Protein 5WKN (pdb70)

Sequence (689 aa):
PVIRVFILTSNNPELRSRLLLFCLRIVLSNGARDSHRFGALLTMFSLPSATMLNHVKLADQRVEIDGFEEGSFRLIPNARSGMSRGEINAYAALAEDLPDTLNHATPFVDSEVEGTAWDEIETFLDMCYSVLMQAWIVTCKIEKRLQKYRQQGRINPRYLLQPEARRIIQNVIRKGMVVRHFLTFELQLARAQSLVSNRYYAMVGDVGKYIENCGMGGFFLTLKYALGTRWPTLALAAFSGELTKLKSLMALYQTLGEQARYLALLESPHLMDFAAANYPLLYSYAMGIGYVLDVNMRNYAFSRSYMNKTYFQLGMETARKQMSFSPDEINKLIETGLNTVEPVIRVFILTSNNPELRSRLLLFCLRIVLSNGARDSHRFGALLTMFSLPSATMLNHVKLADQSPEADIERVEIDGFEEGSFRLIPNARSGMSRGEINAYAALAEDLPDTLNHATPFVDSEVEGTAWDEIETFLDMCYSVLMQAWIVTCKEKRLQKYRQQGRINPRYLLQPEARRIIQNVIRKGMVVRHFLTFELQLARAQSLVSNRYYAMVGDVGKYIENCGMGGFFLTLKYALGTRWPTLALAAFSGELTKLKSLMALYQTLGEQARYLALLESPHLMDFAAANYPLLYSYAMGIGYVLDVNMRNYAFSRSYMNKTYFQLGMETARKQLSFSPDEINKLIETGLNTV

Solvent-accessible surface area: 32911 Å² total; per-residue (Å²): 165,65,24,19,0,4,30,40,102,41,108,62,26,79,6,32,0,85,0,0,5,3,0,0,25,0,0,1,3,91,55,8,165,28,23,68,25,23,1,2,0,0,0,0,0,2,18,21,0,64,61,3,36,26,40,0,53,103,27,34,109,181,12,85,49,4,0,99,2,95,4,64,20,179,128,36,17,1,37,31,83,37,94,49,210,49,54,17,93,54,15,14,65,28,0,121,53,25,21,140,77,4,95,135,67,8,1,1,81,53,51,130,0,27,72,33,84,6,101,99,63,120,34,0,47,50,0,0,24,1,0,0,0,0,2,2,0,7,13,26,164,53,149,144,26,26,83,71,5,124,121,94,39,52,2,44,70,96,8,45,1,16,60,50,0,34,131,46,1,64,63,2,2,145,88,0,72,15,0,13,32,2,0,7,68,3,2,28,33,9,48,40,111,8,130,137,75,38,118,0,14,41,5,0,18,36,0,3,148,86,4,32,30,27,45,1,36,20,1,3,23,0,0,96,16,0,1,38,32,132,50,117,40,2,71,77,92,44,1,55,51,20,6,75,91,0,73,67,9,1,45,41,23,112,113,45,36,58,86,1,11,1,5,34,5,21,102,24,121,68,28,120,60,1,23,7,56,51,0,36,40,0,2,0,0,0,0,0,0,0,83,54,72,40,110,123,9,84,150,83,66,50,98,98,120,70,33,49,143,76,41,32,96,72,0,58,90,27,0,148,101,133,203,157,61,60,77,76,42,152,25,28,54,39,128,5,4,109,89,32,49,195,142,52,16,42,1,2,31,31,70,48,128,63,24,68,4,40,0,40,0,0,10,0,0,0,20,0,0,1,3,93,51,10,165,58,10,46,28,25,0,2,0,0,0,0,0,0,21,23,2,77,40,0,66,45,59,7,57,61,61,53,156,50,77,12,20,32,6,60,100,0,45,74,3,13,171,142,98,54,23,13,96,8,72,29,41,85,225,19,79,23,70,167,51,55,20,53,55,11,8,64,26,0,134,55,24,18,141,75,5,100,131,68,6,0,0,92,60,44,131,1,16,62,50,64,6,107,112,88,91,26,0,26,34,0,0,18,1,0,0,0,1,0,0,21,24,14,25,164,192,118,55,16,112,82,11,118,127,89,49,180,3,28,50,132,8,42,1,14,60,48,0,38,131,52,0,79,67,6,2,139,110,0,96,33,0,12,79,16,0,6,60,0,2,50,26,8,47,15,89,68,56,105,114,44,108,1,11,48,24,0,20,76,0,1,111,104,7,17,16,24,45,0,27,10,0,1,19,0,0,92,13,0,2,42,64,146,27,115,34,2,75,76,89,46,0,67,52,22,6,67,80,0,105,62,4,0,49,39,18,89,108,45,25,58,96,0,10,3,6,12,11,23,104,26,119,68,30,131,55,1,26,5,57,65,0,35,40,0,1,0,0,0,2,0,0,0,115,64,77,46,137,102,16,202,124,87,45,172,110,86,117,64,35,57,152,89,44,35,106,53,0,37,109,23,2,174,166,173,216,59,50,66,25,121,36,129,20,46,92,1,55,69,3,12,81,62,108

B-factor: mean 71.58, std 20.03, range [33.39, 142.29]

Foldseek 3Di:
DEQEAAAAPDPQQQQVQLLLLLLLLLLQADPHDLSSNLRSLLNLVCSVPPVLVVQQVVDDVRYDHQYQDPWDDPPNFIDHPHDDDVVRVVSSVSSQRHDPVFPCSGQFPDNCLVVDRRRDPVSRVLLSQQVVLLLLLLADPDDCVVVVCCVVSSHPNRNHGDPVSSVSSSVSLVPDLPNLVSLLVLCVVLPVDDDNPDVRSVSSVVSSVVQFQNLLVLLVLLCCQLVVVPFPVCPPPLNVVVVVLNVVVVVVLVVVPSCSRRCRSNVNPCSCSNHCLSRQLSSLLSLLLCVQPPPVVPPDDCPDPSHDPVSNVVSVVRNVPPD/DDDPDPPVPPCVVVVVVVD/DAQEAEDAPDPQQQQLQLLLLLLLLLLQAPPHDLSSNLNSVLNLVCSVPPPLVVVQDCPPVDSYDNLPYWYGFDDDPLGRFTHDDPPSPDDNVVRVVSSVSSQRHDPVFPCSGQFPDNCLSVDRSRDNVSRVLLSLLVVLLLLLLLAVDPCVVVCVVPPDNPSRNHGDPSSSVSSSVSLVVDLVNLVSLLVLCVDLVVDPPPVPSRSVSSVVSLVRQWCPLQVLLVLLCVALPVDPQVCCPPPVNVVVVVLNVVVVVVLVVVPSVSGHCVSSVPPCSCSNHCVSPQLSSLLSLLQCVQPPPPSVPPPDDDPSNPVVSSVVNVVSNVDD/DDDDPVCPVVVCVVVPPVD

Nearest PDB structures (foldseek):
  5wkn-assembly1_B  TM=1.003E+00  e=1.110E-48  Simian virus 5 (strain W3)
  5wkn-assembly1_A  TM=9.337E-01  e=2.979E-38  Simian virus 5 (strain W3)
  4xjn-assembly1_C  TM=8.359E-01  e=2.857E-36  Mammalian orthorubulavirus 5
  4co6-assembly1_A  TM=8.777E-01  e=2.050E-18  Henipavirus nipahense
  7nt6-assembly1_B  TM=7.959E-01  e=3.652E-17  Henipavirus nipahense

Secondary structure (DSSP, 8-state):
--EE---BS---HHHHHHHHHHHHHHHH-SS--HHHHHHHHHHHHHTT-HHHHHHHSS----EE----B----SSSS--BSS--HHHHHHHHHHHT---TTSGGGSSBSSTTSTTS---SHHHHHHHHHHHHHHHHHTS---TTHHHHHHHTTSS-GGGPBPHHHHHHHHHHHHH-HHHHHHHHHHHHHHSS--TTT-HHHHHHHHHHHHHTTTT-HHHHHHHHHTSSS--GGGGSGGGHHHHHHHHHHHHHHHHHGGGGGGTTTTT-TTGGGGSGGGSHHHHHHHHHHHHHH-GGGTT-----TT--HHHHHHHHHHHH---/--EE--EES---HHHHHHHHHHHHHHHH-SS--HHHHHHHHHHHHHTT-HHHHHH--STTT-SEE---EEEEE-SSTT---EEE-TT----HHHHHHHHHHTT---TTSGGGSSBSSTTSTTS---SHHHHHHHHHHHHHHHHHHH----HHHHHHHSS---GGGPBPHHHHHHHHHHHHH-HHHHHHHHHHHHHHHS-S-SS-HHHHHHHHHHHHHTTTT-HHHHHHHHHTTSS--GGGG-GGGHHHHHHHHHHHHHHHHHGGGGGGTTTTT-GGGGGGSGGGSHHHHHHHHHHHHHH-SSTTTT----TT--SSHHHHHHHHHH--/---S--TT--HHHHHHHT-/----S---TTSTTTTTTT-

InterPro domains:
  IPR002021 Paramyxovirus nucleocapsid protein [PF00973] (1-400)

Radius of gyration: 29.82 Å; Cα contacts (8 Å, |Δi|>4): 964; chains: 4; bounding box: 80×60×93 Å

Structure (mmCIF, N/CA/C/O backbone):
data_5WKN
#
_entry.id   5WKN
#
_cell.length_a   79.087
_cell.length_b   81.063
_cell.length_c   152.977
_cell.angle_alpha   90.00
_cell.angle_beta   90.00
_cell.angle_gamma   90.00
#
_symmetry.space_group_name_H-M   'P 2 21 21'
#
loop_
_entity.id
_entity.type
_entity.pdbx_description
1 polymer Nucleoprotein
2 polymer Phosphoprotein
3 water water
#
loop_
_atom_site.group_PDB
_atom_site.id
_atom_site.type_symbol
_atom_site.label_atom_id
_atom_site.label_alt_id
_atom_site.label_comp_id
_atom_site.label_asym_id
_atom_site.label_entity_id
_atom_site.label_seq_id
_atom_site.pdbx_PDB_ins_code
_atom_site.Cartn_x
_atom_site.Cartn_y
_atom_site.Cartn_z
_atom_site.occupancy
_atom_site.B_iso_or_equiv
_atom_site.auth_seq_id
_atom_site.auth_comp_id
_atom_site.auth_asym_id
_atom_site.auth_atom_id
_atom_site.pdbx_PDB_model_num
ATOM 1 N N . PRO A 1 8 ? -23.794 3.798 19.586 1.00 99.82 33 PRO A N 1
ATOM 2 C CA . PRO A 1 8 ? -23.776 3.276 20.958 1.00 102.89 33 PRO A CA 1
ATOM 3 C C . PRO A 1 8 ? -24.857 2.218 21.201 1.00 98.66 33 PRO A C 1
ATOM 4 O O . PRO A 1 8 ? -25.796 2.465 21.962 1.00 97.55 33 PRO A O 1
ATOM 8 N N . VAL A 1 9 ? -24.717 1.055 20.563 1.00 93.32 34 VAL A N 1
ATOM 9 C CA . VAL A 1 9 ? -25.700 -0.024 20.646 1.00 96.50 34 VAL A CA 1
ATOM 10 C C . VAL A 1 9 ? -25.210 -1.070 21.642 1.00 87.12 34 VAL A C 1
ATOM 11 O O . VAL A 1 9 ? -24.043 -1.485 21.601 1.00 81.50 34 VAL A O 1
ATOM 15 N N . ILE A 1 10 ? -26.098 -1.488 22.542 1.00 73.75 35 ILE A N 1
ATOM 16 C CA . ILE A 1 10 ? -25.800 -2.496 23.554 1.00 70.97 35 ILE A CA 1
ATOM 17 C C . ILE A 1 10 ? -26.486 -3.785 23.123 1.00 71.13 35 ILE A C 1
ATOM 18 O O . ILE A 1 10 ? -27.714 -3.909 23.218 1.00 72.74 35 ILE A O 1
ATOM 23 N N . ARG A 1 11 ? -25.695 -4.742 22.642 1.00 72.38 36 ARG A N 1
ATOM 24 C CA . ARG A 1 11 ? -26.209 -5.981 22.071 1.00 73.12 36 ARG A CA 1
ATOM 25 C C . ARG A 1 11 ? -26.219 -7.069 23.138 1.00 68.20 36 ARG A C 1
ATOM 26 O O . ARG A 1 11 ? -25.175 -7.383 23.719 1.00 67.18 36 ARG A O 1
ATOM 34 N N . VAL A 1 12 ? -27.391 -7.647 23.383 1.00 68.52 37 VAL A N 1
ATOM 35 C CA . VAL A 1 12 ? -27.559 -8.741 24.334 1.00 68.38 37 VAL A CA 1
ATOM 36 C C . VAL A 1 12 ? -27.857 -10.009 23.545 1.00 71.71 37 VAL A C 1
ATOM 37 O O . VAL A 1 12 ? -28.833 -10.061 22.786 1.00 73.96 37 VAL A O 1
ATOM 41 N N . PHE A 1 13 ? -27.025 -11.029 23.726 1.00 70.57 38 PHE A N 1
ATOM 42 C CA . PHE A 1 13 ? -27.157 -12.279 22.990 1.00 67.14 38 PHE A CA 1
ATOM 43 C C . PHE A 1 13 ? -28.157 -13.198 23.677 1.00 65.46 38 PHE A C 1
ATOM 44 O O . PHE A 1 13 ? -28.067 -13.434 24.885 1.00 72.42 38 PHE A O 1
ATOM 52 N N . ILE A 1 14 ? -29.115 -13.702 22.896 1.00 80.36 39 ILE A N 1
ATOM 53 C CA . ILE A 1 14 ? -30.133 -14.648 23.342 1.00 84.77 39 ILE A CA 1
ATOM 54 C C . ILE A 1 14 ? -30.041 -15.889 22.471 1.00 84.15 39 ILE A C 1
ATOM 55 O O . ILE A 1 14 ? -29.916 -15.785 21.245 1.00 93.99 39 ILE A O 1
ATOM 60 N N . LEU A 1 15 ? -30.132 -17.059 23.094 1.00 82.68 40 LEU A N 1
ATOM 61 C CA . LEU A 1 15 ? -30.020 -18.311 22.361 1.00 88.13 40 LEU A CA 1
ATOM 62 C C . LEU A 1 15 ? -31.377 -18.962 22.126 1.00 89.16 40 LEU A C 1
ATOM 63 O O . LEU A 1 15 ? -32.340 -18.727 22.859 1.00 84.89 40 LEU A O 1
ATOM 68 N N . THR A 1 16 ? -31.429 -19.801 21.087 1.00 96.00 41 THR A N 1
ATOM 69 C CA . THR A 1 16 ? -32.632 -20.504 20.652 1.00 93.10 41 THR A CA 1
ATOM 70 C C . THR A 1 16 ? -32.654 -21.964 21.119 1.00 96.36 41 THR A C 1
ATOM 71 O O . THR A 1 16 ? -33.354 -22.794 20.526 1.00 90.83 41 THR A O 1
ATOM 75 N N . SER A 1 17 ? -31.914 -22.292 22.178 1.00 93.23 42 SER A N 1
ATOM 76 C CA . SER A 1 17 ? -31.815 -23.675 22.624 1.00 97.41 42 SER A CA 1
ATOM 77 C C . SER A 1 17 ? -31.305 -23.747 24.058 1.00 93.06 42 SER A C 1
ATOM 78 O O . SER A 1 17 ? -30.348 -23.061 24.424 1.00 96.08 42 SER A O 1
ATOM 81 N N . ASN A 1 18 ? -31.935 -24.621 24.847 1.00 92.41 43 ASN A N 1
ATOM 82 C CA . ASN A 1 18 ? -31.556 -24.820 26.239 1.00 92.22 43 ASN A CA 1
ATOM 83 C C . ASN A 1 18 ? -30.282 -25.648 26.400 1.00 91.51 43 ASN A C 1
ATOM 84 O O . ASN A 1 18 ? -29.660 -25.582 27.465 1.00 94.97 43 ASN A O 1
ATOM 89 N N . ASN A 1 19 ? -29.859 -26.398 25.370 1.00 87.28 44 ASN A N 1
ATOM 90 C CA . ASN A 1 19 ? -28.758 -27.353 25.521 1.00 89.27 44 ASN A CA 1
ATOM 91 C C . ASN A 1 19 ? -27.565 -26.727 26.245 1.00 84.76 44 ASN A C 1
ATOM 92 O O . ASN A 1 19 ? -27.100 -25.642 25.870 1.00 79.85 44 ASN A O 1
ATOM 97 N N . PRO A 1 20 ? -27.070 -27.368 27.312 1.00 84.45 45 PRO A N 1
ATOM 98 C CA . PRO A 1 20 ? -26.122 -26.681 28.206 1.00 84.61 45 PRO A CA 1
ATOM 99 C C . PRO A 1 20 ? -24.775 -26.384 27.575 1.00 83.08 45 PRO A C 1
ATOM 100 O O . PRO A 1 20 ? -24.095 -25.453 28.025 1.00 85.10 45 PRO A O 1
ATOM 104 N N . GLU A 1 21 ? -24.356 -27.148 26.564 1.00 82.87 46 GLU A N 1
ATOM 105 C CA . GLU A 1 21 ? -23.077 -26.868 25.920 1.00 84.47 46 GLU A CA 1
ATOM 106 C C . GLU A 1 21 ? -23.091 -25.516 25.224 1.00 77.60 46 GLU A C 1
ATOM 107 O O . GLU A 1 21 ? -22.066 -24.826 25.185 1.00 79.19 46 GLU A O 1
ATOM 113 N N . LEU A 1 22 ? -24.239 -25.119 24.676 1.00 78.44 47 LEU A N 1
ATOM 114 C CA . LEU A 1 22 ? -24.351 -23.819 24.028 1.00 74.75 47 LEU A CA 1
ATOM 115 C C . LEU A 1 22 ? -24.448 -22.695 25.050 1.00 74.43 47 LEU A C 1
ATOM 116 O O . LEU A 1 22 ? -23.896 -21.610 24.836 1.00 68.54 47 LEU A O 1
ATOM 121 N N . ARG A 1 23 ? -25.155 -22.936 26.159 1.00 77.42 48 ARG A N 1
ATOM 122 C CA . ARG A 1 23 ? -25.229 -21.948 27.228 1.00 64.63 48 ARG A CA 1
ATOM 123 C C . ARG A 1 23 ? -23.851 -21.672 27.811 1.00 65.24 48 ARG A C 1
ATOM 124 O O . ARG A 1 23 ? -23.488 -20.514 28.043 1.00 62.54 48 ARG A O 1
ATOM 132 N N . SER A 1 24 ? -23.069 -22.727 28.053 1.00 66.05 49 SER A N 1
ATOM 133 C CA . SER A 1 24 ? -21.723 -22.549 28.587 1.00 63.53 49 SER A CA 1
ATOM 134 C C . SER A 1 24 ? -20.835 -21.784 27.619 1.00 61.25 49 SER A C 1
ATOM 135 O O . SER A 1 24 ? -20.095 -20.883 28.028 1.00 63.06 49 SER A O 1
ATOM 138 N N . ARG A 1 25 ? -20.877 -22.136 26.337 1.00 68.06 50 ARG A N 1
ATOM 139 C CA . ARG A 1 25 ? -20.010 -21.465 25.378 1.00 68.90 50 ARG A CA 1
ATOM 140 C C . ARG A 1 25 ? -20.367 -19.991 25.246 1.00 66.52 50 ARG A C 1
ATOM 141 O O . ARG A 1 25 ? -19.477 -19.157 25.049 1.00 68.33 50 ARG A O 1
ATOM 149 N N . LEU A 1 26 ? -21.652 -19.647 25.382 1.00 63.52 51 LEU A N 1
ATOM 150 C CA . LEU A 1 26 ? -22.063 -18.249 25.279 1.00 58.85 51 LEU A CA 1
ATOM 151 C C . LEU A 1 26 ? -21.580 -17.441 26.475 1.00 62.19 51 LEU A C 1
ATOM 152 O O . LEU A 1 26 ? -21.213 -16.266 26.335 1.00 57.59 51 LEU A O 1
ATOM 157 N N . LEU A 1 27 ? -21.585 -18.052 27.661 1.00 57.02 52 LEU A N 1
ATOM 158 C CA . LEU A 1 27 ? -21.111 -17.364 28.853 1.00 55.25 52 LEU A CA 1
ATOM 159 C C . LEU A 1 27 ? -19.606 -17.142 28.789 1.00 57.62 52 LEU A C 1
ATOM 160 O O . LEU A 1 27 ? -19.118 -16.030 29.031 1.00 52.04 52 LEU A O 1
ATOM 165 N N . LEU A 1 28 ? -18.851 -18.193 28.458 1.00 62.03 53 LEU A N 1
ATOM 166 C CA . LEU A 1 28 ? -17.402 -18.061 28.361 1.00 59.53 53 LEU A CA 1
ATOM 167 C C . LEU A 1 28 ? -17.002 -17.145 27.213 1.00 55.84 53 LEU A C 1
ATOM 168 O O . LEU A 1 28 ? -15.935 -16.523 27.259 1.00 57.77 53 LEU A O 1
ATOM 173 N N . PHE A 1 29 ? -17.846 -17.034 26.188 1.00 55.23 54 PHE A N 1
ATOM 174 C CA . PHE A 1 29 ? -17.585 -16.080 25.118 1.00 56.32 54 PHE A CA 1
ATOM 175 C C . PHE A 1 29 ? -17.856 -14.650 25.580 1.00 56.17 54 PHE A C 1
ATOM 176 O O . PHE A 1 29 ? -17.052 -13.744 25.325 1.00 50.44 54 PHE A O 1
ATOM 184 N N . CYS A 1 30 ? -18.974 -14.431 26.275 1.00 53.87 55 CYS A N 1
ATOM 185 C CA . CYS A 1 30 ? -19.271 -13.099 26.789 1.00 53.62 55 CYS A CA 1
ATOM 186 C C . CYS A 1 30 ? -18.293 -12.686 27.883 1.00 54.23 55 CYS A C 1
ATOM 187 O O . CYS A 1 30 ? -17.944 -11.503 27.981 1.00 51.99 55 CYS A O 1
ATOM 190 N N . LEU A 1 31 ? -17.834 -13.639 28.700 1.00 48.79 56 LEU A N 1
ATOM 191 C CA . LEU A 1 31 ? -16.854 -13.319 29.735 1.00 51.18 56 LEU A CA 1
ATOM 192 C C . LEU A 1 31 ? -15.560 -12.785 29.126 1.00 58.51 56 LEU A C 1
ATOM 193 O O . LEU A 1 31 ? -14.954 -11.845 29.659 1.00 53.13 56 LEU A O 1
ATOM 198 N N . ARG A 1 32 ? -15.129 -13.366 27.998 1.00 58.61 57 ARG A N 1
ATOM 199 C CA . ARG A 1 32 ? -13.911 -12.903 27.340 1.00 54.55 57 ARG A CA 1
ATOM 200 C C . ARG A 1 32 ? -14.073 -11.499 26.773 1.00 53.59 57 ARG A C 1
ATOM 201 O O . ARG A 1 32 ? -13.144 -10.689 26.859 1.00 52.74 57 ARG A O 1
ATOM 209 N N . ILE A 1 33 ? -15.240 -11.186 26.207 1.00 50.28 58 ILE A N 1
ATOM 210 C CA . ILE A 1 33 ? -15.466 -9.849 25.671 1.00 53.20 58 ILE A CA 1
ATOM 211 C C . ILE A 1 33 ? -15.392 -8.807 26.780 1.00 57.78 58 ILE A C 1
ATOM 212 O O . ILE A 1 33 ? -14.829 -7.722 26.592 1.00 57.71 58 ILE A O 1
ATOM 217 N N . VAL A 1 34 ? -15.960 -9.115 27.949 1.00 55.12 59 VAL A N 1
ATOM 218 C CA . VAL A 1 34 ? -15.917 -8.173 29.061 1.00 50.16 59 VAL A CA 1
ATOM 219 C C . VAL A 1 34 ? -14.480 -7.901 29.466 1.00 55.18 59 VAL A C 1
ATOM 220 O O . VAL A 1 34 ? -14.139 -6.782 29.870 1.00 57.89 59 VAL A O 1
ATOM 224 N N . LEU A 1 35 ? -13.615 -8.904 29.347 1.00 52.91 60 LEU A N 1
ATOM 225 C CA . LEU A 1 35 ? -12.239 -8.807 29.804 1.00 59.68 60 LEU A CA 1
ATOM 226 C C . LEU A 1 35 ? -11.255 -8.513 28.681 1.00 56.76 60 LEU A C 1
ATOM 227 O O . LEU A 1 35 ? -10.050 -8.412 28.942 1.00 57.85 60 LEU A O 1
ATOM 232 N N . SER A 1 36 ? -11.733 -8.361 27.449 1.00 55.22 61 SER A N 1
ATOM 233 C CA . SER A 1 36 ? -10.836 -8.183 26.318 1.00 57.67 61 SER A CA 1
ATOM 234 C C . SER A 1 36 ? -10.235 -6.782 26.314 1.00 61.85 61 SER A C 1
ATOM 235 O O . SER A 1 36 ? -10.801 -5.828 26.855 1.00 67.49 61 SER A O 1
ATOM 238 N N . ASN A 1 37 ? -9.067 -6.665 25.682 1.00 60.61 62 ASN A N 1
ATOM 239 C CA . ASN A 1 37 ? -8.373 -5.384 25.649 1.00 64.85 62 ASN A CA 1
ATOM 240 C C . ASN A 1 37 ? -9.059 -4.393 24.720 1.00 70.15 62 ASN A C 1
ATOM 241 O O . ASN A 1 37 ? -9.184 -3.210 25.058 1.00 69.44 62 ASN A O 1
ATOM 246 N N . GLY A 1 38 ? -9.518 -4.858 23.556 1.00 68.98 63 GLY A N 1
ATOM 247 C CA . GLY A 1 38 ? -9.983 -3.973 22.509 1.00 62.13 63 GLY A CA 1
ATOM 248 C C . GLY A 1 38 ? -11.446 -3.620 22.527 1.00 63.67 63 GLY A C 1
ATOM 249 O O . GLY A 1 38 ? -11.854 -2.687 21.829 1.00 71.54 63 GLY A O 1
ATOM 250 N N . ALA A 1 39 ? -12.257 -4.331 23.300 1.00 66.48 64 ALA A N 1
ATOM 251 C CA . ALA A 1 39 ? -13.681 -4.044 23.328 1.00 64.83 64 ALA A CA 1
ATOM 252 C C . ALA A 1 39 ? -13.952 -2.695 23.984 1.00 64.16 64 ALA A C 1
ATOM 253 O O . ALA A 1 39 ? -13.185 -2.222 24.826 1.00 68.99 64 ALA A O 1
ATOM 255 N N . ARG A 1 40 ? -15.049 -2.067 23.567 1.00 64.85 65 ARG A N 1
ATOM 256 C CA . ARG A 1 40 ? -15.548 -0.843 24.174 1.00 61.24 65 ARG A CA 1
ATOM 257 C C . ARG A 1 40 ? -16.736 -1.173 25.068 1.00 66.29 65 ARG A C 1
ATOM 258 O O . ARG A 1 40 ? -17.524 -2.075 24.772 1.00 68.65 65 ARG A O 1
ATOM 266 N N . ASP A 1 41 ? -16.815 -0.456 26.192 1.00 68.17 66 ASP A N 1
ATOM 267 C CA . ASP A 1 41 ? -17.913 -0.455 27.157 1.00 66.86 66 ASP A CA 1
ATOM 268 C C . ASP A 1 41 ? -19.241 -0.951 26.607 1.00 64.15 66 ASP A C 1
ATOM 269 O O . ASP A 1 41 ? -19.885 -1.809 27.219 1.00 62.23 66 ASP A O 1
ATOM 274 N N . SER A 1 42 ? -19.662 -0.407 25.463 1.00 66.80 67 SER A N 1
ATOM 275 C CA . SER A 1 42 ? -20.898 -0.872 24.850 1.00 58.59 67 SER A CA 1
ATOM 276 C C . SER A 1 42 ? -20.858 -2.377 24.615 1.00 61.59 67 SER A C 1
ATOM 277 O O . SER A 1 42 ? -21.842 -3.077 24.879 1.00 63.55 67 SER A O 1
ATOM 280 N N . HIS A 1 43 ? -19.723 -2.901 24.139 1.00 64.33 68 HIS A N 1
ATOM 281 C CA . HIS A 1 43 ? -19.612 -4.349 23.973 1.00 63.27 68 HIS A CA 1
ATOM 282 C C . HIS A 1 43 ? -19.549 -5.053 25.322 1.00 61.84 68 HIS A C 1
ATOM 283 O O . HIS A 1 43 ? -20.087 -6.155 25.475 1.00 63.24 68 HIS A O 1
ATOM 290 N N . ARG A 1 44 ? -18.893 -4.438 26.311 1.00 59.34 69 ARG A N 1
ATOM 291 C CA . ARG A 1 44 ? -18.764 -5.083 27.615 1.00 56.61 69 ARG A CA 1
ATOM 292 C C . ARG A 1 44 ? -20.096 -5.100 28.356 1.00 52.09 69 ARG A C 1
ATOM 293 O O . ARG A 1 44 ? -20.438 -6.096 29.005 1.00 45.55 69 ARG A O 1
ATOM 301 N N . PHE A 1 45 ? -20.861 -4.008 28.262 1.00 49.74 70 PHE A N 1
ATOM 302 C CA . PHE A 1 45 ? -22.157 -3.933 28.929 1.00 48.04 70 PHE A CA 1
ATOM 303 C C . PHE A 1 45 ? -23.119 -4.977 28.383 1.00 53.92 70 PHE A C 1
ATOM 304 O O . PHE A 1 45 ? -23.877 -5.592 29.145 1.00 46.85 70 PHE A O 1
ATOM 312 N N . GLY A 1 46 ? -23.105 -5.184 27.064 1.00 59.62 71 GLY A N 1
ATOM 313 C CA . GLY A 1 46 ? -24.013 -6.147 26.466 1.00 52.57 71 GLY A CA 1
ATOM 314 C C . GLY A 1 46 ? -23.621 -7.579 26.760 1.00 45.51 71 GLY A C 1
ATOM 315 O O . GLY A 1 46 ? -24.482 -8.433 26.984 1.00 51.99 71 GLY A O 1
ATOM 316 N N . ALA A 1 47 ? -22.319 -7.868 26.753 1.00 49.06 72 ALA A N 1
ATOM 317 C CA . ALA A 1 47 ? -21.873 -9.217 27.080 1.00 50.15 72 ALA A CA 1
ATOM 318 C C . ALA A 1 47 ? -22.091 -9.527 28.555 1.00 51.82 72 ALA A C 1
ATOM 319 O O . ALA A 1 47 ? -22.404 -10.670 28.909 1.00 47.24 72 ALA A O 1
ATOM 321 N N . LEU A 1 48 ? -21.950 -8.519 29.420 1.00 50.18 73 LEU A N 1
ATOM 322 C CA . LEU A 1 48 ? -22.196 -8.710 30.845 1.00 47.38 73 LEU A CA 1
ATOM 323 C C . LEU A 1 48 ? -23.676 -8.945 31.121 1.00 48.94 73 LEU A C 1
ATOM 324 O O . LEU A 1 48 ? -24.031 -9.759 31.984 1.00 46.29 73 LEU A O 1
ATOM 329 N N . LEU A 1 49 ? -24.554 -8.241 30.399 1.00 50.47 74 LEU A N 1
ATOM 330 C CA . LEU A 1 49 ? -25.989 -8.474 30.527 1.00 48.45 74 LEU A CA 1
ATOM 331 C C . LEU A 1 49 ? -26.383 -9.853 30.017 1.00 51.08 74 LEU A C 1
ATOM 332 O O . LEU A 1 49 ? -27.318 -10.463 30.546 1.00 51.52 74 LEU A O 1
ATOM 337 N N . THR A 1 50 ? -25.688 -10.357 28.994 1.00 52.15 75 THR A N 1
ATOM 338 C CA . THR A 1 50 ? -25.959 -11.707 28.508 1.00 51.79 75 THR A CA 1
ATOM 339 C C . THR A 1 50 ? -25.614 -12.749 29.566 1.00 45.70 75 THR A C 1
ATOM 340 O O . THR A 1 50 ? -26.384 -13.688 29.791 1.00 53.27 75 THR A O 1
ATOM 344 N N . MET A 1 51 ? -24.481 -12.583 30.250 1.00 42.90 76 MET A N 1
ATOM 345 C CA . MET A 1 51 ? -24.128 -13.496 31.335 1.00 45.22 76 MET A CA 1
ATOM 346 C C . MET A 1 51 ? -25.165 -13.476 32.453 1.00 48.62 76 MET A C 1
ATOM 347 O O . MET A 1 51 ? -25.577 -14.534 32.940 1.00 50.38 76 MET A O 1
ATOM 352 N N . PHE A 1 52 ? -25.599 -12.285 32.879 1.00 47.72 77 PHE A N 1
ATOM 353 C CA . PHE A 1 52 ? -26.519 -12.209 34.013 1.00 55.13 77 PHE A CA 1
ATOM 354 C C . PHE A 1 52 ? -27.899 -12.761 33.664 1.00 50.76 77 PHE A C 1
ATOM 355 O O . PHE A 1 52 ? -28.625 -13.221 34.552 1.00 54.51 77 PHE A O 1
ATOM 363 N N . SER A 1 53 ? -28.275 -12.736 32.392 1.00 48.61 78 SER A N 1
ATOM 364 C CA . SER A 1 53 ? -29.612 -13.154 31.997 1.00 57.79 78 SER A CA 1
ATOM 365 C C . SER A 1 53 ? -29.730 -14.653 31.755 1.00 57.78 78 SER A C 1
ATOM 366 O O . SER A 1 53 ? -30.854 -15.163 31.705 1.00 63.99 78 SER A O 1
ATOM 369 N N . LEU A 1 54 ? -28.610 -15.365 31.611 1.00 56.41 79 LEU A N 1
ATOM 370 C CA . LEU A 1 54 ? -28.664 -16.798 31.319 1.00 58.42 79 LEU A CA 1
ATOM 371 C C . LEU A 1 54 ? -29.398 -17.607 32.384 1.00 60.89 79 LEU A C 1
ATOM 372 O O . LEU A 1 54 ? -30.214 -18.469 32.013 1.00 63.61 79 LEU A O 1
ATOM 377 N N . PRO A 1 55 ? -29.176 -17.413 33.684 1.00 61.37 80 PRO A N 1
ATOM 378 C CA . PRO A 1 55 ? -29.995 -18.118 34.678 1.00 67.49 80 PRO A CA 1
ATOM 379 C C . PRO A 1 55 ? -31.287 -17.408 35.052 1.00 67.58 80 PRO A C 1
ATOM 380 O O . PRO A 1 55 ? -31.941 -17.828 36.011 1.00 72.02 80 PRO A O 1
ATOM 384 N N . SER A 1 56 ? -31.663 -16.350 34.346 1.00 62.35 81 SER A N 1
ATOM 385 C CA . SER A 1 56 ? -32.746 -15.475 34.782 1.00 71.28 81 SER A CA 1
ATOM 386 C C . SER A 1 56 ? -33.771 -15.376 33.661 1.00 76.65 81 SER A C 1
ATOM 387 O O . SER A 1 56 ? -33.576 -14.637 32.689 1.00 76.48 81 SER A O 1
ATOM 390 N N . ALA A 1 57 ? -34.867 -16.121 33.801 1.00 78.80 82 ALA A N 1
ATOM 391 C CA . ALA A 1 57 ? -35.961 -15.980 32.854 1.00 83.06 82 ALA A CA 1
ATOM 392 C C . ALA A 1 57 ? -36.656 -14.633 32.998 1.00 83.98 82 ALA A C 1
ATOM 393 O O . ALA A 1 57 ? -37.346 -14.199 32.069 1.00 80.82 82 ALA A O 1
ATOM 395 N N . THR A 1 58 ? -36.476 -13.959 34.136 1.00 84.39 83 THR A N 1
ATOM 396 C CA . THR A 1 58 ? -37.092 -12.662 34.383 1.00 82.86 83 THR A CA 1
ATOM 397 C C . THR A 1 58 ? -36.289 -11.507 33.798 1.00 83.04 83 THR A C 1
ATOM 398 O O . THR A 1 58 ? -36.878 -10.538 33.304 1.00 87.12 83 THR A O 1
ATOM 402 N N . MET A 1 59 ? -34.955 -11.574 33.852 1.00 81.42 84 MET A N 1
ATOM 403 C CA . MET A 1 59 ? -34.158 -10.520 33.232 1.00 78.05 84 MET A CA 1
ATOM 404 C C . MET A 1 59 ? -34.279 -10.579 31.718 1.00 77.29 84 MET A C 1
ATOM 405 O O . MET A 1 59 ? -34.316 -9.541 31.045 1.00 80.09 84 MET A O 1
ATOM 410 N N . LEU A 1 60 ? -34.343 -11.793 31.166 1.00 77.55 85 LEU A N 1
ATOM 411 C CA . LEU A 1 60 ? -34.614 -11.959 29.743 1.00 80.85 85 LEU A CA 1
ATOM 412 C C . LEU A 1 60 ? -35.946 -11.336 29.355 1.00 80.08 85 LEU A C 1
ATOM 413 O O . LEU A 1 60 ? -36.106 -10.844 28.235 1.00 82.54 85 LEU A O 1
ATOM 418 N N . ASN A 1 61 ? -36.914 -11.376 30.258 1.00 83.34 86 ASN A N 1
ATOM 419 C CA . ASN A 1 61 ? -38.184 -10.699 30.054 1.00 79.42 86 ASN A CA 1
ATOM 420 C C . ASN A 1 61 ? -38.102 -9.195 30.266 1.00 82.27 86 ASN A C 1
ATOM 421 O O . ASN A 1 61 ? -39.064 -8.485 29.932 1.00 91.64 86 ASN A O 1
ATOM 426 N N . HIS A 1 62 ? -37.005 -8.691 30.828 0.86 82.88 87 HIS A N 1
ATOM 427 C CA . HIS A 1 62 ? -36.781 -7.253 30.859 0.86 82.01 87 HIS A CA 1
ATOM 428 C C . HIS A 1 62 ? -35.811 -6.775 29.792 0.86 81.49 87 HIS A C 1
ATOM 429 O O . HIS A 1 62 ? -35.685 -5.566 29.589 0.86 83.57 87 HIS A O 1
ATOM 436 N N . VAL A 1 63 ? -35.138 -7.690 29.102 1.00 79.91 88 VAL A N 1
ATOM 437 C CA . VAL A 1 63 ? -34.251 -7.314 28.008 1.00 83.42 88 VAL A CA 1
ATOM 438 C C . VAL A 1 63 ? -35.033 -7.080 26.711 1.00 82.61 88 VAL A C 1
ATOM 439 O O . VAL A 1 63 ? -34.630 -6.247 25.892 1.00 84.28 88 VAL A O 1
ATOM 443 N N . LYS A 1 64 ? -36.155 -7.774 26.510 1.00 83.02 89 LYS A N 1
ATOM 444 C CA . LYS A 1 64 ? -36.993 -7.522 25.336 1.00 91.66 89 LYS A CA 1
ATOM 445 C C . LYS A 1 64 ? -37.422 -6.055 25.266 1.00 96.65 89 LYS A C 1
ATOM 446 O O . LYS A 1 64 ? -38.078 -5.537 26.181 1.00 95.34 89 LYS A O 1
ATOM 452 N N . LEU A 1 65 ? -37.087 -5.415 24.135 1.00 94.38 90 LEU A N 1
ATOM 453 C CA . LEU A 1 65 ? -37.077 -3.966 23.888 1.00 90.31 90 LEU A CA 1
ATOM 454 C C . LEU A 1 65 ? -36.825 -3.107 25.132 1.00 96.11 90 LEU A C 1
ATOM 455 O O . LEU A 1 65 ? -36.009 -2.182 25.078 1.00 91.03 90 LEU A O 1
ATOM 460 N N . ALA A 1 66 ? -37.531 -3.374 26.240 1.00 92.38 91 ALA A N 1
ATOM 461 C CA . ALA A 1 66 ? -37.244 -2.801 27.556 1.00 93.39 91 ALA A CA 1
ATOM 462 C C . ALA A 1 66 ? -35.749 -2.905 27.873 1.00 91.61 91 ALA A C 1
ATOM 463 O O . ALA A 1 66 ? -35.069 -3.766 27.307 1.00 92.30 91 ALA A O 1
ATOM 465 N N . ASP A 1 67 ? -35.208 -2.079 28.778 1.00 97.09 92 ASP A N 1
ATOM 466 C CA . ASP A 1 67 ? -35.944 -1.250 29.736 1.00 100.20 92 ASP A CA 1
ATOM 467 C C . ASP A 1 67 ? -35.616 0.245 29.688 1.00 106.64 92 ASP A C 1
ATOM 468 O O . ASP A 1 67 ? -35.234 0.784 28.645 1.00 112.32 92 ASP A O 1
ATOM 473 N N . GLN A 1 68 ? -35.776 0.889 30.847 1.00 108.97 93 GLN A N 1
ATOM 474 C CA . GLN A 1 68 ? -35.643 2.338 31.023 1.00 113.08 93 GLN A CA 1
ATOM 475 C C . GLN A 1 68 ? -36.714 3.087 30.234 1.00 111.69 93 GLN A C 1
ATOM 476 O O . GLN A 1 68 ? -37.523 3.818 30.810 1.00 105.23 93 GLN A O 1
ATOM 482 N N . ARG A 1 76 ? -30.252 2.494 22.706 1.00 89.11 101 ARG A N 1
ATOM 483 C CA . ARG A 1 76 ? -30.657 1.629 23.811 1.00 91.12 101 ARG A CA 1
ATOM 484 C C . ARG A 1 76 ? -30.298 0.163 23.548 1.00 89.02 101 ARG A C 1
ATOM 485 O O . ARG A 1 76 ? -29.491 -0.145 22.669 1.00 88.97 101 ARG A O 1
ATOM 493 N N . VAL A 1 77 ? -30.908 -0.735 24.316 1.00 85.50 102 VAL A N 1
ATOM 494 C CA . VAL A 1 77 ? -30.602 -2.160 24.241 1.00 80.06 102 VAL A CA 1
ATOM 495 C C . VAL A 1 77 ? -31.339 -2.775 23.057 1.00 81.70 102 VAL A C 1
ATOM 496 O O . VAL A 1 77 ? -32.574 -2.780 23.017 1.00 89.95 102 VAL A O 1
ATOM 500 N N . GLU A 1 78 ? -30.586 -3.311 22.101 1.00 68.55 103 GLU A N 1
ATOM 501 C CA . GLU A 1 78 ? -31.146 -4.107 21.015 1.00 78.42 103 GLU A CA 1
ATOM 502 C C . GLU A 1 78 ? -30.851 -5.575 21.285 1.00 78.98 103 GLU A C 1
ATOM 503 O O . GLU A 1 78 ? -29.683 -5.960 21.414 1.00 76.45 103 GLU A O 1
ATOM 509 N N . ILE A 1 79 ? -31.900 -6.396 21.367 1.00 82.18 104 ILE A N 1
ATOM 510 C CA . ILE A 1 79 ? -31.685 -7.815 21.625 1.00 80.16 104 ILE A CA 1
ATOM 511 C C . ILE A 1 79 ? -31.107 -8.438 20.359 1.00 88.10 104 ILE A C 1
ATOM 512 O O . ILE A 1 79 ? -31.832 -8.846 19.445 1.00 92.63 104 ILE A O 1
ATOM 517 N N . ASP A 1 80 ? -29.777 -8.460 20.273 1.00 90.45 105 ASP A N 1
ATOM 518 C CA . ASP A 1 80 ? -29.147 -9.083 19.118 1.00 88.15 105 ASP A CA 1
ATOM 519 C C . ASP A 1 80 ? -29.575 -10.533 19.000 1.00 91.25 105 ASP A C 1
ATOM 520 O O . ASP A 1 80 ? -29.790 -11.032 17.893 1.00 102.89 105 ASP A O 1
ATOM 525 N N . GLY A 1 81 ? -29.715 -11.212 20.140 1.00 96.02 106 GLY A N 1
ATOM 526 C CA . GLY A 1 81 ? -30.221 -12.567 20.246 1.00 94.68 106 GLY A CA 1
ATOM 527 C C . GLY A 1 81 ? -29.931 -13.463 19.068 1.00 102.80 106 GLY A C 1
ATOM 528 O O . GLY A 1 81 ? -28.781 -13.587 18.637 1.00 106.30 106 GLY A O 1
ATOM 529 N N . PHE A 1 82 ? -30.983 -14.092 18.548 1.00 101.70 107 PHE A N 1
ATOM 530 C CA . PHE A 1 82 ? -30.942 -14.778 17.260 1.00 105.61 107 PHE A CA 1
ATOM 531 C C . PHE A 1 82 ? -29.777 -15.761 17.198 1.00 109.97 107 PHE A C 1
ATOM 532 O O . PHE A 1 82 ? -29.127 -15.919 16.161 1.00 115.26 107 PHE A O 1
ATOM 540 N N . GLU A 1 83 ? -29.493 -16.406 18.327 1.00 101.59 108 GLU A N 1
ATOM 541 C CA . GLU A 1 83 ? -28.468 -17.441 18.386 1.00 99.47 108 GLU A CA 1
ATOM 542 C C . GLU A 1 83 ? -29.122 -18.774 18.058 1.00 103.33 108 GLU A C 1
ATOM 543 O O . GLU A 1 83 ? -29.768 -19.386 18.912 1.00 100.72 108 GLU A O 1
ATOM 549 N N . GLU A 1 84 ? -28.952 -19.221 16.809 1.00 107.11 109 GLU A N 1
ATOM 550 C CA . GLU A 1 84 ? -29.246 -20.607 16.440 1.00 104.77 109 GLU A CA 1
ATOM 551 C C . GLU A 1 84 ? -28.681 -21.616 17.446 1.00 97.74 109 GLU A C 1
ATOM 552 O O . GLU A 1 84 ? -29.394 -22.529 17.877 1.00 92.46 109 GLU A O 1
ATOM 558 N N . GLY A 1 85 ? -27.402 -21.494 17.821 1.00 89.90 110 GLY A N 1
ATOM 559 C CA . GLY A 1 85 ? -26.482 -20.470 17.340 1.00 95.98 110 GLY A CA 1
ATOM 560 C C . GLY A 1 85 ? -25.040 -20.789 17.580 1.00 92.91 110 GLY A C 1
ATOM 561 O O . GLY A 1 85 ? -24.180 -19.916 17.461 1.00 92.10 110 GLY A O 1
ATOM 562 N N . SER A 1 86 ? -24.806 -22.058 17.905 1.00 88.64 111 SER A N 1
ATOM 563 C CA . SER A 1 86 ? -23.490 -22.564 18.265 1.00 99.54 111 SER A CA 1
ATOM 564 C C . SER A 1 86 ? -22.388 -21.885 17.469 1.00 101.57 111 SER A C 1
ATOM 565 O O . SER A 1 86 ? -22.473 -21.750 16.245 1.00 113.00 111 SER A O 1
ATOM 568 N N . PHE A 1 87 ? -21.375 -21.419 18.187 1.00 93.49 112 PHE A N 1
ATOM 569 C CA . PHE A 1 87 ? -20.161 -20.953 17.546 1.00 98.08 112 PHE A CA 1
ATOM 570 C C . PHE A 1 87 ? -19.594 -22.051 16.654 1.00 102.51 112 PHE A C 1
ATOM 571 O O . PHE A 1 87 ? -19.652 -23.236 16.993 1.00 102.59 112 PHE A O 1
ATOM 579 N N . ARG A 1 88 ? -19.071 -21.659 15.489 1.00 97.51 113 ARG A N 1
ATOM 580 C CA . ARG A 1 88 ? -18.238 -22.586 14.730 1.00 97.52 113 ARG A CA 1
ATOM 581 C C . ARG A 1 88 ? -17.028 -23.003 15.555 1.00 100.02 113 ARG A C 1
ATOM 582 O O . ARG A 1 88 ? -16.639 -24.179 15.564 1.00 87.46 113 ARG A O 1
ATOM 590 N N . LEU A 1 89 ? -16.434 -22.039 16.264 1.00 103.94 114 LEU A N 1
ATOM 591 C CA . LEU A 1 89 ? -15.274 -22.206 17.132 1.00 100.68 114 LEU A CA 1
ATOM 592 C C . LEU A 1 89 ? -15.374 -21.174 18.249 1.00 100.19 114 LEU A C 1
ATOM 593 O O . LEU A 1 89 ? -15.595 -21.507 19.418 1.00 104.02 114 LEU A O 1
ATOM 598 N N . ILE A 1 90 ? -15.210 -19.910 17.876 1.00 95.35 115 ILE A N 1
ATOM 599 C CA . ILE A 1 90 ? -15.400 -18.753 18.745 1.00 91.90 115 ILE A CA 1
ATOM 600 C C . ILE A 1 90 ? -16.248 -17.675 18.060 1.00 94.67 115 ILE A C 1
ATOM 601 O O . ILE A 1 90 ? -16.682 -16.743 18.754 1.00 91.40 115 ILE A O 1
ATOM 606 N N . PRO A 1 91 ? -16.520 -17.716 16.745 1.00 99.43 116 PRO A N 1
ATOM 607 C CA . PRO A 1 91 ? -17.468 -16.754 16.177 1.00 97.45 116 PRO A CA 1
ATOM 608 C C . PRO A 1 91 ? -18.883 -17.313 16.071 1.00 92.87 116 PRO A C 1
ATOM 609 O O . PRO A 1 91 ? -19.113 -18.521 15.987 1.00 92.82 116 PRO A O 1
ATOM 613 N N . ASN A 1 92 ? -19.838 -16.392 16.023 1.00 93.15 117 ASN A N 1
ATOM 614 C CA . ASN A 1 92 ? -21.250 -16.727 16.104 1.00 92.33 117 ASN A CA 1
ATOM 615 C C . ASN A 1 92 ? -21.838 -17.021 14.726 1.00 98.72 117 ASN A C 1
ATOM 616 O O . ASN A 1 92 ? -21.237 -16.753 13.681 1.00 103.37 117 ASN A O 1
ATOM 621 N N . ALA A 1 93 ? -23.049 -17.574 14.743 1.00 98.72 118 ALA A N 1
ATOM 622 C CA . ALA A 1 93 ? -23.880 -17.748 13.555 1.00 101.48 118 ALA A CA 1
ATOM 623 C C . ALA A 1 93 ? -25.227 -17.099 13.852 1.00 96.34 118 ALA A C 1
ATOM 624 O O . ALA A 1 93 ? -25.983 -17.596 14.692 1.00 89.12 118 ALA A O 1
ATOM 626 N N . ARG A 1 94 ? -25.525 -16.000 13.164 1.00 100.48 119 ARG A N 1
ATOM 627 C CA . ARG A 1 94 ? -26.611 -15.094 13.519 1.00 102.52 119 ARG A CA 1
ATOM 628 C C . ARG A 1 94 ? -27.743 -15.184 12.502 1.00 112.24 119 ARG A C 1
ATOM 629 O O . ARG A 1 94 ? -27.494 -15.200 11.292 1.00 121.46 119 ARG A O 1
ATOM 637 N N . SER A 1 95 ? -28.987 -15.243 12.992 1.00 106.82 120 SER A N 1
ATOM 638 C CA . SER A 1 95 ? -30.123 -14.887 12.146 1.00 115.69 120 SER A CA 1
ATOM 639 C C . SER A 1 95 ? -30.146 -13.395 11.836 1.00 117.88 120 SER A C 1
ATOM 640 O O . SER A 1 95 ? -30.881 -12.967 10.938 1.00 114.38 120 SER A O 1
ATOM 643 N N . GLY A 1 96 ? -29.348 -12.602 12.549 1.00 113.23 121 GLY A N 1
ATOM 644 C CA . GLY A 1 96 ? -29.528 -11.166 12.574 1.00 113.18 121 GLY A CA 1
ATOM 645 C C . GLY A 1 96 ? -28.591 -10.293 11.762 1.00 115.56 121 GLY A C 1
ATOM 646 O O . GLY A 1 96 ? -29.056 -9.317 11.168 1.00 115.70 121 GLY A O 1
ATOM 647 N N . MET A 1 97 ? -27.296 -10.588 11.713 1.00 113.31 122 MET A N 1
ATOM 648 C CA . MET A 1 97 ? -26.381 -9.525 11.299 1.00 110.03 122 MET A CA 1
ATOM 649 C C . MET A 1 97 ? -25.211 -10.079 10.490 1.00 108.38 122 MET A C 1
ATOM 650 O O . MET A 1 97 ? -25.266 -11.195 9.962 1.00 107.47 122 MET A O 1
ATOM 655 N N . SER A 1 98 ? -24.137 -9.293 10.433 1.00 105.98 123 SER A N 1
ATOM 656 C CA . SER A 1 98 ? -23.220 -9.218 9.305 1.00 108.01 123 SER A CA 1
ATOM 657 C C . SER A 1 98 ? -21.972 -10.072 9.498 1.00 105.19 123 SER A C 1
ATOM 658 O O . SER A 1 98 ? -21.695 -10.596 10.578 1.00 108.23 123 SER A O 1
ATOM 661 N N . ARG A 1 99 ? -21.193 -10.171 8.415 1.00 106.07 124 ARG A N 1
ATOM 662 C CA . ARG A 1 99 ? -19.989 -10.997 8.413 1.00 106.16 124 ARG A CA 1
ATOM 663 C C . ARG A 1 99 ? -18.873 -10.349 9.221 1.00 101.40 124 ARG A C 1
ATOM 664 O O . ARG A 1 99 ? -18.180 -11.021 9.994 1.00 100.32 124 ARG A O 1
ATOM 672 N N . GLY A 1 100 ? -18.670 -9.043 9.038 1.00 98.99 125 GLY A N 1
ATOM 673 C CA . GLY A 1 100 ? -17.548 -8.377 9.676 1.00 98.91 125 GLY A CA 1
ATOM 674 C C . GLY A 1 100 ? -17.635 -8.372 11.187 1.00 100.69 125 GLY A C 1
ATOM 675 O O . GLY A 1 100 ? -16.610 -8.418 11.873 1.00 98.64 125 GLY A O 1
ATOM 676 N N . GLU A 1 101 ? -18.851 -8.319 11.729 1.00 102.67 126 GLU A N 1
ATOM 677 C CA . GLU A 1 101 ? -19.014 -8.334 13.176 1.00 94.29 126 GLU A CA 1
ATOM 678 C C . GLU A 1 101 ? -18.763 -9.715 13.762 1.00 96.84 126 GLU A C 1
ATOM 679 O O . GLU A 1 101 ? -18.376 -9.826 14.930 1.00 93.91 126 GLU A O 1
ATOM 685 N N . ILE A 1 102 ? -18.973 -10.770 12.973 1.00 97.91 127 ILE A N 1
ATOM 686 C CA . ILE A 1 102 ? -18.708 -12.123 13.451 1.00 91.47 127 ILE A CA 1
ATOM 687 C C . ILE A 1 102 ? -17.214 -12.321 13.675 1.00 90.43 127 ILE A C 1
ATOM 688 O O . ILE A 1 102 ? -16.786 -12.847 14.709 1.00 94.12 127 ILE A O 1
ATOM 693 N N . ASN A 1 103 ? -16.398 -11.893 12.712 1.00 94.59 128 ASN A N 1
ATOM 694 C CA . ASN A 1 103 ? -14.953 -12.003 12.865 1.00 95.56 128 ASN A CA 1
ATOM 695 C C . ASN A 1 103 ? -14.426 -11.035 13.913 1.00 87.03 128 ASN A C 1
ATOM 696 O O . ASN A 1 103 ? -13.448 -11.346 14.602 1.00 80.57 128 ASN A O 1
ATOM 701 N N . ALA A 1 104 ? -15.053 -9.864 14.049 1.00 87.52 129 ALA A N 1
ATOM 702 C CA . ALA A 1 104 ? -14.606 -8.898 15.046 1.00 88.16 129 ALA A CA 1
ATOM 703 C C . ALA A 1 104 ? -14.871 -9.408 16.460 1.00 85.79 129 ALA A C 1
ATOM 704 O O . ALA A 1 104 ? -13.989 -9.349 17.326 1.00 82.87 129 ALA A O 1
ATOM 706 N N . TYR A 1 105 ? -16.083 -9.915 16.711 1.00 86.82 130 TYR A N 1
ATOM 707 C CA . TYR A 1 105 ? -16.387 -10.498 18.015 1.00 80.27 130 TYR A CA 1
ATOM 708 C C . TYR A 1 105 ? -15.496 -11.702 18.298 1.00 78.06 130 TYR A C 1
ATOM 709 O O . TYR A 1 105 ? -15.074 -11.919 19.441 1.00 75.73 130 TYR A O 1
ATOM 718 N N . ALA A 1 106 ? -15.199 -12.496 17.266 1.00 80.63 131 ALA A N 1
ATOM 719 C CA . ALA A 1 106 ? -14.334 -13.657 17.445 1.00 80.54 131 ALA A CA 1
ATOM 720 C C . ALA A 1 106 ? -12.924 -13.239 17.836 1.00 75.46 131 ALA A C 1
ATOM 721 O O . ALA A 1 106 ? -12.267 -13.913 18.638 1.00 79.59 131 ALA A O 1
ATOM 723 N N . ALA A 1 107 ? -12.441 -12.129 17.276 1.00 77.78 132 ALA A N 1
ATOM 724 C CA . ALA A 1 107 ? -11.110 -11.645 17.619 1.00 74.38 132 ALA A CA 1
ATOM 725 C C . ALA A 1 107 ? -11.084 -11.072 19.030 1.00 77.93 132 ALA A C 1
ATOM 726 O O . ALA A 1 107 ? -10.100 -11.246 19.760 1.00 76.72 132 ALA A O 1
ATOM 728 N N . LEU A 1 108 ? -12.160 -10.389 19.430 1.00 74.32 133 LEU A N 1
ATOM 729 C CA . LEU A 1 108 ? -12.235 -9.840 20.778 1.00 67.17 133 LEU A CA 1
ATOM 730 C C . LEU A 1 108 ? -12.231 -10.938 21.833 1.00 68.90 133 LEU A C 1
ATOM 731 O O . LEU A 1 108 ? -11.713 -10.736 22.938 1.00 60.71 133 LEU A O 1
ATOM 736 N N . ALA A 1 109 ? -12.791 -12.106 21.518 1.00 64.67 134 ALA A N 1
ATOM 737 C CA . ALA A 1 109 ? -12.836 -13.167 22.514 1.00 67.84 134 ALA A CA 1
ATOM 738 C C . ALA A 1 109 ? -11.450 -13.740 22.791 1.00 69.33 134 ALA A C 1
ATOM 739 O O . ALA A 1 109 ? -11.221 -14.293 23.872 1.00 63.52 134 ALA A O 1
ATOM 741 N N . GLU A 1 110 ? -10.513 -13.612 21.850 1.00 72.03 135 GLU A N 1
ATOM 742 C CA . GLU A 1 110 ? -9.149 -14.087 22.056 1.00 76.98 135 GLU A CA 1
ATOM 743 C C . GLU A 1 110 ? -8.170 -12.950 22.346 1.00 76.54 135 GLU A C 1
ATOM 744 O O . GLU A 1 110 ? -6.956 -13.123 22.185 1.00 78.65 135 GLU A O 1
ATOM 750 N N . ASP A 1 111 ? -8.672 -11.801 22.794 1.00 69.96 136 ASP A N 1
ATOM 751 C CA . ASP A 1 111 ? -7.831 -10.644 23.057 1.00 61.47 136 ASP A CA 1
ATOM 752 C C . ASP A 1 111 ? -7.698 -10.395 24.557 1.00 63.35 136 ASP A C 1
ATOM 753 O O . ASP A 1 111 ? -7.943 -9.283 25.035 1.00 64.55 136 ASP A O 1
ATOM 758 N N . LEU A 1 112 ? -7.307 -11.420 25.309 1.00 61.32 137 LEU A N 1
ATOM 759 C CA . LEU A 1 112 ? -7.173 -11.276 26.750 1.00 61.36 137 LEU A CA 1
ATOM 760 C C . LEU A 1 112 ? -5.872 -10.561 27.109 1.00 61.55 137 LEU A C 1
ATOM 761 O O . LEU A 1 112 ? -4.894 -10.626 26.364 1.00 71.24 137 LEU A O 1
ATOM 766 N N . PRO A 1 113 ? -5.841 -9.861 28.240 1.00 63.79 138 PRO A N 1
ATOM 767 C CA . PRO A 1 113 ? -4.589 -9.242 28.686 1.00 64.41 138 PRO A CA 1
ATOM 768 C C . PRO A 1 113 ? -3.606 -10.278 29.213 1.00 62.18 138 PRO A C 1
ATOM 769 O O . PRO A 1 113 ? -3.979 -11.375 29.638 1.00 65.51 138 PRO A O 1
ATOM 773 N N . ASP A 1 114 ? -2.322 -9.899 29.190 1.00 63.89 139 ASP A N 1
ATOM 774 C CA . ASP A 1 114 ? -1.242 -10.805 29.573 1.00 63.97 139 ASP A CA 1
ATOM 775 C C . ASP A 1 114 ? -1.231 -11.119 31.066 1.00 62.15 139 ASP A C 1
ATOM 776 O O . ASP A 1 114 ? -0.579 -12.087 31.476 1.00 65.33 139 ASP A O 1
ATOM 781 N N . THR A 1 115 ? -1.929 -10.330 31.884 1.00 59.98 140 THR A N 1
ATOM 782 C CA . THR A 1 115 ? -1.951 -10.554 33.325 1.00 59.29 140 THR A CA 1
ATOM 783 C C . THR A 1 115 ? -2.734 -11.802 33.720 1.00 61.31 140 THR A C 1
ATOM 784 O O . THR A 1 115 ? -2.602 -12.264 34.862 1.00 50.11 140 THR A O 1
ATOM 788 N N . LEU A 1 116 ? -3.531 -12.357 32.811 1.00 58.83 141 LEU A N 1
ATOM 789 C CA . LEU A 1 116 ? -4.269 -13.585 33.071 1.00 57.80 141 LEU A CA 1
ATOM 790 C C . LEU A 1 116 ? -3.450 -14.771 32.582 1.00 56.94 141 LEU A C 1
ATOM 791 O O . LEU A 1 116 ? -3.174 -14.895 31.384 1.00 59.30 141 LEU A O 1
ATOM 796 N N . ASN A 1 117 ? -3.090 -15.650 33.508 1.00 55.42 142 ASN A N 1
ATOM 797 C CA . ASN A 1 117 ? -2.228 -16.772 33.184 1.00 54.51 142 ASN A CA 1
ATOM 798 C C . ASN A 1 117 ? -2.900 -17.718 32.191 1.00 61.70 142 ASN A C 1
ATOM 799 O O . ASN A 1 117 ? -4.121 -17.890 32.199 1.00 62.65 142 ASN A O 1
ATOM 804 N N . HIS A 1 118 ? -2.086 -18.318 31.318 1.00 65.35 143 HIS A N 1
ATOM 805 C CA . HIS A 1 118 ? -2.498 -19.333 30.344 1.00 58.87 143 HIS A CA 1
ATOM 806 C C . HIS A 1 118 ? -3.599 -18.852 29.401 1.00 57.23 143 HIS A C 1
ATOM 807 O O . HIS A 1 118 ? -4.283 -19.675 28.781 1.00 52.64 143 HIS A O 1
ATOM 814 N N . ALA A 1 119 ? -3.771 -17.534 29.267 1.00 56.44 144 ALA A N 1
ATOM 815 C CA . ALA A 1 119 ? -4.751 -16.941 28.352 1.00 56.44 144 ALA A CA 1
ATOM 816 C C . ALA A 1 119 ? -6.175 -17.413 28.661 1.00 61.85 144 ALA A C 1
ATOM 817 O O . ALA A 1 119 ? -6.940 -17.775 27.764 1.00 61.44 144 ALA A O 1
ATOM 819 N N . THR A 1 120 ? -6.535 -17.392 29.952 1.00 66.46 145 THR A N 1
ATOM 820 C CA . THR A 1 120 ? -7.871 -17.790 30.406 1.00 59.67 145 THR A CA 1
ATOM 821 C C . THR A 1 120 ? -8.280 -16.986 31.635 1.00 54.25 145 THR A C 1
ATOM 822 O O . THR A 1 120 ? -7.426 -16.696 32.485 1.00 54.12 145 THR A O 1
ATOM 826 N N . PRO A 1 121 ? -9.563 -16.618 31.757 1.00 51.10 146 PRO A N 1
ATOM 827 C CA . PRO A 1 121 ? -10.008 -15.861 32.940 1.00 48.10 146 PRO A CA 1
ATOM 828 C C . PRO A 1 121 ? -9.929 -16.629 34.250 1.00 49.26 146 PRO A C 1
ATOM 829 O O . PRO A 1 121 ? -9.935 -15.996 35.314 1.00 47.19 146 PRO A O 1
ATOM 833 N N . PHE A 1 122 ? -9.873 -17.956 34.215 1.00 55.43 147 PHE A N 1
ATOM 834 C CA . PHE A 1 122 ? -9.963 -18.777 35.414 1.00 52.22 147 PHE A CA 1
ATOM 835 C C . PHE A 1 122 ? -8.579 -19.100 35.961 1.00 48.76 147 PHE A C 1
ATOM 836 O O . PHE A 1 122 ? -7.599 -19.171 35.219 1.00 55.10 147 PHE A O 1
ATOM 844 N N . VAL A 1 123 ? -8.507 -19.315 37.275 1.00 48.63 148 VAL A N 1
ATOM 845 C CA . VAL A 1 123 ? -7.216 -19.655 37.861 1.00 55.03 148 VAL A CA 1
ATOM 846 C C . VAL A 1 123 ? -6.807 -21.067 37.472 1.00 61.57 148 VAL A C 1
ATOM 847 O O . VAL A 1 123 ? -5.611 -21.378 37.421 1.00 66.12 148 VAL A O 1
ATOM 851 N N . ASP A 1 124 ? -7.776 -21.938 37.189 1.00 63.36 149 ASP A N 1
ATOM 852 C CA . ASP A 1 124 ? -7.503 -23.282 36.694 1.00 62.25 149 ASP A CA 1
ATOM 853 C C . ASP A 1 124 ? -7.470 -23.245 35.171 1.00 65.49 149 ASP A C 1
ATOM 854 O O . ASP A 1 124 ? -8.476 -22.919 34.530 1.00 62.27 149 ASP A O 1
ATOM 859 N N . SER A 1 125 ? -6.317 -23.595 34.596 1.00 69.38 150 SER A N 1
ATOM 860 C CA . SER A 1 125 ? -6.118 -23.449 33.157 1.00 68.66 150 SER A CA 1
ATOM 861 C C . SER A 1 125 ? -6.951 -24.427 32.338 1.00 73.03 150 SER A C 1
ATOM 862 O O . SER A 1 125 ? -7.113 -24.218 31.131 1.00 75.80 150 SER A O 1
ATOM 865 N N . GLU A 1 126 ? -7.481 -25.484 32.950 1.00 72.97 151 GLU A N 1
ATOM 866 C CA . GLU A 1 126 ? -8.226 -26.502 32.218 1.00 79.49 151 GLU A CA 1
ATOM 867 C C . GLU A 1 126 ? -9.723 -26.452 32.507 1.00 77.81 151 GLU A C 1
ATOM 868 O O . GLU A 1 126 ? -10.401 -27.480 32.480 1.00 84.75 151 GLU A O 1
ATOM 874 N N . VAL A 1 127 ? -10.250 -25.264 32.779 1.00 75.76 152 VAL A N 1
ATOM 875 C CA . VAL A 1 127 ? -11.682 -25.094 32.993 1.00 67.98 152 VAL A CA 1
ATOM 876 C C . VAL A 1 127 ? -12.419 -24.940 31.673 1.00 64.06 152 VAL A C 1
ATOM 877 O O . VAL A 1 127 ? -13.426 -25.607 31.428 1.00 65.64 152 VAL A O 1
ATOM 881 N N . GLU A 1 128 ? -11.933 -24.059 30.802 1.00 70.65 153 GLU A N 1
ATOM 882 C CA . GLU A 1 128 ? -12.629 -23.818 29.544 1.00 72.15 153 GLU A CA 1
ATOM 883 C C . GLU A 1 128 ? -12.617 -25.045 28.647 1.00 81.43 153 GLU A C 1
ATOM 884 O O . GLU A 1 128 ? -13.502 -25.197 27.795 1.00 88.14 153 GLU A O 1
ATOM 890 N N . GLY A 1 129 ? -11.631 -25.925 28.820 1.00 79.40 154 GLY A N 1
ATOM 891 C CA . GLY A 1 129 ? -11.577 -27.152 28.052 1.00 76.38 154 GLY A CA 1
ATOM 892 C C . GLY A 1 129 ? -12.550 -28.222 28.490 1.00 83.47 154 GLY A C 1
ATOM 893 O O . GLY A 1 129 ? -12.667 -29.250 27.816 1.00 97.65 154 GLY A O 1
ATOM 894 N N . THR A 1 130 ? -13.245 -28.003 29.601 1.00 82.86 155 THR A N 1
ATOM 895 C CA . THR A 1 130 ? -14.194 -28.983 30.107 1.00 80.71 155 THR A CA 1
ATOM 896 C C . THR A 1 130 ? -15.335 -29.185 29.117 1.00 85.62 155 THR A C 1
ATOM 897 O O . THR A 1 130 ? -15.832 -28.231 28.512 1.00 82.69 155 THR A O 1
ATOM 901 N N . ALA A 1 131 ? -15.731 -30.441 28.936 1.00 90.00 156 ALA A N 1
ATOM 902 C CA . ALA A 1 131 ? -16.915 -30.753 28.145 1.00 89.97 156 ALA A CA 1
ATOM 903 C C . ALA A 1 131 ? -18.153 -30.359 28.940 1.00 91.91 156 ALA A C 1
ATOM 904 O O . ALA A 1 131 ? -18.455 -30.960 29.977 1.00 87.38 156 ALA A O 1
ATOM 906 N N . TRP A 1 132 ? -18.865 -29.340 28.465 1.00 90.72 157 TRP A N 1
ATOM 907 C CA . TRP A 1 132 ? -20.074 -28.862 29.136 1.00 91.29 157 TRP A CA 1
ATOM 908 C C . TRP A 1 132 ? -21.283 -29.680 28.682 1.00 93.09 157 TRP A C 1
ATOM 909 O O . TRP A 1 132 ? -22.229 -29.181 28.072 1.00 90.84 157 TRP A O 1
ATOM 920 N N . ASP A 1 133 ? -21.227 -30.975 29.003 1.00 97.60 158 ASP A N 1
ATOM 921 C CA . ASP A 1 133 ? -22.218 -31.916 28.491 1.00 107.18 158 ASP A CA 1
ATOM 922 C C . ASP A 1 133 ? -23.541 -31.802 29.237 1.00 103.74 158 ASP A C 1
ATOM 923 O O . ASP A 1 133 ? -24.611 -31.887 28.624 1.00 104.56 158 ASP A O 1
ATOM 928 N N . GLU A 1 134 ? -23.491 -31.594 30.547 1.00 97.89 159 GLU A N 1
ATOM 929 C CA . GLU A 1 134 ? -24.667 -31.711 31.392 1.00 97.78 159 GLU A CA 1
ATOM 930 C C . GLU A 1 134 ? -25.076 -30.354 31.960 1.00 95.98 159 GLU A C 1
ATOM 931 O O . GLU A 1 134 ? -24.295 -29.399 31.991 1.00 91.06 159 GLU A O 1
ATOM 937 N N . ILE A 1 135 ? -26.330 -30.283 32.411 1.00 95.89 160 ILE A N 1
ATOM 938 C CA . ILE A 1 135 ? -26.889 -29.015 32.869 1.00 88.42 160 ILE A CA 1
ATOM 939 C C . ILE A 1 135 ? -26.297 -28.604 34.212 1.00 85.87 160 ILE A C 1
ATOM 940 O O . ILE A 1 135 ? -26.158 -27.408 34.493 1.00 79.20 160 ILE A O 1
ATOM 945 N N . GLU A 1 136 ? -25.923 -29.570 35.056 1.00 87.51 161 GLU A N 1
ATOM 946 C CA . GLU A 1 136 ? -25.418 -29.230 36.383 1.00 85.85 161 GLU A CA 1
ATOM 947 C C . GLU A 1 136 ? -24.014 -28.644 36.321 1.00 82.19 161 GLU A C 1
ATOM 948 O O . GLU A 1 136 ? -23.668 -27.782 37.137 1.00 87.28 161 GLU A O 1
ATOM 954 N N . THR A 1 137 ? -23.189 -29.096 35.373 1.00 80.48 162 THR A N 1
ATOM 955 C CA . THR A 1 137 ? -21.852 -28.530 35.255 1.00 81.67 162 THR A CA 1
ATOM 956 C C . THR A 1 1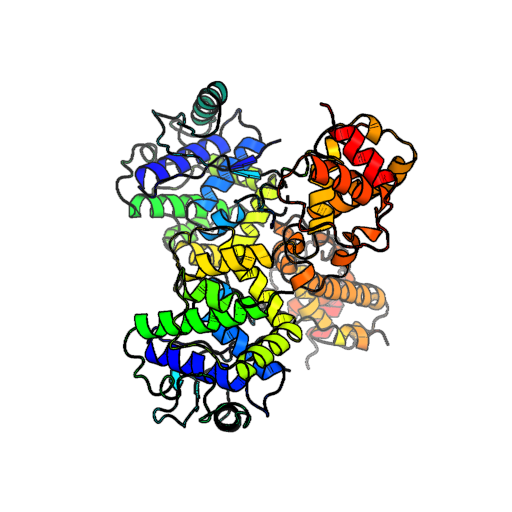37 ? -21.886 -27.113 34.691 1.00 74.07 162 THR A C 1
ATOM 957 O O . THR A 1 137 ? -20.961 -26.336 34.945 1.00 71.38 162 THR A O 1
ATOM 961 N N . PHE A 1 138 ? -22.937 -26.750 33.953 1.00 67.08 163 PHE A N 1
ATOM 962 C CA . PHE A 1 138 ? -23.065 -25.368 33.508 1.00 68.89 163 PHE A CA 1
ATOM 963 C C . PHE A 1 138 ? -23.611 -24.484 34.621 1.00 67.58 163 PHE A C 1
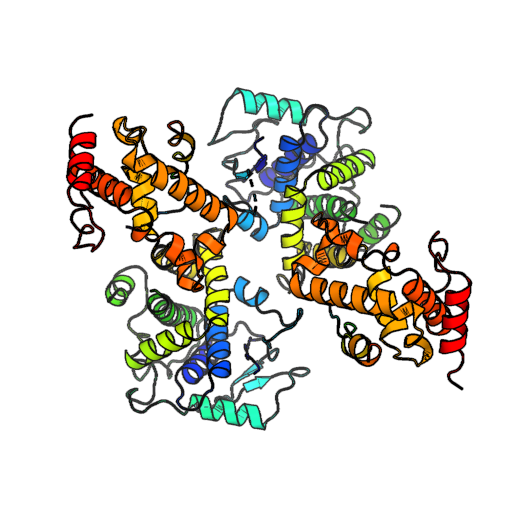ATOM 964 O O . PHE A 1 138 ? -23.075 -23.403 34.883 1.00 66.18 163 PHE A O 1
ATOM 972 N N . LEU A 1 139 ? -24.683 -24.928 35.277 1.00 65.32 164 LEU A N 1
ATOM 973 C CA . LEU A 1 139 ? -25.293 -24.116 36.321 1.00 64.68 164 LEU A CA 1
ATOM 974 C C . LEU A 1 139 ? -24.358 -23.938 37.506 1.00 64.42 164 LEU A C 1
ATOM 975 O O . LEU A 1 139 ? -24.346 -22.870 38.128 1.00 62.38 164 LEU A O 1
ATOM 980 N N . ASP A 1 140 ? -23.547 -24.949 37.819 1.00 63.86 165 ASP A N 1
ATOM 981 C CA . ASP A 1 140 ? -22.529 -24.766 38.849 1.00 64.49 165 ASP A CA 1
ATOM 982 C C . ASP A 1 140 ? -21.444 -23.802 38.378 1.00 61.20 165 ASP A C 1
ATOM 983 O O . ASP A 1 140 ? -20.905 -23.020 39.170 1.00 54.24 165 ASP A O 1
ATOM 988 N N . MET A 1 141 ? -21.122 -23.839 37.087 1.00 62.55 166 MET A N 1
ATOM 989 C CA . MET A 1 141 ? -20.168 -22.893 36.530 1.00 57.68 166 MET A CA 1
ATOM 990 C C . MET A 1 141 ? -20.784 -21.506 36.391 1.00 56.23 166 MET A C 1
ATOM 991 O O . MET A 1 141 ? -20.125 -20.501 36.675 1.00 54.39 166 MET A O 1
ATOM 996 N N . CYS A 1 142 ? -22.048 -21.435 35.969 1.00 58.90 167 CYS A N 1
ATOM 997 C CA . CYS A 1 142 ? -22.691 -20.139 35.783 1.00 51.92 167 CYS A CA 1
ATOM 998 C C . CYS A 1 142 ? -22.936 -19.445 37.117 1.00 54.95 167 CYS A C 1
ATOM 999 O O . CYS A 1 142 ? -22.705 -18.238 37.245 1.00 54.91 167 CYS A O 1
ATOM 1002 N N . TYR A 1 143 ? -23.391 -20.190 38.126 1.00 57.38 168 TYR A N 1
ATOM 1003 C CA . TYR A 1 143 ? -23.629 -19.572 39.423 1.00 48.26 168 TYR A CA 1
ATOM 1004 C C . TYR A 1 143 ? -22.325 -19.149 40.083 1.00 48.54 168 TYR A C 1
ATOM 1005 O O . TYR A 1 143 ? -22.287 -18.121 40.767 1.00 46.66 168 TYR A O 1
ATOM 1014 N N . SER A 1 144 ? -21.247 -19.910 39.882 1.00 49.63 169 SER A N 1
ATOM 1015 C CA . SER A 1 144 ? -19.979 -19.555 40.514 1.00 55.02 169 SER A CA 1
ATOM 1016 C C . SER A 1 144 ? -19.404 -18.277 39.917 1.00 48.50 169 SER A C 1
ATOM 1017 O O . SER A 1 144 ? -18.849 -17.440 40.640 1.00 42.70 169 SER A O 1
ATOM 1020 N N . VAL A 1 145 ? -19.534 -18.111 38.599 1.00 45.97 170 VAL A N 1
ATOM 1021 C CA . VAL A 1 145 ? -18.999 -16.931 37.930 1.00 42.35 170 VAL A CA 1
ATOM 1022 C C . VAL A 1 145 ? -19.830 -15.701 38.267 1.00 48.63 170 VAL A C 1
ATOM 1023 O O . VAL A 1 145 ? -19.289 -14.635 38.588 1.00 44.61 170 VAL A O 1
ATOM 1027 N N . LEU A 1 146 ? -21.158 -15.828 38.211 1.00 48.28 171 LEU A N 1
ATOM 1028 C CA . LEU A 1 146 ? -22.014 -14.688 38.511 1.00 43.62 171 LEU A CA 1
ATOM 1029 C C . LEU A 1 146 ? -21.943 -14.299 39.984 1.00 47.35 171 LEU A C 1
ATOM 1030 O O . LEU A 1 146 ? -22.093 -13.117 40.314 1.00 43.71 171 LEU A O 1
ATOM 1035 N N . MET A 1 147 ? -21.713 -15.261 40.885 1.00 41.06 172 MET A N 1
ATOM 1036 C CA . MET A 1 147 ? -21.613 -14.897 42.295 1.00 43.46 172 MET A CA 1
ATOM 1037 C C . MET A 1 147 ? -20.360 -14.079 42.555 1.00 47.17 172 MET A C 1
ATOM 1038 O O . MET A 1 147 ? -20.364 -13.189 43.411 1.00 51.05 172 MET A O 1
ATOM 1043 N N . GLN A 1 148 ? -19.279 -14.360 41.825 1.00 47.17 173 GLN A N 1
ATOM 1044 C CA . GLN A 1 148 ? -18.094 -13.517 41.936 1.00 46.03 173 GLN A CA 1
ATOM 1045 C C . GLN A 1 148 ? -18.345 -12.129 41.351 1.00 52.70 173 GLN A C 1
ATOM 1046 O O . GLN A 1 148 ? -17.775 -11.140 41.832 1.00 52.37 173 GLN A O 1
ATOM 1052 N N . ALA A 1 149 ? -19.201 -12.030 40.330 1.00 41.89 174 ALA A N 1
ATOM 1053 C CA . ALA A 1 149 ? -19.585 -10.717 39.828 1.00 38.78 174 ALA A CA 1
ATOM 1054 C C . ALA A 1 149 ? -20.402 -9.959 40.869 1.00 47.87 174 ALA A C 1
ATOM 1055 O O . ALA A 1 149 ? -20.053 -8.835 41.235 1.00 51.13 174 ALA A O 1
ATOM 1057 N N . TRP A 1 150 ? -21.468 -10.581 41.394 1.00 43.71 175 TRP A N 1
ATOM 1058 C CA . TRP A 1 150 ? -22.322 -9.930 42.392 1.00 42.48 175 TRP A CA 1
ATOM 1059 C C . TRP A 1 150 ? -21.532 -9.374 43.571 1.00 48.41 175 TRP A C 1
ATOM 1060 O O . TRP A 1 150 ? -21.905 -8.344 44.140 1.00 50.20 175 TRP A O 1
ATOM 1071 N N . ILE A 1 151 ? -20.439 -10.036 43.948 1.00 52.52 176 ILE A N 1
ATOM 1072 C CA . ILE A 1 151 ? -19.689 -9.632 45.132 1.00 55.84 176 ILE A CA 1
ATOM 1073 C C . ILE A 1 151 ? -18.968 -8.308 44.910 1.00 56.45 176 ILE A C 1
ATOM 1074 O O . ILE A 1 151 ? -18.789 -7.523 45.852 1.00 61.36 176 ILE A O 1
ATOM 1079 N N . VAL A 1 152 ? -18.556 -8.019 43.678 1.00 49.98 177 VAL A N 1
ATOM 1080 C CA . VAL A 1 152 ? -17.760 -6.828 43.418 1.00 56.43 177 VAL A CA 1
ATOM 1081 C C . VAL A 1 152 ? -18.615 -5.653 42.947 1.00 55.86 177 VAL A C 1
ATOM 1082 O O . VAL A 1 152 ? -18.063 -4.627 42.542 1.00 59.47 177 VAL A O 1
ATOM 1086 N N . THR A 1 153 ? -19.945 -5.755 43.023 1.00 55.67 178 THR A N 1
ATOM 1087 C CA . THR A 1 153 ? -20.782 -4.700 42.461 1.00 64.15 178 THR A CA 1
ATOM 1088 C C . THR A 1 153 ? -21.216 -3.641 43.468 1.00 68.57 178 THR A C 1
ATOM 1089 O O . THR A 1 153 ? -22.021 -2.779 43.103 1.00 77.02 178 THR A O 1
ATOM 1093 N N . CYS A 1 154 ? -20.714 -3.652 44.703 1.00 72.09 179 CYS A N 1
ATOM 1094 C CA . CYS A 1 154 ? -21.127 -2.596 45.622 1.00 80.36 179 CYS A CA 1
ATOM 1095 C C . CYS A 1 154 ? -20.136 -2.442 46.769 1.00 84.02 179 CYS A C 1
ATOM 1096 O O . CYS A 1 154 ? -19.181 -3.212 46.910 1.00 81.76 179 CYS A O 1
ATOM 1099 N N . LYS A 1 155 ? -20.411 -1.423 47.593 1.00 91.39 180 LYS A N 1
ATOM 1100 C CA . LYS A 1 155 ? -19.611 -0.960 48.739 1.00 93.38 180 LYS A CA 1
ATOM 1101 C C . LYS A 1 155 ? -18.402 -0.152 48.281 1.00 94.12 180 LYS A C 1
ATOM 1102 O O . LYS A 1 155 ? -18.542 1.006 47.881 1.00 95.31 180 LYS A O 1
ATOM 1108 N N . ILE A 1 167 ? -13.251 -9.318 46.635 1.00 72.01 192 ILE A N 1
ATOM 1109 C CA . ILE A 1 167 ? -13.365 -8.705 47.954 1.00 85.05 192 ILE A CA 1
ATOM 1110 C C . ILE A 1 167 ? -12.759 -9.619 49.028 1.00 88.02 192 ILE A C 1
ATOM 1111 O O . ILE A 1 167 ? -12.884 -10.849 48.960 1.00 76.63 192 ILE A O 1
ATOM 1116 N N . GLU A 1 168 ? -12.129 -8.981 50.022 1.00 92.90 193 GLU A N 1
ATOM 1117 C CA . GLU A 1 168 ? -11.174 -9.591 50.946 1.00 97.31 193 GLU A CA 1
ATOM 1118 C C . GLU A 1 168 ? -11.543 -11.014 51.363 1.00 96.62 193 GLU A C 1
ATOM 1119 O O . GLU A 1 168 ? -10.919 -11.976 50.901 1.00 93.26 193 GLU A O 1
ATOM 1125 N N . LYS A 1 169 ? -12.565 -11.163 52.209 1.00 95.44 194 LYS A N 1
ATOM 1126 C CA . LYS A 1 169 ? -12.899 -12.441 52.818 1.00 87.12 194 LYS A CA 1
ATOM 1127 C C . LYS A 1 169 ? -14.296 -12.935 52.470 1.00 78.47 194 LYS A C 1
ATOM 1128 O O . LYS A 1 169 ? -14.682 -14.017 52.928 1.00 82.13 194 LYS A O 1
ATOM 1134 N N . ARG A 1 170 ? -15.069 -12.179 51.689 1.00 71.72 195 ARG A N 1
ATOM 1135 C CA . ARG A 1 170 ? -16.381 -12.663 51.272 1.00 70.54 195 ARG A CA 1
ATOM 1136 C C . ARG A 1 170 ? -16.264 -13.910 50.407 1.00 74.48 195 ARG A C 1
ATOM 1137 O O . ARG A 1 170 ? -17.111 -14.807 50.484 1.00 74.38 195 ARG A O 1
ATOM 1145 N N . LEU A 1 171 ? -15.228 -13.982 49.568 1.00 73.81 196 LEU A N 1
ATOM 1146 C CA . LEU A 1 171 ? -15.025 -15.174 48.754 1.00 67.33 196 LEU A CA 1
ATOM 1147 C C . LEU A 1 171 ? -14.740 -16.387 49.623 1.00 69.78 196 LEU A C 1
ATOM 1148 O O . LEU A 1 171 ? -15.190 -17.497 49.320 1.00 66.71 196 LEU A O 1
ATOM 1153 N N . GLN A 1 172 ? -13.982 -16.198 50.705 1.00 71.28 197 GLN A N 1
ATOM 1154 C CA . GLN A 1 172 ? -13.732 -17.301 51.624 1.00 71.99 197 GLN A CA 1
ATOM 1155 C C . GLN A 1 172 ? -15.025 -17.783 52.265 1.00 72.49 197 GLN A C 1
ATOM 1156 O O . GLN A 1 172 ? -15.193 -18.985 52.498 1.00 72.26 197 GLN A O 1
ATOM 1162 N N . LYS A 1 173 ? -15.959 -16.867 52.531 1.00 69.79 198 LYS A N 1
ATOM 1163 C CA . LYS A 1 173 ? -17.252 -17.261 53.082 1.00 74.94 198 LYS A CA 1
ATOM 1164 C C . LYS A 1 173 ? -18.079 -18.021 52.052 1.00 69.27 198 LYS A C 1
ATOM 1165 O O . LYS A 1 173 ? -18.602 -19.105 52.336 1.00 67.17 198 LYS A O 1
ATOM 1171 N N . TYR A 1 174 ? -18.202 -17.464 50.844 1.00 64.34 199 TYR A N 1
ATOM 1172 C CA . TYR A 1 174 ? -18.989 -18.088 49.785 1.00 67.39 199 TYR A CA 1
ATOM 1173 C C . TYR A 1 174 ? -18.345 -19.356 49.249 1.00 65.89 199 TYR A C 1
ATOM 1174 O O . TYR A 1 174 ? -19.029 -20.157 48.602 1.00 62.27 199 TYR A O 1
ATOM 1183 N N . ARG A 1 175 ? -17.044 -19.537 49.473 1.00 69.94 200 ARG A N 1
ATOM 1184 C CA . ARG A 1 175 ? -16.407 -20.807 49.151 1.00 63.24 200 ARG A CA 1
ATOM 1185 C C . ARG A 1 175 ? -16.837 -21.883 50.141 1.00 63.25 200 ARG A C 1
ATOM 1186 O O . ARG A 1 175 ? -17.267 -22.972 49.743 1.00 59.27 200 ARG A O 1
ATOM 1194 N N . GLN A 1 176 ? -16.757 -21.582 51.441 1.00 69.62 201 GLN A N 1
ATOM 1195 C CA . GLN A 1 176 ? -17.101 -22.574 52.456 1.00 62.21 201 GLN A CA 1
ATOM 1196 C C . GLN A 1 176 ? -18.588 -22.903 52.429 1.00 64.64 201 GLN A C 1
ATOM 1197 O O . GLN A 1 176 ? -18.982 -24.051 52.669 1.00 66.86 201 GLN A O 1
ATOM 1203 N N . GLN A 1 177 ? -19.428 -21.912 52.142 1.00 63.14 202 GLN A N 1
ATOM 1204 C CA . GLN A 1 177 ? -20.863 -22.135 52.044 1.00 61.25 202 GLN A CA 1
ATOM 1205 C C . GLN A 1 177 ? -21.266 -22.792 50.734 1.00 63.25 202 GLN A C 1
ATOM 1206 O O . GLN A 1 177 ? -22.460 -23.036 50.526 1.00 60.90 202 GLN A O 1
ATOM 1212 N N . GLY A 1 178 ? -20.304 -23.084 49.858 1.00 63.16 203 GLY A N 1
ATOM 1213 C CA . GLY A 1 178 ? -20.585 -23.721 48.587 1.00 59.35 203 GLY A CA 1
ATOM 1214 C C . GLY A 1 178 ? -21.310 -22.864 47.577 1.00 58.34 203 GLY A C 1
ATOM 1215 O O . GLY A 1 178 ? -21.898 -23.401 46.636 1.00 63.66 203 GLY A O 1
ATOM 1216 N N . ARG A 1 179 ? -21.293 -21.540 47.741 1.00 58.74 204 ARG A N 1
ATOM 1217 C CA . ARG A 1 179 ? -21.934 -20.668 46.765 1.00 67.34 204 ARG A CA 1
ATOM 1218 C C . ARG A 1 179 ? -21.033 -20.367 45.575 1.00 64.26 204 ARG A C 1
ATOM 1219 O O . ARG A 1 179 ? -21.534 -19.951 44.522 1.00 66.36 204 ARG A O 1
ATOM 1227 N N . ILE A 1 180 ? -19.725 -20.580 45.714 1.00 59.53 205 ILE A N 1
ATOM 1228 C CA . ILE A 1 180 ? -18.773 -20.477 44.614 1.00 57.09 205 ILE A CA 1
ATOM 1229 C C . ILE A 1 180 ? -17.927 -21.744 44.621 1.00 50.93 205 ILE A C 1
ATOM 1230 O O . ILE A 1 180 ? -17.156 -21.972 45.561 1.00 59.17 205 ILE A O 1
ATOM 1235 N N . ASN A 1 181 ? -18.069 -22.561 43.588 1.00 48.91 206 ASN A N 1
ATOM 1236 C CA . ASN A 1 181 ? -17.211 -23.726 43.394 1.00 47.60 206 ASN A CA 1
ATOM 1237 C C . ASN A 1 181 ? -15.773 -23.272 43.160 1.00 52.20 206 ASN A C 1
ATOM 1238 O O . ASN A 1 181 ? -15.516 -22.531 42.197 1.00 50.62 206 ASN A O 1
ATOM 1243 N N . PRO A 1 182 ? -14.812 -23.699 43.985 1.00 54.36 207 PRO A N 1
ATOM 1244 C CA . PRO A 1 182 ? -13.425 -23.224 43.816 1.00 55.16 207 PRO A CA 1
ATOM 1245 C C . PRO A 1 182 ? -12.826 -23.553 42.462 1.00 52.77 207 PRO A C 1
ATOM 1246 O O . PRO A 1 182 ? -11.881 -22.875 42.037 1.00 58.90 207 PRO A O 1
ATOM 1250 N N . ARG A 1 183 ? -13.346 -24.571 41.775 1.00 54.06 208 ARG A N 1
ATOM 1251 C CA . ARG A 1 183 ? -12.871 -24.898 40.436 1.00 56.37 208 ARG A CA 1
ATOM 1252 C C . ARG A 1 183 ? -13.129 -23.758 39.452 1.00 55.08 208 ARG A C 1
ATOM 1253 O O . ARG A 1 183 ? -12.374 -23.582 38.488 1.00 59.55 208 ARG A O 1
ATOM 1261 N N . TYR A 1 184 ? -14.167 -22.955 39.684 1.00 55.51 209 TYR A N 1
ATOM 1262 C CA . TYR A 1 184 ? -14.545 -21.906 38.746 1.00 56.68 209 TYR A CA 1
ATOM 1263 C C . TYR A 1 184 ? -14.150 -20.514 39.230 1.00 50.45 209 TYR A C 1
ATOM 1264 O O . TYR A 1 184 ? -14.681 -19.514 38.734 1.00 43.67 209 TYR A O 1
ATOM 1273 N N . LEU A 1 185 ? -13.207 -20.431 40.168 1.00 48.33 210 LEU A N 1
ATOM 1274 C CA . LEU A 1 185 ? -12.705 -19.139 40.621 1.00 47.91 210 LEU A CA 1
ATOM 1275 C C . LEU A 1 185 ? -12.055 -18.374 39.475 1.00 49.42 210 LEU A C 1
ATOM 1276 O O . LEU A 1 185 ? -11.313 -18.938 38.665 1.00 53.00 210 LEU A O 1
ATOM 1281 N N . LEU A 1 186 ? -12.336 -17.081 39.413 1.00 46.08 211 LEU A N 1
ATOM 1282 C CA . LEU A 1 186 ? -11.678 -16.203 38.461 1.00 45.15 211 LEU A CA 1
ATOM 1283 C C . LEU A 1 186 ? -10.375 -15.676 39.053 1.00 41.55 211 LEU A C 1
ATOM 1284 O O . LEU A 1 186 ? -10.227 -15.559 40.271 1.00 42.74 211 LEU A O 1
ATOM 1289 N N . GLN A 1 187 ? -9.420 -15.378 38.180 1.00 46.97 212 GLN A N 1
ATOM 1290 C CA . GLN A 1 187 ? -8.211 -14.710 38.626 1.00 46.61 212 GLN A CA 1
ATOM 1291 C C . GLN A 1 187 ? -8.546 -13.303 39.121 1.00 47.38 212 GLN A C 1
ATOM 1292 O O . GLN A 1 187 ? -9.501 -12.680 38.646 1.00 46.42 212 GLN A O 1
ATOM 1298 N N . PRO A 1 188 ? -7.774 -12.782 40.077 1.00 46.11 213 PRO A N 1
ATOM 1299 C CA . PRO A 1 188 ? -8.099 -11.460 40.644 1.00 45.86 213 PRO A CA 1
ATOM 1300 C C . PRO A 1 188 ? -8.218 -10.351 39.609 1.00 49.40 213 PRO A C 1
ATOM 1301 O O . PRO A 1 188 ? -9.120 -9.511 39.718 1.00 49.91 213 PRO A O 1
ATOM 1305 N N . GLU A 1 189 ? -7.338 -10.318 38.604 1.00 52.02 214 GLU A N 1
ATOM 1306 C CA . GLU A 1 189 ? -7.458 -9.296 37.568 1.00 49.63 214 GLU A CA 1
ATOM 1307 C C . GLU A 1 189 ? -8.808 -9.383 36.864 1.00 49.87 214 GLU A C 1
ATOM 1308 O O . GLU A 1 189 ? -9.424 -8.355 36.560 1.00 52.35 214 GLU A O 1
ATOM 1314 N N . ALA A 1 190 ? -9.295 -10.602 36.613 1.00 54.47 215 ALA A N 1
ATOM 1315 C CA . ALA A 1 190 ? -10.578 -10.762 35.931 1.00 53.31 215 ALA A CA 1
ATOM 1316 C C . ALA A 1 190 ? -11.738 -10.289 36.795 1.00 46.60 215 ALA A C 1
ATOM 1317 O O . ALA A 1 190 ? -12.771 -9.861 36.266 1.00 45.80 215 ALA A O 1
ATOM 1319 N N . ARG A 1 191 ? -11.593 -10.370 38.117 1.00 47.19 216 ARG A N 1
ATOM 1320 C CA . ARG A 1 191 ? -12.619 -9.843 39.007 1.00 44.53 216 ARG A CA 1
ATOM 1321 C C . ARG A 1 191 ? -12.617 -8.319 38.999 1.00 50.10 216 ARG A C 1
ATOM 1322 O O . ARG A 1 191 ? -13.682 -7.692 38.975 1.00 51.22 216 ARG A O 1
ATOM 1330 N N . ARG A 1 192 ? -11.430 -7.705 38.994 1.00 48.63 217 ARG A N 1
ATOM 1331 C CA . ARG A 1 192 ? -11.355 -6.249 39.065 1.00 47.71 217 ARG A CA 1
ATOM 1332 C C . ARG A 1 192 ? -11.856 -5.588 37.787 1.00 46.38 217 ARG A C 1
ATOM 1333 O O . ARG A 1 192 ? -12.452 -4.510 37.847 1.00 51.49 217 ARG A O 1
ATOM 1341 N N . ILE A 1 193 ? -11.628 -6.204 36.628 1.00 42.67 218 ILE A N 1
ATOM 1342 C CA . ILE A 1 193 ? -12.162 -5.644 35.391 1.00 43.24 218 ILE A CA 1
ATOM 1343 C C . ILE A 1 193 ? -13.685 -5.685 35.406 1.00 47.43 218 ILE A C 1
ATOM 1344 O O . ILE A 1 193 ? -14.350 -4.697 35.069 1.00 44.09 218 ILE A O 1
ATOM 1349 N N . ILE A 1 194 ? -14.265 -6.821 35.804 1.00 49.34 219 ILE A N 1
ATOM 1350 C CA . ILE A 1 194 ? -15.719 -6.898 35.908 1.00 48.09 219 ILE A CA 1
ATOM 1351 C C . ILE A 1 194 ? -16.236 -5.868 36.903 1.00 47.98 219 ILE A C 1
ATOM 1352 O O . ILE A 1 194 ? -17.287 -5.251 36.684 1.00 42.49 219 ILE A O 1
ATOM 1357 N N . GLN A 1 195 ? -15.487 -5.630 37.984 1.00 46.22 220 GLN A N 1
ATOM 1358 C CA . GLN A 1 195 ? -15.896 -4.636 38.973 1.00 50.42 220 GLN A CA 1
ATOM 1359 C C . GLN A 1 195 ? -16.023 -3.246 38.354 1.00 46.50 220 GLN A C 1
ATOM 1360 O O . GLN A 1 195 ? -16.990 -2.523 38.626 1.00 45.57 220 GLN A O 1
ATOM 1366 N N . ASN A 1 196 ? -15.068 -2.859 37.500 1.00 49.17 221 ASN A N 1
ATOM 1367 C CA . ASN A 1 196 ? -15.122 -1.523 36.909 1.00 53.56 221 ASN A CA 1
ATOM 1368 C C . ASN A 1 196 ? -16.131 -1.426 35.774 1.00 53.08 221 ASN A C 1
ATOM 1369 O O . ASN A 1 196 ? -16.748 -0.374 35.599 1.00 52.55 221 ASN A O 1
ATOM 1374 N N . VAL A 1 197 ? -16.326 -2.504 35.013 1.00 45.76 222 VAL A N 1
ATOM 1375 C CA . VAL A 1 197 ? -17.339 -2.505 33.961 1.00 47.58 222 VAL A CA 1
ATOM 1376 C C . VAL A 1 197 ? -18.729 -2.322 34.559 1.00 45.88 222 VAL A C 1
ATOM 1377 O O . VAL A 1 197 ? -19.561 -1.580 34.023 1.00 46.38 222 VAL A O 1
ATOM 1381 N N . ILE A 1 198 ? -19.009 -3.007 35.670 1.00 45.89 223 ILE A N 1
ATOM 1382 C CA . ILE A 1 198 ? -20.278 -2.806 36.363 1.00 44.59 223 ILE A CA 1
ATOM 1383 C C . ILE A 1 198 ? -20.357 -1.382 36.895 1.00 48.70 223 ILE A C 1
ATOM 1384 O O . ILE A 1 198 ? -21.391 -0.714 36.770 1.00 47.98 223 ILE A O 1
ATOM 1389 N N . ARG A 1 199 ? -19.252 -0.886 37.465 1.00 53.58 224 ARG A N 1
ATOM 1390 C CA . ARG A 1 199 ? -19.207 0.482 37.975 1.00 48.13 224 ARG A CA 1
ATOM 1391 C C . ARG A 1 199 ? -19.496 1.498 36.874 1.00 52.72 224 ARG A C 1
ATOM 1392 O O . ARG A 1 199 ? -20.223 2.473 37.096 1.00 63.49 224 ARG A O 1
ATOM 1400 N N . LYS A 1 200 ? -18.952 1.286 35.675 1.00 49.60 225 LYS A N 1
ATOM 1401 C CA . LYS A 1 200 ? -19.197 2.232 34.591 1.00 49.10 225 LYS A CA 1
ATOM 1402 C C . LYS A 1 200 ? -20.568 2.040 33.956 1.00 48.96 225 LYS A C 1
ATOM 1403 O O . LYS A 1 200 ? -21.093 2.969 33.336 1.00 58.01 225 LYS A O 1
ATOM 1409 N N . GLY A 1 201 ? -21.163 0.863 34.096 1.00 52.41 226 GLY A N 1
ATOM 1410 C CA . GLY A 1 201 ? -22.377 0.566 33.365 1.00 50.18 226 GLY A CA 1
ATOM 1411 C C . GLY A 1 201 ? -23.646 0.915 34.108 1.00 55.04 226 GLY A C 1
ATOM 1412 O O . GLY A 1 201 ? -24.101 0.147 34.959 1.00 62.97 226 GLY A O 1
ATOM 1413 N N . MET A 1 202 ? -24.230 2.073 33.798 1.00 58.73 227 MET A N 1
ATOM 1414 C CA . MET A 1 202 ? -25.510 2.424 34.402 1.00 58.15 227 MET A CA 1
ATOM 1415 C C . MET A 1 202 ? -26.602 1.456 33.968 1.00 59.02 227 MET A C 1
ATOM 1416 O O . MET A 1 202 ? -27.451 1.061 34.776 1.00 62.18 227 MET A O 1
ATOM 1421 N N . VAL A 1 203 ? -26.583 1.042 32.701 1.00 58.03 228 VAL A N 1
ATOM 1422 C CA . VAL A 1 203 ? -27.607 0.124 32.222 1.00 55.60 228 VAL A CA 1
ATOM 1423 C C . VAL A 1 203 ? -27.459 -1.249 32.874 1.00 52.54 228 VAL A C 1
ATOM 1424 O O . VAL A 1 203 ? -28.460 -1.910 33.170 1.00 56.31 228 VAL A O 1
ATOM 1428 N N . VAL A 1 204 ? -26.228 -1.691 33.133 1.00 50.26 229 VAL A N 1
ATOM 1429 C CA . VAL A 1 204 ? -26.027 -2.990 33.768 1.00 52.26 229 VAL A CA 1
ATOM 1430 C C . VAL A 1 204 ? -26.589 -2.977 35.183 1.00 60.73 229 VAL A C 1
ATOM 1431 O O . VAL A 1 204 ? -27.282 -3.911 35.608 1.00 60.38 229 VAL A O 1
ATOM 1435 N N . ARG A 1 205 ? -26.320 -1.906 35.929 1.00 55.38 230 ARG A N 1
ATOM 1436 C CA . ARG A 1 205 ? -26.804 -1.826 37.299 1.00 55.18 230 ARG A CA 1
ATOM 1437 C C . ARG A 1 205 ? -28.307 -1.608 37.376 1.00 55.25 230 ARG A C 1
ATOM 1438 O O . ARG A 1 205 ? -28.924 -1.969 38.384 1.00 54.63 230 ARG A O 1
ATOM 1446 N N . HIS A 1 206 ? -28.907 -1.040 36.333 1.00 60.50 231 HIS A N 1
ATOM 1447 C CA . HIS A 1 206 ? -30.358 -0.907 36.303 1.00 61.53 231 HIS A CA 1
ATOM 1448 C C . HIS A 1 206 ? -31.034 -2.272 36.229 1.00 64.63 231 HIS A C 1
ATOM 1449 O O . HIS A 1 206 ? -32.063 -2.496 36.877 1.00 62.39 231 HIS A O 1
ATOM 1456 N N . PHE A 1 207 ? -30.469 -3.200 35.453 1.00 60.23 232 PHE A N 1
ATOM 1457 C CA . PHE A 1 207 ? -31.022 -4.547 35.395 1.00 58.40 232 PHE A CA 1
ATOM 1458 C C . PHE A 1 207 ? -30.659 -5.374 36.620 1.00 60.36 232 PHE A C 1
ATOM 1459 O O . PHE A 1 207 ? -31.390 -6.312 36.954 1.00 64.40 232 PHE A O 1
ATOM 1467 N N . LEU A 1 208 ? -29.564 -5.041 37.307 1.00 56.19 233 LEU A N 1
ATOM 1468 C CA . LEU A 1 208 ? -29.228 -5.748 38.537 1.00 48.82 233 LEU A CA 1
ATOM 1469 C C . LEU A 1 208 ? -30.218 -5.445 39.659 1.00 55.16 233 LEU A C 1
ATOM 1470 O O . LEU A 1 208 ? -30.464 -6.310 40.508 1.00 52.46 233 LEU A O 1
ATOM 1475 N N . THR A 1 209 ? -30.792 -4.233 39.690 1.00 56.02 234 THR A N 1
ATOM 1476 C CA . THR A 1 209 ? -31.793 -3.920 40.709 1.00 60.42 234 THR A CA 1
ATOM 1477 C C . THR A 1 209 ? -33.005 -4.829 40.590 1.00 58.24 234 THR A C 1
ATOM 1478 O O . THR A 1 209 ? -33.554 -5.275 41.604 1.00 61.77 234 THR A O 1
ATOM 1482 N N . PHE A 1 210 ? -33.452 -5.093 39.362 1.00 53.76 235 PHE A N 1
ATOM 1483 C CA . PHE A 1 210 ? -34.587 -5.987 39.177 1.00 59.24 235 PHE A CA 1
ATOM 1484 C C . PHE A 1 210 ? -34.283 -7.381 39.711 1.00 58.90 235 PHE A C 1
ATOM 1485 O O . PHE A 1 210 ? -35.157 -8.030 40.299 1.00 60.12 235 PHE A O 1
ATOM 1493 N N . GLU A 1 211 ? -33.048 -7.855 39.533 1.00 51.17 236 GLU A N 1
ATOM 1494 C CA . GLU A 1 211 ? -32.698 -9.166 40.065 1.00 53.11 236 GLU A CA 1
ATOM 1495 C C . GLU A 1 211 ? -32.719 -9.159 41.587 1.00 55.37 236 GLU A C 1
ATOM 1496 O O . GLU A 1 211 ? -33.153 -10.134 42.211 1.00 57.96 236 GLU A O 1
ATOM 1502 N N . LEU A 1 212 ? -32.255 -8.070 42.205 1.00 52.60 237 LEU A N 1
ATOM 1503 C CA . LEU A 1 212 ? -32.322 -7.967 43.660 1.00 48.64 237 LEU A CA 1
ATOM 1504 C C . LEU A 1 212 ? -33.765 -7.848 44.135 1.00 48.85 237 LEU A C 1
ATOM 1505 O O . LEU A 1 212 ? -34.136 -8.421 45.164 1.00 53.34 237 LEU A O 1
ATOM 1510 N N . GLN A 1 213 ? -34.597 -7.119 43.392 1.00 57.74 238 GLN A N 1
ATOM 1511 C CA . GLN A 1 213 ? -36.000 -6.998 43.772 1.00 63.37 238 GLN A CA 1
ATOM 1512 C C . GLN A 1 213 ? -36.725 -8.333 43.677 1.00 63.81 238 GLN A C 1
ATOM 1513 O O . GLN A 1 213 ? -37.589 -8.626 44.511 1.00 67.26 238 GLN A O 1
ATOM 1519 N N . LEU A 1 214 ? -36.383 -9.156 42.680 1.00 61.19 239 LEU A N 1
ATOM 1520 C CA . LEU A 1 214 ? -36.944 -10.499 42.597 1.00 60.84 239 LEU A CA 1
ATOM 1521 C C . LEU A 1 214 ? -36.251 -11.463 43.549 1.00 65.69 239 LEU A C 1
ATOM 1522 O O . LEU A 1 214 ? -36.865 -12.440 43.983 1.00 78.94 239 LEU A O 1
ATOM 1527 N N . ALA A 1 215 ? -34.980 -11.226 43.872 1.00 61.55 240 ALA A N 1
ATOM 1528 C CA . ALA A 1 215 ? -34.315 -12.055 44.872 1.00 62.99 240 ALA A CA 1
ATOM 1529 C C . ALA A 1 215 ? -35.131 -12.097 46.161 1.00 65.24 240 ALA A C 1
ATOM 1530 O O . ALA A 1 215 ? -35.553 -13.169 46.611 1.00 82.19 240 ALA A O 1
ATOM 1532 N N . ARG A 1 216 ? -35.393 -10.938 46.755 1.00 65.79 241 ARG A N 1
ATOM 1533 C CA . ARG A 1 216 ? -36.363 -10.915 47.835 1.00 75.61 241 ARG A CA 1
ATOM 1534 C C . ARG A 1 216 ? -37.758 -11.156 47.262 1.00 81.24 241 ARG A C 1
ATOM 1535 O O . ARG A 1 216 ? -37.963 -11.172 46.046 1.00 84.09 241 ARG A O 1
ATOM 1543 N N . ALA A 1 217 ? -38.724 -11.369 48.154 1.00 81.92 242 ALA A N 1
ATOM 1544 C CA . ALA A 1 217 ? -40.057 -11.833 47.773 1.00 97.03 242 ALA A CA 1
ATOM 1545 C C . ALA A 1 217 ? -40.015 -13.223 47.140 1.00 99.37 242 ALA A C 1
ATOM 1546 O O . ALA A 1 217 ? -40.863 -13.556 46.307 1.00 95.16 242 ALA A O 1
ATOM 1548 N N . GLN A 1 218 ? -39.007 -14.019 47.515 1.00 98.42 243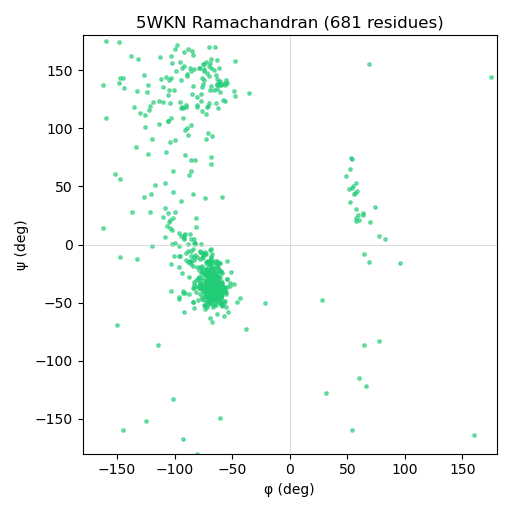 GLN A N 1
ATOM 1549 C CA . GLN A 1 218 ? -38.955 -15.460 47.269 1.00 92.89 243 GLN A CA 1
ATOM 1550 C C . GLN A 1 218 ? -38.793 -15.823 45.794 1.00 96.84 243 GLN A C 1
ATOM 1551 O O . GLN A 1 218 ? -39.139 -15.039 44.903 1.00 96.12 243 GLN A O 1
ATOM 1557 N N . SER A 1 219 ? -38.240 -17.009 45.536 1.00 105.78 244 SER A N 1
ATOM 1558 C CA . SER A 1 219 ? -38.259 -17.603 44.202 1.00 106.66 244 SER A CA 1
ATOM 1559 C C . SER A 1 219 ? -38.032 -19.103 44.346 1.00 111.92 244 SER A C 1
ATOM 1560 O O . SER A 1 219 ? -36.923 -19.528 44.684 1.00 111.82 244 SER A O 1
ATOM 1563 N N . LEU A 1 220 ? -39.085 -19.892 44.110 1.00 112.61 245 LEU A N 1
ATOM 1564 C CA . LEU A 1 220 ? -38.979 -21.347 43.950 1.00 112.98 245 LEU A CA 1
ATOM 1565 C C . LEU A 1 220 ? -38.350 -22.022 45.172 1.00 114.13 245 LEU A C 1
ATOM 1566 O O . LEU A 1 220 ? -37.398 -22.797 45.050 1.00 113.10 245 LEU A O 1
ATOM 1571 N N . VAL A 1 221 ? -38.914 -21.746 46.355 1.00 112.41 246 VAL A N 1
ATOM 1572 C CA . VAL A 1 221 ? -38.421 -22.278 47.627 1.00 104.51 246 VAL A CA 1
ATOM 1573 C C . VAL A 1 221 ? -36.915 -22.058 47.690 1.00 106.62 246 VAL A C 1
ATOM 1574 O O . VAL A 1 221 ? -36.138 -23.013 47.803 1.00 106.24 246 VAL A O 1
ATOM 1578 N N . SER A 1 222 ? -36.502 -20.793 47.593 1.00 105.94 247 SER A N 1
ATOM 1579 C CA . SER A 1 222 ? -35.097 -20.398 47.494 1.00 95.96 247 SER A CA 1
ATOM 1580 C C . SER A 1 222 ? -34.408 -21.131 46.336 1.00 104.01 247 SER A C 1
ATOM 1581 O O . SER A 1 222 ? -33.638 -22.080 46.522 1.00 104.82 247 SER A O 1
ATOM 1584 N N . ASN A 1 223 ? -34.746 -20.682 45.122 1.00 95.07 248 ASN A N 1
ATOM 1585 C CA . ASN A 1 223 ? -33.963 -21.029 43.943 1.00 75.81 248 ASN A CA 1
ATOM 1586 C C . ASN A 1 223 ? -32.498 -20.788 44.260 1.00 72.23 248 ASN A C 1
ATOM 1587 O O . ASN A 1 223 ? -32.143 -19.741 44.807 1.00 77.65 248 ASN A O 1
ATOM 1592 N N . ARG A 1 224 ? -31.649 -21.771 43.945 1.00 64.23 249 ARG A N 1
ATOM 1593 C CA . ARG A 1 224 ? -30.260 -21.692 44.389 1.00 61.52 249 ARG A CA 1
ATOM 1594 C C . ARG A 1 224 ? -29.610 -20.386 43.949 1.00 61.23 249 ARG A C 1
ATOM 1595 O O . ARG A 1 224 ? -28.836 -19.787 44.704 1.00 63.90 249 ARG A O 1
ATOM 1603 N N . TYR A 1 225 ? -29.950 -19.902 42.752 1.00 56.53 250 TYR A N 1
ATOM 1604 C CA . TYR A 1 225 ? -29.377 -18.645 42.277 1.00 59.44 250 TYR A CA 1
ATOM 1605 C C . TYR A 1 225 ? -29.949 -17.453 43.038 1.00 54.91 250 TYR A C 1
ATOM 1606 O O . TYR A 1 225 ? -29.205 -16.639 43.594 1.00 51.48 250 TYR A O 1
ATOM 1615 N N . TYR A 1 226 ? -31.276 -17.333 43.068 1.00 51.06 251 TYR A N 1
ATOM 1616 C CA . TYR A 1 226 ? -31.896 -16.171 43.688 1.00 54.68 251 TYR A CA 1
ATOM 1617 C C . TYR A 1 226 ? -31.785 -16.186 45.207 1.00 55.44 251 TYR A C 1
ATOM 1618 O O . TYR A 1 226 ? -31.876 -15.125 45.829 1.00 57.30 251 TYR A O 1
ATOM 1627 N N . ALA A 1 227 ? -31.584 -17.352 45.819 1.00 55.64 252 ALA A N 1
ATOM 1628 C CA . ALA A 1 227 ? -31.275 -17.364 47.243 1.00 55.34 252 ALA A CA 1
ATOM 1629 C C . ALA A 1 227 ? -29.907 -16.748 47.499 1.00 59.31 252 ALA A C 1
ATOM 1630 O O . ALA A 1 227 ? -29.716 -16.019 48.480 1.00 57.61 252 ALA A O 1
ATOM 1632 N N . MET A 1 228 ? -28.944 -17.025 46.620 1.00 55.49 253 MET A N 1
ATOM 1633 C CA . MET A 1 228 ? -27.637 -16.400 46.751 1.00 55.53 253 MET A CA 1
ATOM 1634 C C . MET A 1 228 ? -27.710 -14.908 46.442 1.00 56.67 253 MET A C 1
ATOM 1635 O O . MET A 1 228 ? -27.054 -14.103 47.114 1.00 58.32 253 MET A O 1
ATOM 1640 N N . VAL A 1 229 ? -28.513 -14.517 45.441 1.00 47.76 254 VAL A N 1
ATOM 1641 C CA . VAL A 1 229 ? -28.654 -13.102 45.100 1.00 52.52 254 VAL A CA 1
ATOM 1642 C C . VAL A 1 229 ? -29.282 -12.332 46.260 1.00 60.53 254 VAL A C 1
ATOM 1643 O O . VAL A 1 229 ? -28.816 -11.246 46.630 1.00 56.98 254 VAL A O 1
ATOM 1647 N N . GLY A 1 230 ? -30.345 -12.881 46.852 1.00 61.47 255 GLY A N 1
ATOM 1648 C CA . GLY A 1 230 ? -30.924 -12.268 48.034 1.00 54.19 255 GLY A CA 1
ATOM 1649 C C . GLY A 1 230 ? -29.927 -12.105 49.161 1.00 53.61 255 GLY A C 1
ATOM 1650 O O . GLY A 1 230 ? -29.956 -11.107 49.881 1.00 62.44 255 GLY A O 1
ATOM 1651 N N . ASP A 1 231 ? -29.032 -13.077 49.328 1.00 57.30 256 ASP A N 1
ATOM 1652 C CA . ASP A 1 231 ? -27.986 -12.960 50.336 1.00 61.11 256 ASP A CA 1
ATOM 1653 C C . ASP A 1 231 ? -27.039 -11.808 50.010 1.00 63.90 256 ASP A C 1
ATOM 1654 O O . ASP A 1 231 ? -26.721 -10.989 50.880 1.00 66.28 256 ASP A O 1
ATOM 1659 N N . VAL A 1 232 ? -26.583 -11.723 48.755 1.00 63.24 257 VAL A N 1
ATOM 1660 C CA . VAL A 1 232 ? -25.763 -10.588 48.338 1.00 62.45 257 VAL A CA 1
ATOM 1661 C C . VAL A 1 232 ? -26.562 -9.296 48.417 1.00 61.35 257 VAL A C 1
ATOM 1662 O O . VAL A 1 232 ? -26.008 -8.230 48.712 1.00 62.60 257 VAL A O 1
ATOM 1666 N N . GLY A 1 233 ? -27.872 -9.371 48.172 1.00 63.39 258 GLY A N 1
ATOM 1667 C CA . GLY A 1 233 ? -28.703 -8.181 48.246 1.00 60.93 258 GLY A CA 1
ATOM 1668 C C . GLY A 1 233 ? -28.618 -7.477 49.587 1.00 63.94 258 GLY A C 1
ATOM 1669 O O . GLY A 1 233 ? -28.582 -6.246 49.646 1.00 62.53 258 GLY A O 1
ATOM 1670 N N . LYS A 1 234 ? -28.567 -8.248 50.680 1.00 63.22 259 LYS A N 1
ATOM 1671 C CA . LYS A 1 234 ? -28.491 -7.658 52.015 1.00 59.58 259 LYS A CA 1
ATOM 1672 C C . LYS A 1 234 ? -27.322 -6.692 52.145 1.00 63.74 259 LYS A C 1
ATOM 1673 O O . LYS A 1 234 ? -27.395 -5.723 52.910 1.00 72.52 259 LYS A O 1
ATOM 1679 N N . TYR A 1 235 ? -26.246 -6.930 51.399 1.00 62.20 260 TYR A N 1
ATOM 1680 C CA . TYR A 1 235 ? -25.099 -6.033 51.434 1.00 68.50 260 TYR A CA 1
ATOM 1681 C C . TYR A 1 235 ? -25.331 -4.780 50.600 1.00 69.03 260 TYR A C 1
ATOM 1682 O O . TYR A 1 235 ? -24.889 -3.691 50.980 1.00 71.26 260 TYR A O 1
ATOM 1691 N N . ILE A 1 236 ? -26.013 -4.914 49.464 1.00 64.54 261 ILE A N 1
ATOM 1692 C CA . ILE A 1 236 ? -26.147 -3.786 48.549 1.00 62.22 261 ILE A CA 1
ATOM 1693 C C . ILE A 1 236 ? -27.220 -2.812 49.028 1.00 56.36 261 ILE A C 1
ATOM 1694 O O . ILE A 1 236 ? -27.060 -1.593 48.909 1.00 57.68 261 ILE A O 1
ATOM 1699 N N . GLU A 1 237 ? -28.310 -3.321 49.598 1.00 53.50 262 GLU A N 1
ATOM 1700 C CA . GLU A 1 237 ? -29.452 -2.473 49.918 1.00 58.78 262 GLU A CA 1
ATOM 1701 C C . GLU A 1 237 ? -29.103 -1.457 50.999 1.00 58.88 262 GLU A C 1
ATOM 1702 O O . GLU A 1 237 ? -28.511 -1.801 52.029 1.00 52.88 262 GLU A O 1
ATOM 1708 N N . ASN A 1 238 ? -29.477 -0.198 50.746 1.00 53.58 263 ASN A N 1
ATOM 1709 C CA . ASN A 1 238 ? -29.273 0.914 51.675 1.00 48.81 263 ASN A CA 1
ATOM 1710 C C . ASN A 1 238 ? -27.797 1.181 51.923 1.00 49.13 263 ASN A C 1
ATOM 1711 O O . ASN A 1 238 ? -27.420 1.724 52.964 1.00 49.42 263 ASN A O 1
ATOM 1716 N N . CYS A 1 239 ? -26.958 0.802 50.965 1.00 46.82 264 CYS A N 1
ATOM 1717 C CA . CYS A 1 239 ? -25.547 1.142 51.027 1.00 51.67 264 CYS A CA 1
ATOM 1718 C C . CYS A 1 239 ? -25.381 2.659 51.051 1.00 53.10 264 CYS A C 1
ATOM 1719 O O . CYS A 1 239 ? -25.991 3.376 50.248 1.00 52.42 264 CYS A O 1
ATOM 1722 N N . GLY A 1 240 ? -24.568 3.148 51.988 1.00 54.08 265 GLY A N 1
ATOM 1723 C CA . GLY A 1 240 ? -24.352 4.574 52.163 1.00 47.78 265 GLY A CA 1
ATOM 1724 C C . GLY A 1 240 ? -25.394 5.306 52.981 1.00 43.81 265 GLY A C 1
ATOM 1725 O O . GLY A 1 240 ? -25.322 6.534 53.080 1.00 53.04 265 GLY A O 1
ATOM 1726 N N . MET A 1 241 ? -26.368 4.601 53.554 1.00 50.87 266 MET A N 1
ATOM 1727 C CA . MET A 1 241 ? -27.388 5.203 54.403 1.00 47.37 266 MET A CA 1
ATOM 1728 C C . MET A 1 241 ? -27.125 4.970 55.879 1.00 43.24 266 MET A C 1
ATOM 1729 O O . MET A 1 241 ? -28.017 5.217 56.695 1.00 42.81 266 MET A O 1
ATOM 1734 N N . GLY A 1 242 ? -25.926 4.501 56.236 1.00 42.47 267 GLY A N 1
ATOM 1735 C CA . GLY A 1 242 ? -25.662 4.125 57.616 1.00 44.33 267 GLY A CA 1
ATOM 1736 C C . GLY A 1 242 ? -25.745 5.298 58.575 1.00 47.40 267 GLY A C 1
ATOM 1737 O O . GLY A 1 242 ? -26.448 5.238 59.589 1.00 43.98 267 GLY A O 1
ATOM 1738 N N . GLY A 1 243 ? -25.019 6.380 58.270 1.00 48.72 268 GLY A N 1
ATOM 1739 C CA . GLY A 1 243 ? -25.104 7.575 59.094 1.00 35.43 268 GLY A CA 1
ATOM 1740 C C . GLY A 1 243 ? -26.509 8.136 59.176 1.00 39.91 268 GLY A C 1
ATOM 1741 O O . GLY A 1 243 ? -26.903 8.686 60.205 1.00 43.66 268 GLY A O 1
ATOM 1742 N N . PHE A 1 244 ? -27.286 7.995 58.106 1.00 41.93 269 PHE A N 1
ATOM 1743 C CA . PHE A 1 244 ? -28.647 8.516 58.112 1.00 42.91 269 PHE A CA 1
ATOM 1744 C C . PHE A 1 244 ? -29.532 7.720 59.067 1.00 43.40 269 PHE A C 1
ATOM 1745 O O . PHE A 1 244 ? -30.279 8.299 59.865 1.00 45.83 269 PHE A O 1
ATOM 1753 N N . PHE A 1 245 ? -29.455 6.388 59.013 1.00 44.47 270 PHE A N 1
ATOM 1754 C CA . PHE A 1 245 ? -30.330 5.563 59.839 1.00 49.60 270 PHE A CA 1
ATOM 1755 C C . PHE A 1 245 ? -29.883 5.534 61.300 1.00 48.02 270 PHE A C 1
ATOM 1756 O O . PHE A 1 245 ? -30.729 5.531 62.202 1.00 44.59 270 PHE A O 1
ATOM 1764 N N . LEU A 1 246 ? -28.571 5.533 61.550 1.00 42.40 271 LEU A N 1
ATOM 1765 C CA . LEU A 1 246 ? -28.074 5.647 62.916 1.00 41.86 271 LEU A CA 1
ATOM 1766 C C . LEU A 1 246 ? -28.512 6.961 63.556 1.00 53.58 271 LEU A C 1
ATOM 1767 O O . LEU A 1 246 ? -28.873 6.989 64.740 1.00 48.25 271 LEU A O 1
ATOM 1772 N N . THR A 1 247 ? -28.501 8.060 62.788 1.00 49.65 272 THR A N 1
ATOM 1773 C CA . THR A 1 247 ? -28.984 9.330 63.323 1.00 41.76 272 THR A CA 1
ATOM 1774 C C . THR A 1 247 ? -30.479 9.273 63.610 1.00 47.40 272 THR A C 1
ATOM 1775 O O . THR A 1 247 ? -30.937 9.781 64.640 1.00 52.13 272 THR A O 1
ATOM 1779 N N . LEU A 1 248 ? -31.258 8.658 62.715 1.00 41.03 273 LEU A N 1
ATOM 1780 C CA . LEU A 1 248 ? -32.690 8.534 62.968 1.00 47.60 273 LEU A CA 1
ATOM 1781 C C . LEU A 1 248 ? -32.966 7.680 64.199 1.00 53.55 273 LEU A C 1
ATOM 1782 O O . LEU A 1 248 ? -33.987 7.871 64.870 1.00 50.22 273 LEU A O 1
ATOM 1787 N N . LYS A 1 249 ? -32.073 6.734 64.504 1.00 51.67 274 LYS A N 1
ATOM 1788 C CA . LYS A 1 249 ? -32.308 5.789 65.591 1.00 55.44 274 LYS A CA 1
ATOM 1789 C C . LYS A 1 249 ? -31.928 6.383 66.942 1.00 58.92 274 LYS A C 1
ATOM 1790 O O . LYS A 1 249 ? -32.744 6.406 67.870 1.00 54.68 274 LYS A O 1
ATOM 1796 N N . TYR A 1 250 ? -30.693 6.866 67.067 1.00 50.58 275 TYR A N 1
ATOM 1797 C CA . TYR A 1 250 ? -30.168 7.296 68.354 1.00 54.38 275 TYR A CA 1
ATOM 1798 C C . TYR A 1 250 ? -30.485 8.750 68.682 1.00 59.82 275 TYR A C 1
ATOM 1799 O O . TYR A 1 250 ? -30.586 9.099 69.863 1.00 66.05 275 TYR A O 1
ATOM 1808 N N . ALA A 1 251 ? -30.645 9.610 67.676 1.00 54.52 276 ALA A N 1
ATOM 1809 C CA . ALA A 1 251 ? -30.954 11.008 67.950 1.00 49.17 276 ALA A CA 1
ATOM 1810 C C . ALA A 1 251 ? -32.453 11.275 67.967 1.00 47.90 276 ALA A C 1
ATOM 1811 O O . ALA A 1 251 ? -32.940 12.001 68.837 1.00 52.31 276 ALA A O 1
ATOM 1813 N N . LEU A 1 252 ? -33.204 10.696 67.034 1.00 50.64 277 LEU A N 1
ATOM 1814 C CA . LEU A 1 252 ? -34.633 10.965 66.955 1.00 54.04 277 LEU A CA 1
ATOM 1815 C C . LEU A 1 252 ? -35.495 9.847 67.518 1.00 58.62 277 LEU A C 1
ATOM 1816 O O . LEU A 1 252 ? -36.686 10.070 67.760 1.00 63.27 277 LEU A O 1
ATOM 1821 N N . GLY A 1 253 ? -34.942 8.646 67.700 1.00 56.52 278 GLY A N 1
ATOM 1822 C CA . GLY A 1 253 ? -35.691 7.595 68.362 1.00 55.14 278 GLY A CA 1
ATOM 1823 C C . GLY A 1 253 ? -35.787 7.763 69.863 1.00 61.34 278 GLY A C 1
ATOM 1824 O O . GLY A 1 253 ? -36.711 7.224 70.479 1.00 56.38 278 GLY A O 1
ATOM 1825 N N . THR A 1 254 ? -34.861 8.514 70.463 1.00 65.90 279 THR A N 1
ATOM 1826 C CA . THR A 1 254 ? -34.872 8.708 71.907 1.00 67.61 279 THR A CA 1
ATOM 1827 C C . THR A 1 254 ? -35.822 9.819 72.339 1.00 68.51 279 THR A C 1
ATOM 1828 O O . THR A 1 254 ? -36.404 9.735 73.426 1.00 69.78 279 THR A O 1
ATOM 1832 N N . ARG A 1 255 ? -35.993 10.851 71.513 1.00 60.64 280 ARG A N 1
ATOM 1833 C CA . ARG A 1 255 ? -36.841 12.006 71.829 1.00 63.26 280 ARG A CA 1
ATOM 1834 C C . ARG A 1 255 ? -36.438 12.639 73.162 1.00 59.37 280 ARG A C 1
ATOM 1835 O O . ARG A 1 255 ? -37.264 12.893 74.041 1.00 55.83 280 ARG A O 1
ATOM 1843 N N . TRP A 1 256 ? -35.162 12.897 73.303 1.00 56.93 281 TRP A N 1
ATOM 1844 C CA . TRP A 1 256 ? -34.725 13.447 74.575 1.00 57.19 281 TRP A CA 1
ATOM 1845 C C . TRP A 1 256 ? -34.732 14.975 74.546 1.00 61.89 281 TRP A C 1
ATOM 1846 O O . TRP A 1 256 ? -34.599 15.580 73.478 1.00 61.08 281 TRP A O 1
ATOM 1857 N N . PRO A 1 257 ? -34.883 15.612 75.717 1.00 62.48 282 PRO A N 1
ATOM 1858 C CA . PRO A 1 257 ? -35.045 17.077 75.745 1.00 59.49 282 PRO A CA 1
ATOM 1859 C C . PRO A 1 257 ? -33.946 17.850 75.042 1.00 55.56 282 PRO A C 1
ATOM 1860 O O . PRO A 1 257 ? -34.209 18.948 74.540 1.00 56.61 282 PRO A O 1
ATOM 1864 N N . THR A 1 258 ? -32.720 17.327 74.995 1.00 51.89 283 THR A N 1
ATOM 1865 C CA . THR A 1 258 ? -31.641 18.057 74.341 1.00 54.86 283 THR A CA 1
ATOM 1866 C C . THR A 1 258 ? -31.895 18.289 72.854 1.00 60.81 283 THR A C 1
ATOM 1867 O O . THR A 1 258 ? -31.230 19.143 72.257 1.00 58.54 283 THR A O 1
ATOM 1871 N N . LEU A 1 259 ? -32.843 17.566 72.246 1.00 61.30 284 LEU A N 1
ATOM 1872 C CA . LEU A 1 259 ? -33.183 17.791 70.845 1.00 62.87 284 LEU A CA 1
ATOM 1873 C C . LEU A 1 259 ? -33.704 19.200 70.592 1.00 64.02 284 LEU A C 1
ATOM 1874 O O . LEU A 1 259 ? -33.657 19.670 69.448 1.00 66.74 284 LEU A O 1
ATOM 1879 N N . ALA A 1 260 ? -34.200 19.883 71.622 1.00 57.66 285 ALA A N 1
ATOM 1880 C CA . ALA A 1 260 ? -34.774 21.211 71.450 1.00 55.96 285 ALA A CA 1
ATOM 1881 C C . ALA A 1 260 ? -33.737 22.325 71.500 1.00 53.53 285 ALA A C 1
ATOM 1882 O O . ALA A 1 260 ? -34.119 23.498 71.443 1.00 63.66 285 ALA A O 1
ATOM 1884 N N . LEU A 1 261 ? -32.450 21.999 71.599 1.00 45.46 286 LEU A N 1
ATOM 1885 C CA . LEU A 1 261 ? -31.424 23.016 71.423 1.00 49.34 286 LEU A CA 1
ATOM 1886 C C . LEU A 1 261 ? -31.590 23.689 70.066 1.00 63.02 286 LEU A C 1
ATOM 1887 O O . LEU A 1 261 ? -31.875 23.033 69.058 1.00 65.36 286 LEU A O 1
ATOM 1892 N N . ALA A 1 262 ? -31.413 25.011 70.045 1.00 71.77 287 ALA A N 1
ATOM 1893 C CA . ALA A 1 262 ? -31.613 25.773 68.816 1.00 72.27 287 ALA A CA 1
ATOM 1894 C C . ALA A 1 262 ? -30.647 25.373 67.704 1.00 62.52 287 ALA A C 1
ATOM 1895 O O . ALA A 1 262 ? -31.005 25.483 66.526 1.00 66.10 287 ALA A O 1
ATOM 1897 N N . ALA A 1 263 ? -29.450 24.889 68.044 1.00 56.29 288 ALA A N 1
ATOM 1898 C CA . ALA A 1 263 ? -28.500 24.446 67.028 1.00 62.67 288 ALA A CA 1
ATOM 1899 C C . ALA A 1 263 ? -28.947 23.190 66.295 1.00 61.83 288 ALA A C 1
ATOM 1900 O O . ALA A 1 263 ? -28.315 22.823 65.301 1.00 58.93 288 ALA A O 1
ATOM 1902 N N . PHE A 1 264 ? -29.987 22.510 66.763 1.00 55.22 289 PHE A N 1
ATOM 1903 C CA . PHE A 1 264 ? -30.522 21.375 66.027 1.00 61.28 289 PHE A CA 1
ATOM 1904 C C . PHE A 1 264 ? -31.690 21.760 65.139 1.00 61.63 289 PHE A C 1
ATOM 1905 O O . PHE A 1 264 ? -32.132 20.936 64.332 1.00 64.94 289 PHE A O 1
ATOM 1913 N N . SER A 1 265 ? -32.201 22.983 65.275 1.00 60.00 290 SER A N 1
ATOM 1914 C CA . SER A 1 265 ? -33.450 23.337 64.612 1.00 62.45 290 SER A CA 1
ATOM 1915 C C . SER A 1 265 ? -33.322 23.231 63.100 1.00 59.10 290 SER A C 1
ATOM 1916 O O . SER A 1 265 ? -34.251 22.774 62.421 1.00 64.18 290 SER A O 1
ATOM 1919 N N . GLY A 1 266 ? -32.174 23.638 62.554 1.00 56.26 291 GLY A N 1
ATOM 1920 C CA . GLY A 1 266 ? -31.998 23.577 61.112 1.00 53.34 291 GLY A CA 1
ATOM 1921 C C . GLY A 1 266 ? -31.900 22.150 60.606 1.00 58.63 291 GLY A C 1
ATOM 1922 O O . GLY A 1 266 ? -32.610 21.756 59.675 1.00 51.96 291 GLY A O 1
ATOM 1923 N N . GLU A 1 267 ? -31.028 21.351 61.230 1.00 57.27 292 GLU A N 1
ATOM 1924 C CA . GLU A 1 267 ? -30.871 19.957 60.842 1.00 48.71 292 GLU A CA 1
ATOM 1925 C C . GLU A 1 267 ? -32.107 19.121 61.148 1.00 48.35 292 GLU A C 1
ATOM 1926 O O . GLU A 1 267 ? -32.284 18.062 60.542 1.00 53.35 292 GLU A O 1
ATOM 1932 N N . LEU A 1 268 ? -32.973 19.565 62.056 1.00 53.42 293 LEU A N 1
ATOM 1933 C CA . LEU A 1 268 ? -34.205 18.820 62.292 1.00 58.70 293 LEU A CA 1
ATOM 1934 C C . LEU A 1 268 ? -35.091 18.842 61.056 1.00 56.09 293 LEU A C 1
ATOM 1935 O O . LEU A 1 268 ? -35.543 17.794 60.581 1.00 47.78 293 LEU A O 1
ATOM 1940 N N . THR A 1 269 ? -35.344 20.032 60.514 1.00 54.04 294 THR A N 1
ATOM 1941 C CA . THR A 1 269 ? -36.174 20.124 59.322 1.00 63.17 294 THR A CA 1
ATOM 1942 C C . THR A 1 269 ? -35.490 19.488 58.117 1.00 57.22 294 THR A C 1
ATOM 1943 O O . THR A 1 269 ? -36.161 18.881 57.274 1.00 50.40 294 THR A O 1
ATOM 1947 N N . LYS A 1 270 ? -34.163 19.591 58.033 1.00 48.85 295 LYS A N 1
ATOM 1948 C CA . LYS A 1 270 ? -33.448 18.940 56.943 1.00 50.91 295 LYS A CA 1
ATOM 1949 C C . LYS A 1 270 ? -33.634 17.426 56.977 1.00 55.34 295 LYS A C 1
ATOM 1950 O O . LYS A 1 270 ? -33.887 16.809 55.935 1.00 55.07 295 LYS A O 1
ATOM 1956 N N . LEU A 1 271 ? -33.518 16.806 58.162 1.00 51.46 296 LEU A N 1
ATOM 1957 C CA . LEU A 1 271 ? -33.753 15.366 58.269 1.00 49.95 296 LEU A CA 1
ATOM 1958 C C . LEU A 1 271 ? -35.203 15.020 57.976 1.00 51.54 296 LEU A C 1
ATOM 1959 O O . LEU A 1 271 ? -35.507 13.893 57.565 1.00 53.60 296 LEU A O 1
ATOM 1964 N N . LYS A 1 272 ? -36.113 15.968 58.187 1.00 45.28 297 LYS A N 1
ATOM 1965 C CA . LYS A 1 272 ? -37.509 15.712 57.872 1.00 51.90 297 LYS A CA 1
ATOM 1966 C C . LYS A 1 272 ? -37.735 15.674 56.365 1.00 56.09 297 LYS A C 1
ATOM 1967 O O . LYS A 1 272 ? -38.555 14.890 55.878 1.00 59.20 297 LYS A O 1
ATOM 1973 N N . SER A 1 273 ? -37.018 16.505 55.604 1.00 48.70 298 SER A N 1
ATOM 1974 C CA . SER A 1 273 ? -37.141 16.420 54.153 1.00 53.14 298 SER A CA 1
ATOM 1975 C C . SER A 1 273 ? -36.463 15.163 53.626 1.00 53.37 298 SER A C 1
ATOM 1976 O O . SER A 1 273 ? -36.976 14.519 52.705 1.00 56.79 298 SER A O 1
ATOM 1979 N N . LEU A 1 274 ? -35.314 14.799 54.202 1.00 52.12 299 LEU A N 1
ATOM 1980 C CA . LEU A 1 274 ? -34.642 13.562 53.814 1.00 52.43 299 LEU A CA 1
ATOM 1981 C C . LEU A 1 274 ? -35.528 12.347 54.073 1.00 52.02 299 LEU A C 1
ATOM 1982 O O . LEU A 1 274 ? -35.572 11.420 53.259 1.00 49.32 299 LEU A O 1
ATOM 1987 N N . MET A 1 275 ? -36.247 12.336 55.201 1.00 52.57 300 MET A N 1
ATOM 1988 C CA . MET A 1 275 ? -37.167 11.235 55.479 1.00 58.96 300 MET A CA 1
ATOM 1989 C C . MET A 1 275 ? -38.335 11.237 54.499 1.00 52.79 300 MET A C 1
ATOM 1990 O O . MET A 1 275 ? -38.751 10.176 54.018 1.00 53.28 300 MET A O 1
ATOM 1995 N N . ALA A 1 276 ? -38.885 12.415 54.200 1.00 49.11 301 ALA A N 1
ATOM 1996 C CA . ALA A 1 276 ? -39.918 12.497 53.173 1.00 58.62 301 ALA A CA 1
ATOM 1997 C C . ALA A 1 276 ? -39.387 12.025 51.827 1.00 55.79 301 ALA A C 1
ATOM 1998 O O . ALA A 1 276 ? -40.105 11.362 51.069 1.00 47.56 301 ALA A O 1
ATOM 2000 N N . LEU A 1 277 ? -38.125 12.340 51.533 1.00 55.11 302 LEU A N 1
ATOM 2001 C CA . LEU A 1 277 ? -37.527 11.948 50.266 1.00 50.76 302 LEU A CA 1
ATOM 2002 C C . LEU A 1 277 ? -37.405 10.434 50.157 1.00 52.67 302 LEU A C 1
ATOM 2003 O O . LEU A 1 277 ? -37.664 9.863 49.093 1.00 62.77 302 LEU A O 1
ATOM 2008 N N . TYR A 1 278 ? -37.026 9.765 51.247 1.00 52.58 303 TYR A N 1
ATOM 2009 C CA . TYR A 1 278 ? -36.918 8.309 51.224 1.00 51.27 303 TYR A CA 1
ATOM 2010 C C . TYR A 1 278 ? -38.276 7.659 50.977 1.00 57.06 303 TYR A C 1
ATOM 2011 O O . TYR A 1 278 ? -38.378 6.676 50.233 1.00 56.52 303 TYR A O 1
ATOM 2020 N N . GLN A 1 279 ? -39.334 8.198 51.589 1.00 58.78 304 GLN A N 1
ATOM 2021 C CA . GLN A 1 279 ? -40.671 7.648 51.386 1.00 58.24 304 GLN A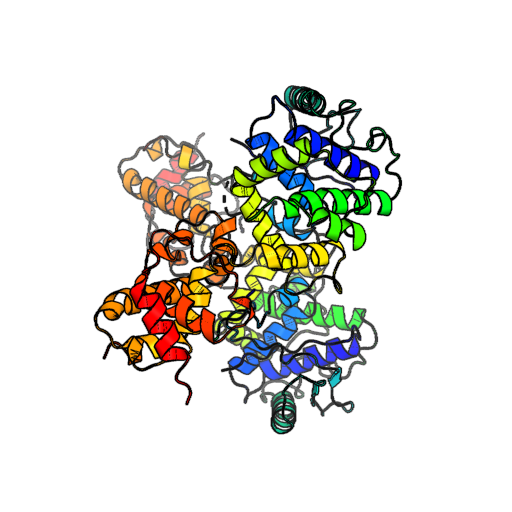 CA 1
ATOM 2022 C C . GLN A 1 279 ? -41.159 7.896 49.962 1.00 55.03 304 GLN A C 1
ATOM 2023 O O . GLN A 1 279 ? -41.857 7.057 49.385 1.00 58.88 304 GLN A O 1
ATOM 2029 N N . THR A 1 280 ? -40.812 9.048 49.384 1.00 55.99 305 THR A N 1
ATOM 2030 C CA . THR A 1 280 ? -41.275 9.366 48.037 1.00 63.30 305 THR A CA 1
ATOM 2031 C C . THR A 1 280 ? -40.622 8.459 47.003 1.00 66.13 305 THR A C 1
ATOM 2032 O O . THR A 1 280 ? -41.262 8.067 46.020 1.00 66.02 305 THR A O 1
ATOM 2036 N N . LEU A 1 281 ? -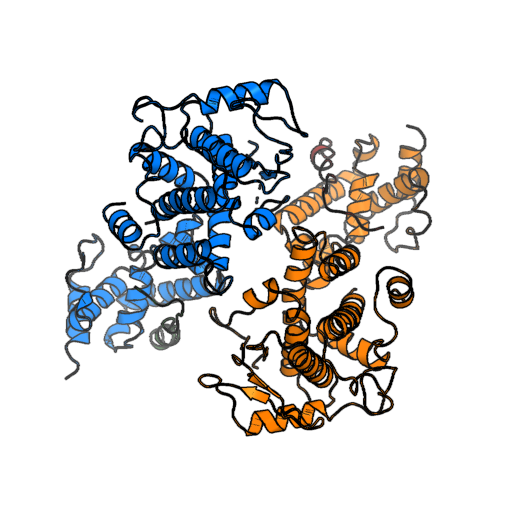39.352 8.107 47.217 1.00 63.73 306 LEU A N 1
ATOM 2037 C CA . LEU A 1 281 ? -38.641 7.269 46.260 1.00 60.01 306 LEU A CA 1
ATOM 2038 C C . LEU A 1 281 ? -39.183 5.844 46.238 1.00 58.45 306 LEU A C 1
ATOM 2039 O O . LEU A 1 281 ? -39.037 5.145 45.230 1.00 61.61 306 LEU A O 1
ATOM 2044 N N . GLY A 1 282 ? -39.804 5.397 47.326 1.00 55.37 307 GLY A N 1
ATOM 2045 C CA . GLY A 1 282 ? -40.387 4.070 47.371 1.00 55.30 307 GLY A CA 1
ATOM 2046 C C . GLY A 1 282 ? -39.412 2.927 47.165 1.00 58.40 307 GLY A C 1
ATOM 2047 O O . GLY A 1 282 ? -38.514 2.710 47.984 1.00 63.07 307 GLY A O 1
ATOM 2048 N N . GLU A 1 283 ? -39.582 2.189 46.066 1.00 65.78 308 GLU A N 1
ATOM 2049 C CA . GLU A 1 283 ? -38.769 0.999 45.836 1.00 66.81 308 GLU A CA 1
ATOM 2050 C C . GLU A 1 283 ? -37.319 1.357 45.538 1.00 64.88 308 GLU A C 1
ATOM 2051 O O . GLU A 1 283 ? -36.402 0.632 45.938 1.00 63.79 308 GLU A O 1
ATOM 2057 N N . GLN A 1 284 ? -37.089 2.474 44.850 1.00 63.70 309 GLN A N 1
ATOM 2058 C CA . GLN A 1 284 ? -35.730 2.873 44.510 1.00 62.40 309 GLN A CA 1
ATOM 2059 C C . GLN A 1 284 ? -34.941 3.399 45.706 1.00 61.29 309 GLN A C 1
ATOM 2060 O O . GLN A 1 284 ? -33.739 3.642 45.559 1.00 55.58 309 GLN A O 1
ATOM 2066 N N . ALA A 1 285 ? -35.577 3.569 46.873 1.00 59.43 310 ALA A N 1
ATOM 2067 C CA . ALA A 1 285 ? -34.902 4.159 48.029 1.00 49.94 310 ALA A CA 1
ATOM 2068 C C . ALA A 1 285 ? -33.757 3.285 48.525 1.00 49.52 310 ALA A C 1
ATOM 2069 O O . ALA A 1 285 ? -32.691 3.795 48.890 1.00 46.62 310 ALA A O 1
ATOM 2071 N N . ARG A 1 286 ? -33.952 1.971 48.549 1.00 52.15 311 ARG A N 1
ATOM 2072 C CA . ARG A 1 286 ? -32.914 1.071 49.032 1.00 57.65 311 ARG A CA 1
ATOM 2073 C C . ARG A 1 286 ? -31.797 0.828 48.021 1.00 51.72 311 ARG A C 1
ATOM 2074 O O . ARG A 1 286 ? -30.805 0.185 48.377 1.00 52.75 311 ARG A O 1
ATOM 2082 N N . TYR A 1 287 ? -31.905 1.344 46.794 1.00 48.06 312 TYR A N 1
ATOM 2083 C CA . TYR A 1 287 ? -30.928 1.071 45.743 1.00 53.10 312 TYR A CA 1
ATOM 2084 C C . TYR A 1 287 ? -30.270 2.338 45.201 1.00 49.64 312 TYR A C 1
ATOM 2085 O O . TYR A 1 287 ? -29.842 2.371 44.046 1.00 54.80 312 TYR A O 1
ATOM 2094 N N . LEU A 1 288 ? -30.181 3.384 46.023 1.00 46.27 313 LEU A N 1
ATOM 2095 C CA . LEU A 1 288 ? -29.655 4.664 45.556 1.00 45.90 313 LEU A CA 1
ATOM 2096 C C . LEU A 1 288 ? -28.189 4.561 45.165 1.00 49.13 313 LEU A C 1
ATOM 2097 O O . LEU A 1 288 ? -27.765 5.151 44.164 1.00 52.66 313 LEU A O 1
ATOM 2102 N N . ALA A 1 289 ? -27.395 3.852 45.967 1.00 49.55 314 ALA A N 1
ATOM 2103 C CA . ALA A 1 289 ? -25.974 3.713 45.672 1.00 50.72 314 ALA A CA 1
ATOM 2104 C C . ALA A 1 289 ? -25.751 2.934 44.381 1.00 55.04 314 ALA A C 1
ATOM 2105 O O . ALA A 1 289 ? -24.878 3.285 43.578 1.00 57.37 314 ALA A O 1
ATOM 2107 N N . LEU A 1 290 ? -26.535 1.877 44.159 1.00 56.69 315 LEU A N 1
ATOM 2108 C CA . LEU A 1 290 ? -26.359 1.067 42.961 1.00 57.57 315 LEU A CA 1
ATOM 2109 C C . LEU A 1 290 ? -26.923 1.759 41.729 1.00 57.91 315 LEU A C 1
ATOM 2110 O O . LEU A 1 290 ? -26.354 1.632 40.641 1.00 60.26 315 LEU A O 1
ATOM 2115 N N . LEU A 1 291 ? -28.006 2.515 41.883 1.00 51.43 316 LEU A N 1
ATOM 2116 C CA . LEU A 1 291 ? -28.643 3.182 40.758 1.00 49.21 316 LEU A CA 1
ATOM 2117 C C . LEU A 1 291 ? -27.988 4.503 40.400 1.00 58.22 316 LEU A C 1
ATOM 2118 O O . LEU A 1 291 ? -28.494 5.193 39.506 1.00 61.65 316 LEU A O 1
ATOM 2123 N N . GLU A 1 292 ? -26.881 4.862 41.054 1.00 56.11 317 GLU A N 1
ATOM 2124 C CA . GLU A 1 292 ? -26.210 6.136 40.801 1.00 66.23 317 GLU A CA 1
ATOM 2125 C C . GLU A 1 292 ? -27.172 7.307 40.996 1.00 58.77 317 GLU A C 1
ATOM 2126 O O . GLU A 1 292 ? -27.229 8.227 40.184 1.00 62.32 317 GLU A O 1
ATOM 2132 N N . SER A 1 293 ? -27.953 7.253 42.061 1.00 57.72 318 SER A N 1
ATOM 2133 C CA . SER A 1 293 ? -28.888 8.354 42.246 1.00 58.96 318 SER A CA 1
ATOM 2134 C C . SER A 1 293 ? -28.159 9.590 42.769 1.00 55.53 318 SER A C 1
ATOM 2135 O O . SER A 1 293 ? -27.329 9.485 43.674 1.00 59.95 318 SER A O 1
ATOM 2138 N N . PRO A 1 294 ? -28.442 10.771 42.214 1.00 59.07 319 PRO A N 1
ATOM 2139 C CA . PRO A 1 294 ? -27.850 11.999 42.768 1.00 58.49 319 PRO A CA 1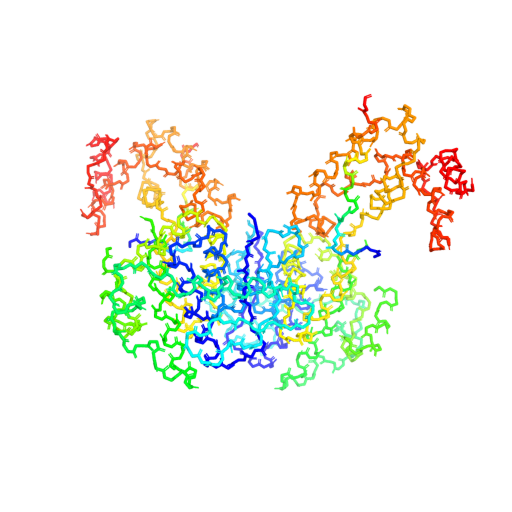
ATOM 2140 C C . PRO A 1 294 ? -28.344 12.323 44.163 1.00 51.51 319 PRO A C 1
ATOM 2141 O O . PRO A 1 294 ? -27.711 13.128 44.854 1.00 58.64 319 PRO A O 1
ATOM 2145 N N . HIS A 1 295 ? -29.440 11.711 44.598 1.00 54.49 320 HIS A N 1
ATOM 2146 C CA . HIS A 1 295 ? -29.983 11.921 45.929 1.00 51.80 320 HIS A CA 1
ATOM 2147 C C . HIS A 1 295 ? -29.192 11.214 47.017 1.00 55.05 320 HIS A C 1
ATOM 2148 O O . HIS A 1 295 ? -29.430 11.483 48.200 1.00 60.53 320 HIS A O 1
ATOM 2155 N N . LEU A 1 296 ? -28.261 10.326 46.661 1.00 48.65 321 LEU A N 1
ATOM 2156 C CA . LEU A 1 296 ? -27.647 9.482 47.679 1.00 57.05 321 LEU A CA 1
ATOM 2157 C C . LEU A 1 296 ? -26.875 10.310 48.700 1.00 53.93 321 LEU A C 1
ATOM 2158 O O . LEU A 1 296 ? -27.049 10.133 49.911 1.00 59.08 321 LEU A O 1
ATOM 2163 N N . MET A 1 297 ? -26.033 11.229 48.233 1.00 54.84 322 MET A N 1
ATOM 2164 C CA . MET A 1 297 ? -25.221 12.036 49.133 1.00 58.90 322 MET A CA 1
ATOM 2165 C C . MET A 1 297 ? -26.003 13.163 49.794 1.00 59.02 322 MET A C 1
ATOM 2166 O O . MET A 1 297 ? -25.463 13.828 50.686 1.00 56.22 322 MET A O 1
ATOM 2171 N N . ASP A 1 298 ? -27.260 13.379 49.401 1.00 52.58 323 ASP A N 1
ATOM 2172 C CA . ASP A 1 298 ? -28.146 14.185 50.230 1.00 49.60 323 ASP A CA 1
ATOM 2173 C C . ASP A 1 298 ? -28.321 13.563 51.612 1.00 53.10 323 ASP A C 1
ATOM 2174 O O . ASP A 1 298 ? -28.558 14.282 52.591 1.00 53.77 323 ASP A O 1
ATOM 2179 N N . PHE A 1 299 ? -28.193 12.237 51.715 1.00 45.61 324 PHE A N 1
ATOM 2180 C CA . PHE A 1 299 ? -28.356 11.524 52.973 1.00 41.50 324 PHE A CA 1
ATOM 2181 C C . PHE A 1 299 ? -27.066 11.423 53.771 1.00 37.54 324 PHE A C 1
ATOM 2182 O O . PHE A 1 299 ? -27.104 10.941 54.903 1.00 35.63 324 PHE A O 1
ATOM 2190 N N . ALA A 1 300 ? -25.939 11.874 53.223 1.00 42.41 325 ALA A N 1
ATOM 2191 C CA . ALA A 1 300 ? -24.673 11.787 53.938 1.00 42.84 325 ALA A CA 1
ATOM 2192 C C . ALA A 1 300 ? -24.724 12.595 55.233 1.00 51.15 325 ALA A C 1
ATOM 2193 O O . ALA A 1 300 ? -25.460 13.580 55.357 1.00 49.47 325 ALA A O 1
ATOM 2195 N N . ALA A 1 301 ? -23.927 12.162 56.212 1.00 52.24 326 ALA A N 1
ATOM 2196 C CA . ALA A 1 301 ? -23.940 12.785 57.530 1.00 60.49 326 ALA A CA 1
ATOM 2197 C C . ALA A 1 301 ? -23.362 14.192 57.525 1.00 65.97 326 ALA A C 1
ATOM 2198 O O . ALA A 1 301 ? -23.554 14.925 58.504 1.00 58.88 326 ALA A O 1
ATOM 2200 N N . ALA A 1 302 ? -22.666 14.589 56.456 1.00 62.98 327 ALA A N 1
ATOM 2201 C CA . ALA A 1 302 ? -22.080 15.921 56.410 1.00 56.55 327 ALA A CA 1
ATOM 2202 C C . ALA A 1 302 ? -23.137 17.015 56.364 1.00 54.33 327 ALA A C 1
ATOM 2203 O O . ALA A 1 302 ? -22.840 18.161 56.718 1.00 53.86 327 ALA A O 1
ATOM 2205 N N . ASN A 1 303 ? -24.363 16.679 55.963 1.00 51.86 328 ASN A N 1
ATOM 2206 C CA . ASN A 1 303 ? -25.463 17.628 55.877 1.00 47.86 328 ASN A CA 1
ATOM 2207 C C . ASN A 1 303 ? -26.157 17.867 57.207 1.00 59.26 328 ASN A C 1
ATOM 2208 O O . ASN A 1 303 ? -27.008 18.761 57.284 1.00 57.37 328 ASN A O 1
ATOM 2213 N N . TYR A 1 304 ? -25.835 17.088 58.243 1.00 58.90 329 TYR A N 1
ATOM 2214 C CA . TYR A 1 304 ? -26.406 17.274 59.579 1.00 52.64 329 TYR A CA 1
ATOM 2215 C C . TYR A 1 304 ? -25.368 16.887 60.628 1.00 55.58 329 TYR A C 1
ATOM 2216 O O . TYR A 1 304 ? -25.626 16.062 61.509 1.00 48.77 329 TYR A O 1
ATOM 2225 N N . PRO A 1 305 ? -24.188 17.518 60.591 1.00 57.98 330 PRO A N 1
ATOM 2226 C CA . PRO A 1 305 ? -23.076 17.036 61.426 1.00 54.23 330 PRO A CA 1
ATOM 2227 C C . PRO A 1 305 ? -23.325 17.175 62.917 1.00 54.22 330 PRO A C 1
ATOM 2228 O O . PRO A 1 305 ? -22.693 16.460 63.703 1.00 56.88 330 PRO A O 1
ATOM 2232 N N . LEU A 1 306 ? -24.203 18.085 63.340 1.00 58.04 331 LEU A N 1
ATOM 2233 C CA . LEU A 1 306 ? -24.454 18.232 64.770 1.00 57.45 331 LEU A CA 1
ATOM 2234 C C . LEU A 1 306 ? -25.290 17.070 65.292 1.00 51.04 331 LEU A C 1
ATOM 2235 O O . LEU A 1 306 ? -24.883 16.369 66.226 1.00 49.85 331 LEU A O 1
ATOM 2240 N N . LEU A 1 307 ? -26.459 16.841 64.690 1.00 47.46 332 LEU A N 1
ATOM 2241 C CA . LEU A 1 307 ? -27.301 15.729 65.110 1.00 45.11 332 LEU A CA 1
ATOM 2242 C C . LEU A 1 307 ? -26.612 14.385 64.900 1.00 52.69 332 LEU A C 1
ATOM 2243 O O . LEU A 1 307 ? -26.888 13.427 65.631 1.00 51.68 332 LEU A O 1
ATOM 2248 N N . TYR A 1 308 ? -25.710 14.301 63.920 1.00 50.99 333 TYR A N 1
ATOM 2249 C CA . TYR A 1 308 ? -24.945 13.078 63.710 1.00 48.39 333 TYR A CA 1
ATOM 2250 C C . TYR A 1 308 ? -23.981 12.837 64.864 1.00 51.90 333 TYR A C 1
ATOM 2251 O O . TYR A 1 308 ? -23.858 11.709 65.354 1.00 56.88 333 TYR A O 1
ATOM 2260 N N . SER A 1 309 ? -23.275 13.884 65.304 1.00 48.10 334 SER A N 1
ATOM 2261 C CA . SER A 1 309 ? -22.376 13.743 66.448 1.00 56.65 334 SER A CA 1
ATOM 2262 C C . SER A 1 309 ? -23.161 13.481 67.728 1.00 54.66 334 SER A C 1
ATOM 2263 O O . SER A 1 309 ? -22.717 12.727 68.602 1.00 53.27 334 SER A O 1
ATOM 2266 N N . TYR A 1 310 ? -24.327 14.108 67.857 1.00 53.37 335 TYR A N 1
ATOM 2267 C CA . TYR A 1 310 ? -25.215 13.814 68.972 1.00 54.34 335 TYR A CA 1
ATOM 2268 C C . TYR A 1 310 ? -25.676 12.359 68.938 1.00 53.45 335 TYR A C 1
ATOM 2269 O O . TYR A 1 310 ? -25.784 11.707 69.982 1.00 53.50 335 TYR A O 1
ATOM 2278 N N . ALA A 1 311 ? -25.938 11.825 67.745 1.00 54.86 336 ALA A N 1
ATOM 2279 C CA . ALA A 1 311 ? -26.406 10.447 67.660 1.00 52.72 336 ALA A CA 1
ATOM 2280 C C . ALA A 1 311 ? -25.279 9.464 67.938 1.00 49.83 336 ALA A C 1
ATOM 2281 O O . ALA A 1 311 ? -25.512 8.411 68.540 1.00 48.06 336 ALA A O 1
ATOM 2283 N N . MET A 1 312 ? -24.055 9.799 67.521 1.00 47.59 337 MET A N 1
ATOM 2284 C CA . MET A 1 312 ? -22.915 8.924 67.768 1.00 48.26 337 MET A CA 1
ATOM 2285 C C . MET A 1 312 ? -22.568 8.874 69.251 1.00 59.10 337 MET A C 1
ATOM 2286 O O . MET A 1 312 ? -22.196 7.814 69.771 1.00 62.04 337 MET A O 1
ATOM 2291 N N . GLY A 1 313 ? -22.667 10.009 69.946 1.00 58.13 338 GLY A N 1
ATOM 2292 C CA . GLY A 1 313 ? -22.455 9.996 71.382 1.00 55.59 338 GLY A CA 1
ATOM 2293 C C . GLY A 1 313 ? -23.484 9.146 72.102 1.00 58.64 338 GLY A C 1
ATOM 2294 O O . GLY A 1 313 ? -23.145 8.373 73.002 1.00 62.59 338 GLY A O 1
ATOM 2295 N N . ILE A 1 314 ? -24.752 9.274 71.709 1.00 50.65 339 ILE A N 1
ATOM 2296 C CA . ILE A 1 314 ? -25.802 8.460 72.304 1.00 49.62 339 ILE A CA 1
ATOM 2297 C C . ILE A 1 314 ? -25.565 6.984 72.005 1.00 60.95 339 ILE A C 1
ATOM 2298 O O . ILE A 1 314 ? -25.721 6.126 72.883 1.00 58.15 339 ILE A O 1
ATOM 2303 N N . GLY A 1 315 ? -25.151 6.667 70.775 1.00 61.13 340 GLY A N 1
ATOM 2304 C CA . GLY A 1 315 ? -24.911 5.280 70.417 1.00 60.64 340 GLY A CA 1
ATOM 2305 C C . GLY A 1 315 ? -23.688 4.700 71.093 1.00 63.24 340 GLY A C 1
ATOM 2306 O O . GLY A 1 315 ? -23.652 3.503 71.396 1.00 60.25 340 GLY A O 1
ATOM 2307 N N . TYR A 1 316 ? -22.676 5.533 71.342 1.00 63.37 341 TYR A N 1
ATOM 2308 C CA . TYR A 1 316 ? -21.490 5.071 72.053 1.00 70.87 341 TYR A CA 1
ATOM 2309 C C . TYR A 1 316 ? -21.850 4.520 73.426 1.00 79.04 341 TYR A C 1
ATOM 2310 O O . TYR A 1 316 ? -21.243 3.553 73.897 1.00 84.70 341 TYR A O 1
ATOM 2319 N N . VAL A 1 317 ? -22.828 5.129 74.086 1.00 73.64 342 VAL A N 1
ATOM 2320 C CA . VAL A 1 317 ? -23.205 4.715 75.431 1.00 73.19 342 VAL A CA 1
ATOM 2321 C C . VAL A 1 317 ? -24.236 3.596 75.400 1.00 69.35 342 VAL A C 1
ATOM 2322 O O . VAL A 1 317 ? -24.127 2.623 76.150 1.00 79.83 342 VAL A O 1
ATOM 2326 N N . LEU A 1 318 ? -25.229 3.695 74.519 1.00 64.50 343 LEU A N 1
ATOM 2327 C CA . LEU A 1 318 ? -26.326 2.736 74.558 1.00 68.84 343 LEU A CA 1
ATOM 2328 C C . LEU A 1 318 ? -25.953 1.392 73.932 1.00 76.88 343 LEU A C 1
ATOM 2329 O O . LEU A 1 318 ? -26.294 0.342 74.485 1.00 84.68 343 LEU A O 1
ATOM 2334 N N . ASP A 1 319 ? -25.266 1.388 72.791 1.00 79.17 344 ASP A N 1
ATOM 2335 C CA . ASP A 1 319 ? -25.053 0.173 72.012 1.00 66.33 344 ASP A CA 1
ATOM 2336 C C . ASP A 1 319 ? -23.633 -0.337 72.162 1.00 73.50 344 ASP A C 1
ATOM 2337 O O . ASP A 1 319 ? -22.680 0.423 72.010 1.00 75.71 344 ASP A O 1
ATOM 2342 N N . VAL A 1 320 ? -23.487 -1.638 72.415 1.00 82.63 345 VAL A N 1
ATOM 2343 C CA . VAL A 1 320 ? -22.126 -2.160 72.553 1.00 81.26 345 VAL A CA 1
ATOM 2344 C C . VAL A 1 320 ? -21.412 -2.279 71.212 1.00 81.04 345 VAL A C 1
ATOM 2345 O O . VAL A 1 320 ? -20.181 -2.244 71.176 1.00 79.93 345 VAL A O 1
ATOM 2349 N N . ASN A 1 321 ? -22.155 -2.396 70.114 1.00 79.75 346 ASN A N 1
ATOM 2350 C CA . ASN A 1 321 ? -21.532 -2.569 68.811 1.00 87.62 346 ASN A CA 1
ATOM 2351 C C . ASN A 1 321 ? -20.994 -1.270 68.240 1.00 83.89 346 ASN A C 1
ATOM 2352 O O . ASN A 1 321 ? -20.222 -1.311 67.276 1.00 79.94 346 ASN A O 1
ATOM 2357 N N . MET A 1 322 ? -21.359 -0.129 68.827 1.00 85.16 347 MET A N 1
ATOM 2358 C CA . MET A 1 322 ? -20.876 1.161 68.347 1.00 86.39 347 MET A CA 1
ATOM 2359 C C . MET A 1 322 ? -19.394 1.364 68.592 1.00 95.76 347 MET A C 1
ATOM 2360 O O . MET A 1 322 ? -18.825 2.336 68.079 1.00 103.07 347 MET A O 1
ATOM 2365 N N . ARG A 1 323 ? -18.752 0.502 69.368 1.00 95.03 348 ARG A N 1
ATOM 2366 C CA . ARG A 1 323 ? -17.322 0.645 69.591 1.00 101.55 348 ARG A CA 1
ATOM 2367 C C . ARG A 1 323 ? -16.601 -0.683 69.409 1.00 104.89 348 ARG A C 1
ATOM 2368 O O . ARG A 1 323 ? -17.005 -1.707 69.976 1.00 106.72 348 ARG A O 1
ATOM 2376 N N . ASN A 1 324 ? -15.516 -0.646 68.644 1.00 113.04 349 ASN A N 1
ATOM 2377 C CA . ASN A 1 324 ? -15.030 0.645 68.122 1.00 113.56 349 ASN A CA 1
ATOM 2378 C C . ASN A 1 324 ? -15.534 0.982 66.720 1.00 115.86 349 ASN A C 1
ATOM 2379 O O . ASN A 1 324 ? -15.253 0.266 65.763 1.00 119.92 349 ASN A O 1
ATOM 2384 N N . TYR A 1 325 ? -16.291 2.078 66.622 1.00 111.53 350 TYR A N 1
ATOM 2385 C CA . TYR A 1 325 ? -16.606 2.683 65.337 1.00 114.71 350 TYR A CA 1
ATOM 2386 C C . TYR A 1 325 ? -15.426 3.544 64.888 1.00 117.16 350 TYR A C 1
ATOM 2387 O O . TYR A 1 325 ? -14.404 3.655 65.574 1.00 112.94 350 TYR A O 1
ATOM 2396 N N . ALA A 1 326 ? -15.571 4.169 63.720 1.00 117.14 351 ALA A N 1
ATOM 2397 C CA . ALA A 1 326 ? -14.514 5.032 63.207 1.00 118.60 351 ALA A CA 1
ATOM 2398 C C . ALA A 1 326 ? -14.392 6.300 64.042 1.00 115.73 351 ALA A C 1
ATOM 2399 O O . ALA A 1 326 ? -13.359 6.541 64.679 1.00 116.88 351 ALA A O 1
ATOM 2401 N N . PHE A 1 327 ? -15.443 7.126 64.050 1.00 112.54 352 PHE A N 1
ATOM 2402 C CA . PHE A 1 327 ? -15.440 8.419 64.742 1.00 112.96 352 PHE A CA 1
ATOM 2403 C C . PHE A 1 327 ? -14.313 9.322 64.243 1.00 106.87 352 PHE A C 1
ATOM 2404 O O . PHE A 1 327 ? -13.874 10.237 64.946 1.00 102.11 352 PHE A O 1
ATOM 2412 N N . SER A 1 328 ? -13.837 9.072 63.021 1.00 107.23 353 SER A N 1
ATOM 2413 C CA . SER A 1 328 ? -12.704 9.789 62.451 1.00 111.80 353 SER A CA 1
ATOM 2414 C C . SER A 1 328 ? -13.128 10.776 61.368 1.00 108.09 353 SER A C 1
ATOM 2415 O O . SER A 1 328 ? -12.286 11.239 60.591 1.00 104.67 353 SER A O 1
ATOM 2418 N N . ARG A 1 329 ? -14.413 11.108 61.301 1.00 98.10 354 ARG A N 1
ATOM 2419 C CA . ARG A 1 329 ? -14.902 12.018 60.277 1.00 94.82 354 ARG A CA 1
ATOM 2420 C C . ARG A 1 329 ? -14.535 13.456 60.621 1.00 99.77 354 ARG A C 1
ATOM 2421 O O . ARG A 1 329 ? -14.542 13.855 61.789 1.00 99.03 354 ARG A O 1
ATOM 2429 N N . SER A 1 330 ? -14.206 14.235 59.587 1.00 97.93 355 SER A N 1
ATOM 2430 C CA . SER A 1 330 ? -13.696 15.583 59.812 1.00 94.62 355 SER A CA 1
ATOM 2431 C C . SER A 1 330 ? -14.776 16.524 60.329 1.00 92.51 355 SER A C 1
ATOM 2432 O O . SER A 1 330 ? -14.462 17.493 61.029 1.00 91.83 355 SER A O 1
ATOM 2435 N N . TYR A 1 331 ? -16.042 16.265 60.005 1.00 87.12 356 TYR A N 1
ATOM 2436 C CA . TYR A 1 331 ? -17.130 17.135 60.431 1.00 86.99 356 TYR A CA 1
ATOM 2437 C C . TYR A 1 331 ? -17.752 16.701 61.752 1.00 88.89 356 TYR A C 1
ATOM 2438 O O . TYR A 1 331 ? -18.752 17.291 62.175 1.00 81.35 356 TYR A O 1
ATOM 2447 N N . MET A 1 332 ? -17.181 15.691 62.409 1.00 89.36 357 MET A N 1
ATOM 2448 C CA . MET A 1 332 ? -17.679 15.235 63.702 1.00 80.01 357 MET A CA 1
ATOM 2449 C C . MET A 1 332 ? -17.365 16.272 64.777 1.00 77.83 357 MET A C 1
ATOM 2450 O O . MET A 1 332 ? -16.196 16.590 65.026 1.00 75.56 357 MET A O 1
ATOM 2455 N N . ASN A 1 333 ? -18.410 16.805 65.406 1.00 70.45 358 ASN A N 1
ATOM 2456 C CA . ASN A 1 333 ? -18.244 17.818 66.439 1.00 72.22 358 ASN A CA 1
ATOM 2457 C C . ASN A 1 333 ? -17.869 17.162 67.760 1.00 71.57 358 ASN A C 1
ATOM 2458 O O . ASN A 1 333 ? -18.561 16.255 68.232 1.00 68.28 358 ASN A O 1
ATOM 2463 N N . LYS A 1 334 ? -16.780 17.635 68.367 1.00 74.12 359 LYS A N 1
ATOM 2464 C CA . LYS A 1 334 ? -16.268 16.985 69.566 1.00 76.96 359 LYS A CA 1
ATOM 2465 C C . LYS A 1 334 ? -17.144 17.246 70.786 1.00 75.43 359 LYS A C 1
ATOM 2466 O O . LYS A 1 334 ? -17.277 16.363 71.641 1.00 70.16 359 LYS A O 1
ATOM 2472 N N . THR A 1 335 ? -17.758 18.429 70.884 1.00 70.37 360 THR A N 1
ATOM 2473 C CA . THR A 1 335 ? -18.551 18.735 72.069 1.00 68.64 360 THR A CA 1
ATOM 2474 C C . THR A 1 335 ? -19.965 18.169 71.963 1.00 66.68 360 THR A C 1
ATOM 2475 O O . THR A 1 335 ? -20.511 17.682 72.958 1.00 71.77 360 THR A O 1
ATOM 2479 N N . TYR A 1 336 ? -20.573 18.199 70.773 1.00 65.90 361 TYR A N 1
ATOM 2480 C CA . TYR A 1 336 ? -21.905 17.615 70.625 1.00 63.77 361 TYR A CA 1
ATOM 2481 C C . TYR A 1 336 ? -21.884 16.096 70.733 1.00 62.10 361 TYR A C 1
ATOM 2482 O O . TYR A 1 336 ? -22.917 15.489 71.039 1.00 54.89 361 TYR A O 1
ATOM 2491 N N . PHE A 1 337 ? -20.734 15.471 70.498 1.00 63.66 362 PHE A N 1
ATOM 2492 C CA . PHE A 1 337 ? -20.593 14.060 70.820 1.00 61.97 362 PHE A CA 1
ATOM 2493 C C . PHE A 1 337 ? -20.655 13.845 72.329 1.00 67.18 362 PHE A C 1
ATOM 2494 O O . PHE A 1 337 ? -21.269 12.879 72.802 1.00 62.47 362 PHE A O 1
ATOM 2502 N N . GLN A 1 338 ? -20.052 14.751 73.107 1.00 66.02 363 GLN A N 1
ATOM 2503 C CA . GLN A 1 338 ? -20.086 14.604 74.559 1.00 64.44 363 GLN A CA 1
ATOM 2504 C C . GLN A 1 338 ? -21.464 14.920 75.128 1.00 59.42 363 GLN A C 1
ATOM 2505 O O . GLN A 1 338 ? -21.868 14.319 76.131 1.00 66.19 363 GLN A O 1
ATOM 2511 N N . LEU A 1 339 ? -22.199 15.848 74.516 1.00 51.12 364 LEU A N 1
ATOM 2512 C CA . LEU A 1 339 ? -23.577 16.070 74.937 1.00 55.13 364 LEU A CA 1
ATOM 2513 C C . LEU A 1 339 ? -24.417 14.816 74.740 1.00 60.01 364 LEU A C 1
ATOM 2514 O O . LEU A 1 339 ? -25.217 14.457 75.613 1.00 57.13 364 LEU A O 1
ATOM 2519 N N . GLY A 1 340 ? -24.238 14.131 73.605 1.00 60.94 365 GLY A N 1
ATOM 2520 C CA . GLY A 1 340 ? -24.993 12.913 73.356 1.00 53.95 365 GLY A CA 1
ATOM 2521 C C . GLY A 1 340 ? -24.694 11.829 74.372 1.00 54.71 365 GLY A C 1
ATOM 2522 O O . GLY A 1 340 ? -25.608 11.177 74.883 1.00 50.62 365 GLY A O 1
ATOM 2523 N N . MET A 1 341 ? -23.410 11.627 74.681 1.00 63.12 366 MET A N 1
ATOM 2524 C CA . MET A 1 341 ? -23.022 10.689 75.730 1.00 61.16 366 MET A CA 1
ATOM 2525 C C . MET A 1 341 ? -23.675 11.051 77.059 1.00 67.63 366 MET A C 1
ATOM 2526 O O . MET A 1 341 ? -24.274 10.196 77.723 1.00 68.81 366 MET A O 1
ATOM 2531 N N . GLU A 1 342 ? -23.569 12.320 77.468 1.00 61.07 367 GLU A N 1
ATOM 2532 C CA . GLU A 1 342 ? -24.125 12.714 78.758 1.00 59.62 367 GLU A CA 1
ATOM 2533 C C . GLU A 1 342 ? -25.644 12.580 78.774 1.00 65.71 367 GLU A C 1
ATOM 2534 O O . GLU A 1 342 ? -26.217 12.141 79.777 1.00 72.04 367 GLU A O 1
ATOM 2540 N N . THR A 1 343 ? -26.314 12.932 77.671 1.00 59.27 368 THR A N 1
ATOM 2541 C CA . THR A 1 343 ? -27.769 12.796 77.620 1.00 57.79 368 THR A CA 1
ATOM 2542 C C . THR A 1 343 ? -28.200 11.340 77.724 1.00 64.02 368 THR A C 1
ATOM 2543 O O . THR A 1 343 ? -29.222 11.034 78.350 1.00 67.60 368 THR A O 1
ATOM 2547 N N . ALA A 1 344 ? -27.442 10.433 77.101 1.00 63.92 369 ALA A N 1
ATOM 2548 C CA . ALA A 1 344 ? -27.821 9.024 77.062 1.00 66.93 369 ALA A CA 1
ATOM 2549 C C . ALA A 1 344 ? -27.432 8.302 78.347 1.00 66.15 369 ALA A C 1
ATOM 2550 O O . ALA A 1 344 ? -28.204 7.485 78.863 1.00 60.58 369 ALA A O 1
ATOM 2552 N N . ARG A 1 345 ? -26.238 8.597 78.871 1.00 69.02 370 ARG A N 1
ATOM 2553 C CA . ARG A 1 345 ? -25.764 7.939 80.083 1.00 71.11 370 ARG A CA 1
ATOM 2554 C C . ARG A 1 345 ? -26.715 8.169 81.250 1.00 75.41 370 ARG A C 1
ATOM 2555 O O . ARG A 1 345 ? -26.920 7.274 82.081 1.00 73.46 370 ARG A O 1
ATOM 2563 N N . LYS A 1 346 ? -27.313 9.356 81.333 1.00 71.09 371 LYS A N 1
ATOM 2564 C CA . LYS A 1 346 ? -28.189 9.667 82.458 1.00 76.25 371 LYS A CA 1
ATOM 2565 C C . LYS A 1 346 ? -29.578 9.088 82.185 1.00 82.13 371 LYS A C 1
ATOM 2566 O O . LYS A 1 346 ? -30.543 9.782 81.859 1.00 79.65 371 LYS A O 1
ATOM 2572 N N . GLN A 1 347 ? -29.649 7.760 82.294 1.00 88.68 372 GLN A N 1
ATOM 2573 C CA . GLN A 1 347 ? -30.903 7.039 82.464 1.00 92.27 372 GLN A CA 1
ATOM 2574 C C . GLN A 1 347 ? -31.136 6.672 83.927 1.00 102.90 372 GLN A C 1
ATOM 2575 O O . GLN A 1 347 ? -31.798 5.670 84.222 1.00 107.79 372 GLN A O 1
ATOM 2581 N N . MET A 1 348 ? -30.590 7.465 84.848 1.00 93.72 373 MET A N 1
ATOM 2582 C CA . MET A 1 348 ? -30.728 7.223 86.278 1.00 97.87 373 MET A CA 1
ATOM 2583 C C . MET A 1 348 ? -31.798 8.130 86.876 1.00 93.84 373 MET A C 1
ATOM 2584 O O . MET A 1 348 ? -31.756 9.347 86.704 1.00 92.72 373 MET A O 1
ATOM 2589 N N . SER B 2 6 ? -27.006 -4.039 58.387 1.00 74.79 7 SER C N 1
ATOM 2590 C CA . SER B 2 6 ? -27.059 -3.659 59.796 1.00 81.32 7 SER C CA 1
ATOM 2591 C C . SER B 2 6 ? -28.458 -3.212 60.212 1.00 75.02 7 SER C C 1
ATOM 2592 O O . SER B 2 6 ? -28.766 -3.137 61.402 1.00 81.57 7 SER C O 1
ATOM 2595 N N . PHE B 2 7 ? -29.304 -2.922 59.225 1.00 78.71 8 PHE C N 1
ATOM 2596 C CA . PHE B 2 7 ? -30.667 -2.472 59.464 1.00 79.04 8 PHE C CA 1
ATOM 2597 C C . PHE B 2 7 ? -31.645 -3.354 58.701 1.00 87.03 8 PHE C C 1
ATOM 2598 O O . PHE B 2 7 ? -31.355 -3.826 57.598 1.00 84.76 8 PHE C O 1
ATOM 2606 N N . SER B 2 8 ? -32.809 -3.566 59.306 1.00 91.62 9 SER C N 1
ATOM 2607 C CA . SER B 2 8 ? -33.860 -4.389 58.732 1.00 92.53 9 SER C CA 1
ATOM 2608 C C . SER B 2 8 ? -34.551 -3.654 57.582 1.00 85.77 9 SER C C 1
ATOM 2609 O O . SER B 2 8 ? -34.613 -2.423 57.573 1.00 85.04 9 SER C O 1
ATOM 2612 N N . PRO B 2 9 ? -35.074 -4.391 56.593 1.00 87.60 10 PRO C N 1
ATOM 2613 C CA . PRO B 2 9 ? -35.791 -3.742 55.485 1.00 87.48 10 PRO C CA 1
ATOM 2614 C C . PRO B 2 9 ? -37.167 -3.221 55.874 1.00 92.51 10 PRO C C 1
ATOM 2615 O O . PRO B 2 9 ? -38.125 -3.330 55.100 1.00 96.17 10 PRO C O 1
ATOM 2619 N N . ASP B 2 10 ? -37.269 -2.649 57.070 1.00 88.90 11 ASP C N 1
ATOM 2620 C CA . ASP B 2 10 ? -38.476 -1.982 57.532 1.00 93.34 11 ASP C CA 1
ATOM 2621 C C . ASP B 2 10 ? -38.070 -0.781 58.372 1.00 98.77 11 ASP C C 1
ATOM 2622 O O . ASP B 2 10 ? -37.178 -0.880 59.221 1.00 96.84 11 ASP C O 1
ATOM 2627 N N . GLU B 2 11 ? -38.724 0.355 58.136 1.00 91.35 12 GLU C N 1
ATOM 2628 C CA . GLU B 2 11 ? -38.342 1.612 58.776 1.00 77.48 12 GLU C CA 1
ATOM 2629 C C . GLU B 2 11 ? -39.539 2.186 59.533 1.00 85.87 12 GLU C C 1
ATOM 2630 O O . GLU B 2 11 ? -40.214 3.104 59.062 1.00 80.35 12 GLU C O 1
ATOM 2636 N N . ILE B 2 12 ? -39.809 1.624 60.717 1.00 89.20 13 ILE C N 1
ATOM 2637 C CA . ILE B 2 12 ? -40.581 2.355 61.720 1.00 84.93 13 ILE C CA 1
ATOM 2638 C C . ILE B 2 12 ? -39.726 3.425 62.372 1.00 84.29 13 ILE C C 1
ATOM 2639 O O . ILE B 2 12 ? -40.244 4.264 63.122 1.00 86.61 13 ILE C O 1
ATOM 2644 N N . ASN B 2 13 ? -38.422 3.416 62.085 1.00 79.72 14 ASN C N 1
ATOM 2645 C CA . ASN B 2 13 ? -37.508 4.424 62.597 1.00 74.33 14 ASN C CA 1
ATOM 2646 C C . ASN B 2 13 ? -37.855 5.821 62.105 1.00 69.04 14 ASN C C 1
ATOM 2647 O O . ASN B 2 13 ? -37.445 6.805 62.728 1.00 72.35 14 ASN C O 1
ATOM 2652 N N . LYS B 2 14 ? -38.606 5.933 61.010 1.00 74.03 15 LYS C N 1
ATOM 2653 C CA . LYS B 2 14 ? -38.967 7.234 60.449 1.00 74.06 15 LYS C CA 1
ATOM 2654 C C . LYS B 2 14 ? -39.926 7.935 61.405 1.00 87.82 15 LYS C C 1
ATOM 2655 O O . LYS B 2 14 ? -41.138 8.016 61.183 1.00 82.29 15 LYS C O 1
ATOM 2661 N N . LEU B 2 15 ? -39.355 8.448 62.498 1.00 90.07 16 LEU C N 1
ATOM 2662 C CA . LEU B 2 15 ? -40.107 9.212 63.489 1.00 78.25 16 LEU C CA 1
ATOM 2663 C C . LEU B 2 15 ? -40.045 10.694 63.116 1.00 78.82 16 LEU C C 1
ATOM 2664 O O . LEU B 2 15 ? -39.293 11.497 63.671 1.00 70.23 16 LEU C O 1
ATOM 2669 N N . ILE B 2 16 ? -40.850 11.034 62.108 1.00 74.52 17 ILE C N 1
ATOM 2670 C CA . ILE B 2 16 ? -41.111 12.435 61.811 1.00 78.74 17 ILE C CA 1
ATOM 2671 C C . ILE B 2 16 ? -41.884 13.075 62.954 1.00 83.47 17 ILE C C 1
ATOM 2672 O O . ILE B 2 16 ? -41.819 14.296 63.156 1.00 85.21 17 ILE C O 1
ATOM 2677 N N . GLU B 2 17 ? -42.617 12.268 63.727 1.00 75.30 18 GLU C N 1
ATOM 2678 C CA . GLU B 2 17 ? -43.320 12.805 64.887 1.00 83.03 18 GLU C CA 1
ATOM 2679 C C . GLU B 2 17 ? -42.346 13.426 65.878 1.00 87.03 18 GLU C C 1
ATOM 2680 O O . GLU B 2 17 ? -42.655 14.445 66.506 1.00 88.70 18 GLU C O 1
ATOM 2686 N N . THR B 2 18 ? -41.163 12.828 66.026 1.00 77.95 19 THR C N 1
ATOM 2687 C CA . THR B 2 18 ? -40.130 13.447 66.848 1.00 75.72 19 THR C CA 1
ATOM 2688 C C . THR B 2 18 ? -39.687 14.782 66.260 1.00 83.66 19 THR C C 1
ATOM 2689 O O . THR B 2 18 ? -39.417 15.736 67.000 1.00 83.24 19 THR C O 1
ATOM 2693 N N . GLY B 2 19 ? -39.615 14.873 64.935 1.00 88.95 20 GLY C N 1
ATOM 2694 C CA . GLY B 2 19 ? -39.184 16.095 64.290 1.00 81.05 20 GLY C CA 1
ATOM 2695 C C . GLY B 2 19 ? -40.158 17.235 64.488 1.00 88.20 20 GLY C C 1
ATOM 2696 O O . GLY B 2 19 ? -39.772 18.311 64.954 1.00 92.81 20 GLY C O 1
ATOM 2697 N N . LEU B 2 20 ? -41.430 17.008 64.146 1.00 89.26 21 LEU C N 1
ATOM 2698 C CA . LEU B 2 20 ? -42.417 18.079 64.216 1.00 93.15 21 LEU C CA 1
ATOM 2699 C C . LEU B 2 20 ? -42.793 18.428 65.649 1.00 94.10 21 LEU C C 1
ATOM 2700 O O . LEU B 2 20 ? -43.282 19.536 65.895 1.00 98.21 21 LEU C O 1
ATOM 2705 N N . ASN B 2 21 ? -42.570 17.524 66.604 1.00 96.23 22 ASN C N 1
ATOM 2706 C CA . ASN B 2 21 ? -42.805 17.879 67.999 1.00 88.82 22 ASN C CA 1
ATOM 2707 C C . ASN B 2 21 ? -41.772 18.881 68.496 1.00 85.23 22 ASN C C 1
ATOM 2708 O O . ASN B 2 21 ? -42.113 19.822 69.221 1.00 95.41 22 ASN C O 1
ATOM 2713 N N . THR B 2 22 ? -40.510 18.703 68.117 1.00 81.77 23 THR C N 1
ATOM 2714 C CA . THR B 2 22 ? -39.432 19.519 68.663 1.00 89.26 23 THR C CA 1
ATOM 2715 C C . THR B 2 22 ? -39.276 20.868 67.959 1.00 94.02 23 THR C C 1
ATOM 2716 O O . THR B 2 22 ? -38.587 21.749 68.490 1.00 83.25 23 THR C O 1
ATOM 2720 N N . VAL B 2 23 ? -39.911 21.067 66.802 1.00 93.95 24 VAL C N 1
ATOM 2721 C CA . VAL B 2 23 ? -39.837 22.347 66.101 1.00 93.49 24 VAL C CA 1
ATOM 2722 C C . VAL B 2 23 ? -41.117 23.141 66.344 1.00 99.08 24 VAL C C 1
ATOM 2723 O O . VAL B 2 23 ? -41.694 23.717 65.414 1.00 101.31 24 VAL C O 1
ATOM 2727 N N . GLU B 2 24 ? -41.560 23.187 67.598 1.00 101.35 25 GLU C N 1
ATOM 2728 C CA . GLU B 2 24 ? -42.755 23.936 67.970 1.00 101.84 25 GLU C CA 1
ATOM 2729 C C . GLU B 2 24 ? -42.509 25.441 67.902 1.00 109.23 25 GLU C C 1
ATOM 2730 O O . GLU B 2 24 ? -41.618 25.968 68.572 1.00 114.79 25 GLU C O 1
ATOM 2736 N N . PRO C 1 8 ? -59.050 0.768 53.993 1.00 97.39 33 PRO B N 1
ATOM 2737 C CA . PRO C 1 8 ? -58.578 -0.178 55.012 1.00 95.73 33 PRO B CA 1
ATOM 2738 C C . PRO C 1 8 ? -57.602 -1.223 54.467 1.00 88.82 33 PRO B C 1
ATOM 2739 O O . PRO C 1 8 ? -56.800 -0.932 53.577 1.00 87.33 33 PRO B O 1
ATOM 2743 N N . VAL C 1 9 ? -57.683 -2.434 55.009 1.00 85.64 34 VAL B N 1
ATOM 2744 C CA . VAL C 1 9 ? -56.788 -3.521 54.626 1.00 82.99 34 VAL B CA 1
ATOM 2745 C C . VAL C 1 9 ? -57.320 -4.204 53.372 1.00 82.39 34 VAL B C 1
ATOM 2746 O O . VAL C 1 9 ? -58.524 -4.460 53.244 1.00 83.42 34 VAL B O 1
ATOM 2750 N N . ILE C 1 10 ? -56.422 -4.500 52.435 1.00 78.04 35 ILE B N 1
ATOM 2751 C CA . ILE C 1 10 ? -56.753 -5.256 51.233 1.00 72.74 35 ILE B CA 1
ATOM 2752 C C . ILE C 1 10 ? -56.229 -6.675 51.429 1.00 74.93 35 ILE B C 1
ATOM 2753 O O . ILE C 1 10 ? -55.014 -6.910 51.418 1.00 68.92 35 ILE B O 1
ATOM 2758 N N . ARG C 1 11 ? -57.148 -7.622 51.612 1.00 73.31 36 ARG B N 1
ATOM 2759 C CA . ARG C 1 11 ? -56.803 -8.982 52.001 1.00 71.09 36 ARG B CA 1
ATOM 2760 C C . ARG C 1 11 ? -56.639 -9.853 50.761 1.00 72.09 36 ARG B C 1
ATOM 2761 O O . ARG C 1 11 ? -57.600 -10.073 50.015 1.00 69.18 36 ARG B O 1
ATOM 2769 N N . VAL C 1 12 ? -55.434 -10.373 50.561 1.00 68.85 37 VAL B N 1
ATOM 2770 C CA . VAL C 1 12 ? -55.147 -11.318 49.490 1.00 67.48 37 VAL B CA 1
ATOM 2771 C C . VAL C 1 12 ? -54.792 -12.663 50.125 1.00 68.02 37 VAL B C 1
ATOM 2772 O O . VAL C 1 12 ? -53.667 -12.844 50.604 1.00 70.70 37 VAL B O 1
ATOM 2776 N N . PHE C 1 13 ? -55.732 -13.613 50.100 1.00 62.44 38 PHE B N 1
ATOM 2777 C CA . PHE C 1 13 ? -55.488 -14.986 50.538 1.00 63.54 38 PHE B CA 1
ATOM 2778 C C . PHE C 1 13 ? -54.683 -15.788 49.514 1.00 72.08 38 PHE B C 1
ATOM 2779 O O . PHE C 1 13 ? -54.961 -15.758 48.310 1.00 76.95 38 PHE B O 1
ATOM 2787 N N . ILE C 1 14 ? -53.715 -16.574 50.013 1.00 69.62 39 ILE B N 1
ATOM 2788 C CA . ILE C 1 14 ? -53.006 -17.554 49.192 1.00 75.41 39 ILE B CA 1
ATOM 2789 C C . ILE C 1 14 ? -52.833 -18.861 49.962 1.00 76.16 39 ILE B C 1
ATOM 2790 O O . ILE C 1 14 ? -52.998 -18.910 51.181 1.00 81.06 39 ILE B O 1
ATOM 2795 N N . LEU C 1 15 ? -52.546 -19.942 49.224 1.00 78.59 40 LEU B N 1
ATOM 2796 C CA . LEU C 1 15 ? -52.603 -21.319 49.711 1.00 70.87 40 LEU B CA 1
ATOM 2797 C C . LEU C 1 15 ? -51.230 -21.902 50.020 1.00 85.79 40 LEU B C 1
ATOM 2798 O O . LEU C 1 15 ? -50.200 -21.415 49.552 1.00 88.59 40 LEU B O 1
ATOM 2803 N N . THR C 1 16 ? -51.245 -22.984 50.803 1.00 89.44 41 THR B N 1
ATOM 2804 C CA . THR C 1 16 ? -50.076 -23.809 51.071 1.00 85.87 41 THR B CA 1
ATOM 2805 C C . THR C 1 16 ? -50.108 -25.122 50.301 1.00 91.45 41 THR B C 1
ATOM 2806 O O . THR C 1 16 ? -49.349 -26.042 50.619 1.00 102.94 41 THR B O 1
ATOM 2810 N N . SER C 1 17 ? -50.974 -25.237 49.302 1.00 83.68 42 SER B N 1
ATOM 2811 C CA . SER C 1 17 ? -51.194 -26.523 48.665 1.00 89.04 42 SER B CA 1
ATOM 2812 C C . SER C 1 17 ? -51.526 -26.314 47.201 1.00 94.18 42 SER B C 1
ATOM 2813 O O . SER C 1 17 ? -52.317 -25.441 46.851 1.00 100.11 42 SER B O 1
ATOM 2816 N N . ASN C 1 18 ? -50.964 -27.163 46.366 1.00 90.76 43 ASN B N 1
ATOM 2817 C CA . ASN C 1 18 ? -51.310 -27.202 44.961 1.00 92.75 43 ASN B CA 1
ATOM 2818 C C . ASN C 1 18 ? -52.587 -27.992 44.703 1.00 94.03 43 ASN B C 1
ATOM 2819 O O . ASN C 1 18 ? -52.857 -28.367 43.553 1.00 97.56 43 ASN B O 1
ATOM 2824 N N . ASN C 1 19 ? -53.358 -28.258 45.748 1.00 86.39 44 ASN B N 1
ATOM 2825 C CA . ASN C 1 19 ? -54.572 -29.049 45.630 1.00 89.50 44 ASN B CA 1
ATOM 2826 C C . ASN C 1 19 ? -55.569 -28.351 44.710 1.00 87.91 44 ASN B C 1
ATOM 2827 O O . ASN C 1 19 ? -56.007 -27.233 45.018 1.00 86.25 44 ASN B O 1
ATOM 2832 N N . PRO C 1 20 ? -55.942 -28.958 43.580 1.00 86.56 45 PRO B N 1
ATOM 2833 C CA . PRO C 1 20 ? -56.885 -28.286 42.667 1.00 83.89 45 PRO B CA 1
ATOM 2834 C C . PRO C 1 20 ? -58.232 -27.973 43.301 1.00 83.92 45 PRO B C 1
ATOM 2835 O O . PRO C 1 20 ? -58.789 -26.897 43.049 1.00 81.53 45 PRO B O 1
ATOM 2839 N N . GLU C 1 21 ? -58.773 -28.886 44.116 1.00 89.04 46 GLU B N 1
ATOM 2840 C CA . GLU C 1 21 ? -60.059 -28.641 44.765 1.00 86.51 46 GLU B CA 1
ATOM 2841 C C . GLU C 1 21 ? -59.982 -27.452 45.715 1.00 81.10 46 GLU B C 1
ATOM 2842 O O . GLU C 1 21 ? -60.950 -26.693 45.854 1.00 78.74 46 GLU B O 1
ATOM 2848 N N . LEU C 1 22 ? -58.843 -27.279 46.388 1.00 72.81 47 LEU B N 1
ATOM 2849 C CA . LEU C 1 22 ? -58.667 -26.109 47.239 1.00 72.28 47 LEU B CA 1
ATOM 2850 C C . LEU C 1 22 ? -58.505 -24.842 46.404 1.00 76.55 47 LEU B C 1
ATOM 2851 O O . LEU C 1 22 ? -59.051 -23.787 46.751 1.00 66.90 47 LEU B O 1
ATOM 2856 N N . ARG C 1 23 ? -57.759 -24.928 45.298 1.00 75.99 48 ARG B N 1
ATOM 2857 C CA . ARG C 1 23 ? -57.651 -23.793 44.389 1.00 69.49 48 ARG B CA 1
ATOM 2858 C C . ARG C 1 23 ? -59.002 -23.427 43.794 1.00 67.38 48 ARG B C 1
ATOM 2859 O O . ARG C 1 23 ? -59.264 -22.248 43.534 1.00 62.68 48 ARG B O 1
ATOM 2867 N N . SER C 1 24 ? -59.871 -24.418 43.574 1.00 66.02 49 SER B N 1
ATOM 2868 C CA . SER C 1 24 ? -61.209 -24.127 43.070 1.00 66.37 49 SER B CA 1
ATOM 2869 C C . SER C 1 24 ? -62.084 -23.493 44.142 1.00 63.40 49 SER B C 1
ATOM 2870 O O . SER C 1 24 ? -62.861 -22.574 43.855 1.00 61.04 49 SER B O 1
ATOM 2873 N N . ARG C 1 25 ? -61.991 -23.980 45.379 1.00 65.95 50 ARG B N 1
ATOM 2874 C CA . ARG C 1 25 ? -62.846 -23.445 46.430 1.00 67.63 50 ARG B CA 1
ATOM 2875 C C . ARG C 1 25 ? -62.450 -22.017 46.776 1.00 64.10 50 ARG B C 1
ATOM 2876 O O . ARG C 1 25 ? -63.312 -21.163 47.011 1.00 55.75 50 ARG B O 1
ATOM 2884 N N . LEU C 1 26 ? -61.149 -21.730 46.785 1.00 64.31 51 LEU B N 1
ATOM 2885 C CA . LEU C 1 26 ? -60.711 -20.365 47.039 1.00 60.43 51 LEU B CA 1
ATOM 2886 C C . LEU C 1 26 ? -61.158 -19.430 45.923 1.00 60.85 51 LEU B C 1
ATOM 2887 O O . LEU C 1 26 ? -61.588 -18.301 46.192 1.00 57.47 51 LEU B O 1
ATOM 2892 N N . LEU C 1 27 ? -61.069 -19.887 44.667 1.00 55.38 52 LEU B N 1
ATOM 2893 C CA . LEU C 1 27 ? -61.562 -19.122 43.522 1.00 53.60 52 LEU B CA 1
ATOM 2894 C C . LEU C 1 27 ? -63.024 -18.745 43.698 1.00 57.44 52 LEU B C 1
ATOM 2895 O O . LEU C 1 27 ? -63.407 -17.578 43.553 1.00 57.53 52 LEU B O 1
ATOM 2900 N N . LEU C 1 28 ? -63.865 -19.746 43.955 1.00 53.42 53 LEU B N 1
ATOM 2901 C CA . LEU C 1 28 ? -65.296 -19.493 44.042 1.00 59.00 53 LEU B CA 1
ATOM 2902 C C . LEU C 1 28 ? -65.652 -18.738 45.310 1.00 56.55 53 LEU B C 1
ATOM 2903 O O . LEU C 1 28 ? -66.606 -17.952 45.315 1.00 55.06 53 LEU B O 1
ATOM 2908 N N . PHE C 1 29 ? -64.907 -18.962 46.390 1.00 54.42 54 PHE B N 1
ATOM 2909 C CA . PHE C 1 29 ? -65.084 -18.156 47.588 1.00 51.15 54 PHE B CA 1
ATOM 2910 C C . PHE C 1 29 ? -64.827 -16.688 47.278 1.00 57.67 54 PHE B C 1
ATOM 2911 O O . PHE C 1 29 ? -65.665 -15.820 47.559 1.00 56.48 54 PHE B O 1
ATOM 2919 N N . CYS C 1 30 ? -63.687 -16.400 46.648 1.00 54.78 55 CYS B N 1
ATOM 2920 C CA . CYS C 1 30 ? -63.345 -15.023 46.322 1.00 49.35 55 CYS B CA 1
ATOM 2921 C C . CYS C 1 30 ? -64.323 -14.420 45.329 1.00 50.45 55 CYS B C 1
ATOM 2922 O O . CYS C 1 30 ? -64.692 -13.248 45.462 1.00 53.35 55 CYS B O 1
ATOM 2925 N N . LEU C 1 31 ? -64.757 -15.203 44.342 1.00 47.56 56 LEU B N 1
ATOM 2926 C CA . LEU C 1 31 ? -65.744 -14.713 43.388 1.00 50.05 56 LEU B CA 1
ATOM 2927 C C . LEU C 1 31 ? -67.014 -14.254 44.092 1.00 55.17 56 LEU B C 1
ATOM 2928 O O . LEU C 1 31 ? -67.605 -13.232 43.720 1.00 60.26 56 LEU B O 1
ATOM 2933 N N . ARG C 1 32 ? -67.445 -14.989 45.120 1.00 54.93 57 ARG B N 1
ATOM 2934 C CA . ARG C 1 32 ? -68.669 -14.619 45.822 1.00 59.20 57 ARG B CA 1
ATOM 2935 C C . ARG C 1 32 ? -68.477 -13.369 46.675 1.00 57.10 57 ARG B C 1
ATOM 2936 O O . ARG C 1 32 ? -69.436 -12.623 46.898 1.00 55.51 57 ARG B O 1
ATOM 2944 N N . ILE C 1 33 ? -67.256 -13.120 47.156 1.00 55.43 58 ILE B N 1
ATOM 2945 C CA . ILE C 1 33 ? -67.002 -11.914 47.940 1.00 59.49 58 ILE B CA 1
ATOM 2946 C C . ILE C 1 33 ? -67.030 -10.681 47.046 1.00 57.01 58 ILE B C 1
ATOM 2947 O O . ILE C 1 33 ? -67.507 -9.614 47.452 1.00 58.42 58 ILE B O 1
ATOM 2952 N N . VAL C 1 34 ? -66.520 -10.806 45.817 1.00 54.74 59 VAL B N 1
ATOM 2953 C CA . VAL C 1 34 ? -66.577 -9.694 44.872 1.00 53.18 59 VAL B CA 1
ATOM 2954 C C . VAL C 1 34 ? -68.018 -9.362 44.520 1.00 52.98 59 VAL B C 1
ATOM 2955 O O . VAL C 1 34 ? -68.360 -8.192 44.313 1.00 61.88 59 VAL B O 1
ATOM 2959 N N . LEU C 1 35 ? -68.888 -10.366 44.464 1.00 52.46 60 LEU B N 1
ATOM 2960 C CA . LEU C 1 35 ? -70.260 -10.178 44.019 1.00 50.49 60 LEU B CA 1
ATOM 2961 C C . LEU C 1 35 ? -71.245 -9.983 45.161 1.00 53.30 60 LEU B C 1
ATOM 2962 O O . LEU C 1 35 ? -72.437 -9.787 44.900 1.00 54.60 60 LEU B O 1
ATOM 2967 N N . SER C 1 36 ? -70.787 -10.029 46.410 1.00 54.53 61 SER B N 1
ATOM 2968 C CA . SER C 1 36 ? -71.712 -9.991 47.531 1.00 58.27 61 SER B CA 1
ATOM 2969 C C . SER C 1 36 ? -72.257 -8.581 47.736 1.00 61.75 61 SER B C 1
ATOM 2970 O O . SER C 1 36 ? -71.642 -7.583 47.352 1.00 64.18 61 SER B O 1
ATOM 2973 N N . ASN C 1 37 ? -73.445 -8.511 48.343 1.00 58.58 62 ASN B N 1
ATOM 2974 C CA . ASN C 1 37 ? -74.053 -7.212 48.604 1.00 58.62 62 ASN B CA 1
ATOM 2975 C C . ASN C 1 37 ? -73.306 -6.465 49.699 1.00 58.64 62 ASN B C 1
ATOM 2976 O O . ASN C 1 37 ? -73.099 -5.250 49.601 1.00 68.92 62 ASN B O 1
ATOM 2981 N N . GLY C 1 38 ? -72.888 -7.173 50.742 1.00 53.26 63 GLY B N 1
ATOM 2982 C CA . GLY C 1 38 ? -72.398 -6.509 51.930 1.00 63.06 63 GLY B CA 1
ATOM 2983 C C . GLY C 1 38 ? -70.921 -6.219 51.983 1.00 62.40 63 GLY B C 1
ATOM 2984 O O . GLY C 1 38 ? -70.473 -5.532 52.904 1.00 73.08 63 GLY B O 1
ATOM 2985 N N . ALA C 1 39 ? -70.141 -6.714 51.030 1.00 68.08 64 ALA B N 1
ATOM 2986 C CA . ALA C 1 39 ? -68.702 -6.522 51.104 1.00 64.18 64 ALA B CA 1
ATOM 2987 C C . ALA C 1 39 ? -68.344 -5.064 50.854 1.00 65.67 64 ALA B C 1
ATOM 2988 O O . ALA C 1 39 ? -69.080 -4.321 50.200 1.00 61.57 64 ALA B O 1
ATOM 2990 N N . ARG C 1 40 ? -67.211 -4.653 51.409 1.00 69.58 65 ARG B N 1
ATOM 2991 C CA . ARG C 1 40 ? -66.670 -3.330 51.156 1.00 62.22 65 ARG B CA 1
ATOM 2992 C C . ARG C 1 40 ? -65.708 -3.384 49.971 1.00 65.70 65 ARG B C 1
ATOM 2993 O O . ARG C 1 40 ? -65.279 -4.454 49.533 1.00 65.49 65 ARG B O 1
ATOM 3001 N N . ASP C 1 41 ? -65.366 -2.204 49.450 1.00 68.42 66 ASP B N 1
ATOM 3002 C CA . ASP C 1 41 ? -64.476 -2.141 48.295 1.00 58.95 66 ASP B CA 1
ATOM 3003 C C . ASP C 1 41 ? -63.142 -2.813 48.583 1.00 59.38 66 ASP B C 1
ATOM 3004 O O . ASP C 1 41 ? -62.585 -3.494 47.714 1.00 62.01 66 ASP B O 1
ATOM 3009 N N . SER C 1 42 ? -62.622 -2.649 49.801 1.00 51.61 67 SER B N 1
ATOM 3010 C CA . SER C 1 42 ? -61.360 -3.291 50.155 1.00 58.05 67 SER B CA 1
ATOM 3011 C C . SER C 1 42 ? -61.475 -4.812 50.133 1.00 62.85 67 SER B C 1
ATOM 3012 O O . SER C 1 42 ? -60.510 -5.504 49.788 1.00 63.78 67 SER B O 1
ATOM 3015 N N . HIS C 1 43 ? -62.640 -5.352 50.490 1.00 60.08 68 HIS B N 1
ATOM 3016 C CA . HIS C 1 43 ? -62.815 -6.798 50.423 1.00 64.91 68 HIS B CA 1
ATOM 3017 C C . HIS C 1 43 ? -62.850 -7.280 48.978 1.00 57.06 68 HIS B C 1
ATOM 3018 O O . HIS C 1 43 ? -62.249 -8.307 48.646 1.00 56.55 68 HIS B O 1
ATOM 3025 N N . ARG C 1 44 ? -63.538 -6.547 48.102 1.00 54.89 69 ARG B N 1
ATOM 3026 C CA . ARG C 1 44 ? -63.620 -6.955 46.705 1.00 56.97 69 ARG B CA 1
ATOM 3027 C C . ARG C 1 44 ? -62.270 -6.829 46.003 1.00 53.90 69 ARG B C 1
ATOM 3028 O O . ARG C 1 44 ? -61.900 -7.695 45.203 1.00 48.66 69 ARG B O 1
ATOM 3036 N N . PHE C 1 45 ? -61.516 -5.762 46.288 1.00 55.51 70 PHE B N 1
ATOM 3037 C CA . PHE C 1 45 ? -60.207 -5.604 45.659 1.00 50.05 70 PHE B CA 1
ATOM 3038 C C . PHE C 1 45 ? -59.289 -6.770 46.006 1.00 52.17 70 PHE B C 1
ATOM 3039 O O . PHE C 1 45 ? -58.643 -7.344 45.123 1.00 51.57 70 PHE B O 1
ATOM 3047 N N . GLY C 1 46 ? -59.242 -7.156 47.282 1.00 56.61 71 GLY B N 1
ATOM 3048 C CA . GLY C 1 46 ? -58.377 -8.256 47.676 1.00 50.93 71 GLY B CA 1
ATOM 3049 C C . GLY C 1 46 ? -58.878 -9.604 47.195 1.00 51.18 71 GLY B C 1
ATOM 3050 O O . GLY C 1 46 ? -58.084 -10.486 46.851 1.00 52.37 71 GLY B O 1
ATOM 3051 N N . ALA C 1 47 ? -60.201 -9.787 47.172 1.00 46.75 72 ALA B N 1
ATOM 3052 C CA . ALA C 1 47 ? -60.764 -11.040 46.685 1.00 44.01 72 ALA B CA 1
ATOM 3053 C C . ALA C 1 47 ? -60.548 -11.195 45.193 1.00 48.70 72 ALA B C 1
ATOM 3054 O O . ALA C 1 47 ? -60.385 -12.317 44.703 1.00 43.88 72 ALA B O 1
ATOM 3056 N N . LEU C 1 48 ? -60.542 -10.078 44.462 1.00 52.39 73 LEU B N 1
ATOM 3057 C CA . LEU C 1 48 ? -60.306 -10.107 43.026 1.00 44.06 73 LEU B CA 1
ATOM 3058 C C . LEU C 1 48 ? -58.837 -10.347 42.713 1.00 46.79 73 LEU B C 1
ATOM 3059 O O . LEU C 1 48 ? -58.514 -11.116 41.802 1.00 46.76 73 LEU B O 1
ATOM 3064 N N . LEU C 1 49 ? -57.931 -9.711 43.461 1.00 49.85 74 LEU B N 1
ATOM 3065 C CA . LEU C 1 49 ? -56.510 -9.957 43.236 1.00 49.22 74 LEU B CA 1
ATOM 3066 C C . LEU C 1 49 ? -56.138 -11.395 43.553 1.00 49.85 74 LEU B C 1
ATOM 3067 O O . LEU C 1 49 ? -55.257 -11.964 42.897 1.00 53.65 74 LEU B O 1
ATOM 3072 N N . THR C 1 50 ? -56.799 -11.998 44.544 1.00 47.84 75 THR B N 1
ATOM 3073 C CA . THR C 1 50 ? -56.578 -13.411 44.827 1.00 45.46 75 THR B CA 1
ATOM 3074 C C . THR C 1 50 ? -56.923 -14.273 43.615 1.00 44.30 75 THR B C 1
ATOM 3075 O O . THR C 1 50 ? -56.141 -15.150 43.228 1.00 47.21 75 THR B O 1
ATOM 3079 N N . MET C 1 51 ? -58.063 -14.003 42.971 1.00 44.28 76 MET B N 1
ATOM 3080 C CA . MET C 1 51 ? -58.451 -14.751 41.774 1.00 51.68 76 MET B CA 1
ATOM 3081 C C . MET C 1 51 ? -57.403 -14.629 40.669 1.00 51.64 76 MET B C 1
ATOM 3082 O O . MET C 1 51 ? -56.942 -15.638 40.121 1.00 52.55 76 MET B O 1
ATOM 3087 N N . PHE C 1 52 ? -57.027 -13.396 40.316 1.00 41.67 77 PHE B N 1
ATOM 3088 C CA . PHE C 1 52 ? -56.037 -13.192 39.264 1.00 46.36 77 PHE B CA 1
ATOM 3089 C C . PHE C 1 52 ? -54.681 -13.793 39.614 1.00 45.37 77 PHE B C 1
ATOM 3090 O O . PHE C 1 52 ? -53.930 -14.151 38.704 1.00 52.73 77 PHE B O 1
ATOM 3098 N N . SER C 1 53 ? -54.349 -13.920 40.898 1.00 43.45 78 SER B N 1
ATOM 3099 C CA . SER C 1 53 ? -53.043 -14.446 41.284 1.00 53.38 78 SER B CA 1
ATOM 3100 C C . SER C 1 53 ? -52.937 -15.968 41.230 1.00 53.65 78 SER B C 1
ATOM 3101 O O . SER C 1 53 ? -51.817 -16.491 41.191 1.00 55.21 78 SER B O 1
ATOM 3104 N N . LEU C 1 54 ? -54.057 -16.689 41.234 1.00 47.66 79 LEU B N 1
ATOM 3105 C CA . LEU C 1 54 ? -53.994 -18.151 41.274 1.00 52.25 79 LEU B CA 1
ATOM 3106 C C . LEU C 1 54 ? -53.232 -18.765 40.105 1.00 56.62 79 LEU B C 1
ATOM 3107 O O . LEU C 1 54 ? -52.450 -19.702 40.338 1.00 61.20 79 LEU B O 1
ATOM 3112 N N . PRO C 1 55 ? -53.404 -18.332 38.854 1.00 59.04 80 PRO B N 1
ATOM 3113 C CA . PRO C 1 55 ? -52.596 -18.891 37.762 1.00 59.61 80 PRO B CA 1
ATOM 3114 C C . PRO C 1 55 ? -51.301 -18.142 37.483 1.00 58.56 80 PRO B C 1
ATOM 3115 O O . PRO C 1 55 ? -50.645 -18.443 36.482 1.00 56.90 80 PRO B O 1
ATOM 3119 N N . SER C 1 56 ? -50.926 -17.187 38.331 1.00 60.22 81 SER B N 1
ATOM 3120 C CA . SER C 1 56 ? -49.775 -16.323 38.103 1.00 60.29 81 SER B CA 1
ATOM 3121 C C . SER C 1 56 ? -48.800 -16.468 39.263 1.00 68.39 81 SER B C 1
ATOM 3122 O O . SER C 1 56 ? -49.129 -16.115 40.403 1.00 66.07 81 SER B O 1
ATOM 3125 N N . ALA C 1 57 ? -47.604 -16.984 38.974 1.00 67.56 82 ALA B N 1
ATOM 3126 C CA . ALA C 1 57 ? -46.519 -16.927 39.947 1.00 72.22 82 ALA B CA 1
ATOM 3127 C C . ALA C 1 57 ? -45.949 -15.523 40.083 1.00 72.37 82 ALA B C 1
ATOM 3128 O O . ALA C 1 57 ? -45.419 -15.176 41.144 1.00 70.32 82 ALA B O 1
ATOM 3130 N N . THR C 1 58 ? -46.084 -14.706 39.038 1.00 65.97 83 THR B N 1
ATOM 3131 C CA . THR C 1 58 ? -45.491 -13.374 39.037 1.00 63.25 83 THR B CA 1
ATOM 3132 C C . THR C 1 58 ? -46.269 -12.422 39.937 1.00 63.88 83 THR B C 1
ATOM 3133 O O . THR C 1 58 ? -45.687 -11.771 40.812 1.00 66.43 83 THR B O 1
ATOM 3137 N N . MET C 1 59 ? -47.590 -12.332 39.747 1.00 63.42 84 MET B N 1
ATOM 3138 C CA . MET C 1 59 ? -48.398 -11.480 40.615 1.00 65.76 84 MET B CA 1
ATOM 3139 C C . MET C 1 59 ? -48.285 -11.905 42.075 1.00 64.35 84 MET B C 1
ATOM 3140 O O . MET C 1 59 ? -48.373 -11.068 42.979 1.00 59.27 84 MET B O 1
ATOM 3145 N N . LEU C 1 60 ? -48.083 -13.201 42.318 1.00 70.42 85 LEU B N 1
ATOM 3146 C CA . LEU C 1 60 ? -47.886 -13.689 43.678 1.00 68.89 85 LEU B CA 1
ATOM 3147 C C . LEU C 1 60 ? -46.635 -13.088 44.306 1.00 69.75 85 LEU B C 1
ATOM 3148 O O . LEU C 1 60 ? -46.624 -12.765 45.498 1.00 68.76 85 LEU B O 1
ATOM 3153 N N . ASN C 1 61 ? -45.567 -12.931 43.523 1.00 70.52 86 ASN B N 1
ATOM 3154 C CA . ASN C 1 61 ? -44.369 -12.275 44.030 1.00 72.93 86 ASN B CA 1
ATOM 3155 C C . ASN C 1 61 ? -44.512 -10.759 44.071 1.00 70.21 86 ASN B C 1
ATOM 3156 O O . ASN C 1 61 ? -43.767 -10.094 44.799 1.00 64.83 86 ASN B O 1
ATOM 3161 N N . HIS C 1 62 ? -45.456 -10.200 43.314 1.00 72.24 87 HIS B N 1
ATOM 3162 C CA . HIS C 1 62 ? -45.652 -8.757 43.333 1.00 70.14 87 HIS B CA 1
ATOM 3163 C C . HIS C 1 62 ? -46.392 -8.314 44.589 1.00 73.13 87 HIS B C 1
ATOM 3164 O O . HIS C 1 62 ? -46.083 -7.256 45.148 1.00 77.45 87 HIS B O 1
ATOM 3171 N N . VAL C 1 63 ? -47.358 -9.105 45.058 1.00 69.83 88 VAL B N 1
ATOM 3172 C CA . VAL C 1 63 ? -48.091 -8.751 46.270 1.00 81.12 88 VAL B CA 1
ATOM 3173 C C . VAL C 1 63 ? -47.166 -8.915 47.472 1.00 81.90 88 VAL B C 1
ATOM 3174 O O . VAL C 1 63 ? -47.000 -10.017 48.007 1.00 79.05 88 VAL B O 1
ATOM 3178 N N . LYS C 1 64 ? -46.542 -7.820 47.895 1.00 83.74 89 LYS B N 1
ATOM 3179 C CA . LYS C 1 64 ? -45.605 -7.839 49.008 1.00 93.03 89 LYS B CA 1
ATOM 3180 C C . LYS C 1 64 ? -46.044 -6.833 50.064 1.00 99.28 89 LYS B C 1
ATOM 3181 O O . LYS C 1 64 ? -46.340 -5.674 49.747 1.00 93.18 89 LYS B O 1
ATOM 3187 N N . LEU C 1 65 ? -46.086 -7.286 51.317 1.00 96.93 90 LEU B N 1
ATOM 3188 C CA . LEU C 1 65 ? -46.403 -6.418 52.441 1.00 98.34 90 LEU B CA 1
ATOM 3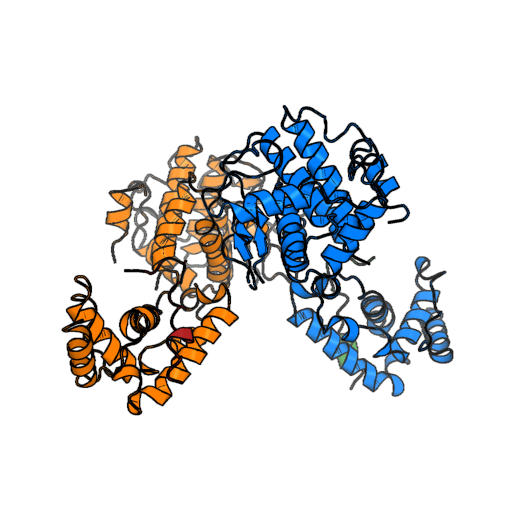189 C C . LEU C 1 65 ? -45.215 -5.593 52.912 1.00 103.93 90 LEU B C 1
ATOM 3190 O O . LEU C 1 65 ? -45.408 -4.673 53.714 1.00 111.09 90 LEU B O 1
ATOM 3195 N N . ALA C 1 66 ? -44.004 -5.894 52.438 1.00 104.07 91 ALA B N 1
ATOM 3196 C CA . ALA C 1 66 ? -42.799 -5.397 53.097 1.00 108.04 91 ALA B CA 1
ATOM 3197 C C . ALA C 1 66 ? -42.755 -3.873 53.132 1.00 105.39 91 ALA B C 1
ATOM 3198 O O . ALA C 1 66 ? -42.559 -3.272 54.194 1.00 109.53 91 ALA B O 1
ATOM 3200 N N . ASP C 1 67 ? -42.939 -3.228 51.984 1.00 105.68 92 ASP B N 1
ATOM 3201 C CA . ASP C 1 67 ? -42.667 -1.796 51.849 1.00 113.48 92 ASP B CA 1
ATOM 3202 C C . ASP C 1 67 ? -43.970 -1.011 51.948 1.00 111.77 92 ASP B C 1
ATOM 3203 O O . ASP C 1 67 ? -44.626 -0.737 50.942 1.00 112.50 92 ASP B O 1
ATOM 3208 N N . GLN C 1 68 ? -44.328 -0.623 53.176 1.00 109.24 93 GLN B N 1
ATOM 3209 C CA . GLN C 1 68 ? -45.479 0.244 53.430 1.00 108.43 93 GLN B CA 1
ATOM 3210 C C . GLN C 1 68 ? -46.733 -0.327 52.761 1.00 111.72 93 GLN B C 1
ATOM 3211 O O . GLN C 1 68 ? -47.303 0.236 51.825 1.00 111.83 93 GLN B O 1
ATOM 3217 N N . SER C 1 69 ? -47.134 -1.489 53.240 1.00 107.69 94 SER B N 1
ATOM 3218 C CA . SER C 1 69 ? -48.216 -2.209 52.592 1.00 103.40 94 SER B CA 1
ATOM 3219 C C . SER C 1 69 ? -49.565 -1.594 52.938 1.00 105.12 94 SER B C 1
ATOM 3220 O O . SER C 1 69 ? -49.841 -1.340 54.117 1.00 106.07 94 SER B O 1
ATOM 3223 N N . PRO C 1 70 ? -50.409 -1.303 51.943 1.00 98.20 95 PRO B N 1
ATOM 3224 C CA . PRO C 1 70 ? -51.857 -1.408 52.138 1.00 91.95 95 PRO B CA 1
ATOM 3225 C C . PRO C 1 70 ? -52.347 -2.826 51.892 1.00 83.59 95 PRO B C 1
ATOM 3226 O O . PRO C 1 70 ? -53.508 -3.136 52.194 1.00 82.27 95 PRO B O 1
ATOM 3230 N N . GLU C 1 71 ? -51.479 -3.679 51.354 1.00 85.40 96 GLU B N 1
ATOM 3231 C CA . GLU C 1 71 ? -51.773 -5.075 51.077 1.00 82.99 96 GLU B CA 1
ATOM 3232 C C . GLU C 1 71 ? -51.446 -5.938 52.286 1.00 82.99 96 GLU B C 1
ATOM 3233 O O . GLU C 1 71 ? -50.497 -5.675 53.024 1.00 88.29 96 GLU B O 1
ATOM 3239 N N . ALA C 1 72 ? -52.232 -6.991 52.470 1.00 80.52 97 ALA B N 1
ATOM 3240 C CA . ALA C 1 72 ? -51.960 -7.973 53.509 1.00 80.96 97 ALA B CA 1
ATOM 3241 C C . ALA C 1 72 ? -52.142 -9.357 52.913 1.00 79.60 97 ALA B C 1
ATOM 3242 O O . ALA C 1 72 ? -53.238 -9.696 52.457 1.00 76.70 97 ALA B O 1
ATOM 3244 N N . ASP C 1 73 ? -51.067 -10.148 52.901 1.00 81.47 98 ASP B N 1
ATOM 3245 C CA . ASP C 1 73 ? -51.178 -11.529 52.448 1.00 85.27 98 ASP B CA 1
ATOM 3246 C C . ASP C 1 73 ? -52.131 -12.339 53.310 1.00 90.13 98 ASP B C 1
ATOM 3247 O O . ASP C 1 73 ? -52.489 -13.458 52.927 1.00 93.90 98 ASP B O 1
ATOM 3252 N N . ILE C 1 74 ? -52.476 -11.844 54.503 1.00 95.09 99 ILE B N 1
ATOM 3253 C CA . ILE C 1 74 ? -53.274 -12.585 55.482 1.00 100.56 99 ILE B CA 1
ATOM 3254 C C . ILE C 1 74 ? -52.443 -13.795 55.900 1.00 114.89 99 ILE B C 1
ATOM 3255 O O . ILE C 1 74 ? -52.728 -14.470 56.900 1.00 120.27 99 ILE B O 1
ATOM 3260 N N . GLU C 1 75 ? -51.335 -13.991 55.188 1.00 112.54 100 GLU B N 1
ATOM 3261 C CA . GLU C 1 75 ? -50.544 -15.205 55.182 1.00 111.90 100 GLU B CA 1
ATOM 3262 C C . GLU C 1 75 ? -51.440 -16.387 54.849 1.00 106.21 100 GLU B C 1
ATOM 3263 O O . GLU C 1 75 ? -52.527 -16.226 54.281 1.00 100.68 100 GLU B O 1
ATOM 3269 N N . ARG C 1 76 ? -50.990 -17.574 55.201 1.00 103.93 101 ARG B N 1
ATOM 3270 C CA . ARG C 1 76 ? -51.430 -18.761 54.501 1.00 100.41 101 ARG B CA 1
ATOM 3271 C C . ARG C 1 76 ? -52.823 -19.185 54.950 1.00 99.23 101 ARG B C 1
ATOM 3272 O O . ARG C 1 76 ? -53.255 -18.908 56.074 1.00 100.76 101 ARG B O 1
ATOM 3280 N N . VAL C 1 77 ? -53.539 -19.832 54.036 1.00 88.53 102 VAL B N 1
ATOM 3281 C CA . VAL C 1 77 ? -54.829 -20.445 54.316 1.00 88.74 102 VAL B CA 1
ATOM 3282 C C . VAL C 1 77 ? -54.705 -21.924 53.983 1.00 89.10 102 VAL B C 1
ATOM 3283 O O . VAL C 1 77 ? -54.418 -22.280 52.834 1.00 81.38 102 VAL B O 1
ATOM 3287 N N . GLU C 1 78 ? -54.899 -22.784 54.988 1.00 90.37 103 GLU B N 1
ATOM 3288 C CA . GLU C 1 78 ? -54.749 -24.222 54.776 1.00 90.36 103 GLU B CA 1
ATOM 3289 C C . GLU C 1 78 ? -55.837 -24.760 53.860 1.00 87.23 103 GLU B C 1
ATOM 3290 O O . GLU C 1 78 ? -55.558 -25.247 52.760 1.00 93.81 103 GLU B O 1
ATOM 3296 N N . ILE C 1 79 ? -57.083 -24.727 54.329 1.00 91.12 104 ILE B N 1
ATOM 3297 C CA . ILE C 1 79 ? -58.236 -25.320 53.662 1.00 88.81 104 ILE B CA 1
ATOM 3298 C C . ILE C 1 79 ? -59.435 -24.445 54.016 1.00 87.35 104 ILE B C 1
ATOM 3299 O O . ILE C 1 79 ? -59.325 -23.489 54.788 1.00 85.56 104 ILE B O 1
ATOM 3304 N N . ASP C 1 80 ? -60.580 -24.738 53.411 1.00 91.22 105 ASP B N 1
ATOM 3305 C CA . ASP C 1 80 ? -61.844 -24.157 53.836 1.00 99.19 105 ASP B CA 1
ATOM 3306 C C . ASP C 1 80 ? -62.604 -25.157 54.706 1.00 103.65 105 ASP B C 1
ATOM 3307 O O . ASP C 1 80 ? -62.234 -26.336 54.811 1.00 103.29 105 ASP B O 1
ATOM 3312 N N . GLY C 1 81 ? -63.653 -24.663 55.363 1.00 109.49 106 GLY B N 1
ATOM 3313 C CA . GLY C 1 81 ? -64.571 -25.566 56.037 1.00 108.22 106 GLY B CA 1
ATOM 3314 C C . GLY C 1 81 ? -65.125 -26.590 55.059 1.00 115.84 106 GLY B C 1
ATOM 3315 O O . GLY C 1 81 ? -65.470 -26.268 53.917 1.00 118.71 106 GLY B O 1
ATOM 3316 N N . PHE C 1 82 ? -65.199 -27.843 55.511 1.00 111.29 107 PHE B N 1
ATOM 3317 C CA . PHE C 1 82 ? -65.352 -28.951 54.574 1.00 114.97 107 PHE B CA 1
ATOM 3318 C C . PHE C 1 82 ? -66.729 -28.961 53.920 1.00 112.48 107 PHE B C 1
ATOM 3319 O O . PHE C 1 82 ? -66.838 -29.200 52.713 1.00 116.04 107 PHE B O 1
ATOM 3327 N N . GLU C 1 83 ? -67.788 -28.718 54.687 1.00 110.39 108 GLU B N 1
ATOM 3328 C CA . GLU C 1 83 ? -69.140 -28.754 54.137 1.00 124.61 108 GLU B CA 1
ATOM 3329 C C . GLU C 1 83 ? -69.410 -27.480 53.338 1.00 121.95 108 GLU B C 1
ATOM 3330 O O . GLU C 1 83 ? -69.283 -26.373 53.871 1.00 116.08 108 GLU B O 1
ATOM 3336 N N . GLU C 1 84 ? -69.773 -27.631 52.061 1.00 124.58 109 GLU B N 1
ATOM 3337 C CA . GLU C 1 84 ? -70.093 -26.463 51.246 1.00 126.43 109 GLU B CA 1
ATOM 3338 C C . GLU C 1 84 ? -71.281 -25.723 51.847 1.00 127.86 109 GLU B C 1
ATOM 3339 O O . GLU C 1 84 ? -72.245 -26.333 52.319 1.00 126.32 109 GLU B O 1
ATOM 3345 N N . GLY C 1 85 ? -71.208 -24.396 51.818 1.00 119.95 110 GLY B N 1
ATOM 3346 C CA . GLY C 1 85 ? -71.964 -23.556 52.713 1.00 119.35 110 GLY B CA 1
ATOM 3347 C C . GLY C 1 85 ? -71.182 -23.128 53.939 1.00 122.54 110 GLY B C 1
ATOM 3348 O O . GLY C 1 85 ? -71.602 -22.196 54.636 1.00 124.18 110 GLY B O 1
ATOM 3349 N N . SER C 1 86 ? -70.061 -23.794 54.222 1.00 120.51 111 SER B N 1
ATOM 3350 C CA . SER C 1 86 ? -69.093 -23.339 55.219 1.00 116.03 111 SER B CA 1
ATOM 3351 C C . SER C 1 86 ? -67.916 -22.754 54.451 1.00 111.32 111 SER B C 1
ATOM 3352 O O . SER C 1 86 ? -66.948 -23.445 54.130 1.00 108.96 111 SER B O 1
ATOM 3355 N N . PHE C 1 87 ? -68.013 -21.469 54.144 1.00 98.08 112 PHE B N 1
ATOM 3356 C CA . PHE C 1 87 ? -66.893 -20.725 53.585 1.00 86.92 112 PHE B CA 1
ATOM 3357 C C . PHE C 1 87 ? -65.957 -20.212 54.667 1.00 85.80 112 PHE B C 1
ATOM 3358 O O . PHE C 1 87 ? -65.512 -19.062 54.634 1.00 88.95 112 PHE B O 1
ATOM 3366 N N . ARG C 1 88 ? -65.655 -21.064 55.644 1.00 87.09 113 ARG B N 1
ATOM 3367 C CA . ARG C 1 88 ? -64.828 -20.693 56.782 1.00 90.81 113 ARG B CA 1
ATOM 3368 C C . ARG C 1 88 ? -63.364 -20.980 56.472 1.00 89.08 113 ARG B C 1
ATOM 3369 O O . ARG C 1 88 ? -62.991 -22.130 56.216 1.00 90.90 113 ARG B O 1
ATOM 3377 N N . LEU C 1 89 ? -62.537 -19.942 56.505 1.00 88.77 114 LEU B N 1
ATOM 3378 C CA . LEU C 1 89 ? -61.123 -20.103 56.216 1.00 87.53 114 LEU B CA 1
ATOM 3379 C C . LEU C 1 89 ? -60.411 -20.767 57.387 1.00 88.68 114 LEU B C 1
ATOM 3380 O O . LEU C 1 89 ? -60.802 -20.619 58.546 1.00 97.52 114 LEU B O 1
ATOM 3385 N N . ILE C 1 90 ? -59.363 -21.517 57.070 1.00 85.46 115 ILE B N 1
ATOM 3386 C CA . ILE C 1 90 ? -58.506 -22.112 58.089 1.00 86.02 115 ILE B CA 1
ATOM 3387 C C . ILE C 1 90 ? -57.093 -21.580 57.890 1.00 86.75 115 ILE B C 1
ATOM 3388 O O . ILE C 1 90 ? -56.318 -22.159 57.117 1.00 93.55 115 ILE B O 1
ATOM 3393 N N . PRO C 1 91 ? -56.721 -20.481 58.534 1.00 85.43 116 PRO B N 1
ATOM 3394 C CA . PRO C 1 91 ? -55.341 -19.997 58.464 1.00 93.58 116 PRO B CA 1
ATOM 3395 C C . PRO C 1 91 ? -54.450 -20.683 59.495 1.00 102.69 116 PRO B C 1
ATOM 3396 O O . PRO C 1 91 ? -54.918 -21.348 60.420 1.00 109.15 116 PRO B O 1
ATOM 3400 N N . ASN C 1 92 ? -53.143 -20.508 59.316 1.00 104.45 117 ASN B N 1
ATOM 3401 C CA . ASN C 1 92 ? -52.156 -21.182 60.148 1.00 110.38 117 ASN B CA 1
ATOM 3402 C C . ASN C 1 92 ? -51.763 -20.300 61.330 1.00 118.24 117 ASN B C 1
ATOM 3403 O O . ASN C 1 92 ? -52.410 -19.295 61.635 1.00 116.39 117 ASN B O 1
ATOM 3408 N N . ALA C 1 93 ? -50.688 -20.681 62.014 1.00 126.39 118 ALA B N 1
ATOM 3409 C CA . ALA C 1 93 ? -50.075 -19.796 62.987 1.00 129.67 118 ALA B CA 1
ATOM 3410 C C . ALA C 1 93 ? -49.442 -18.605 62.271 1.00 124.65 118 ALA B C 1
ATOM 3411 O O . ALA C 1 93 ? -49.160 -18.649 61.070 1.00 120.28 118 ALA B O 1
ATOM 3413 N N . ARG C 1 94 ? -49.232 -17.526 63.027 1.00 130.04 119 ARG B N 1
ATOM 3414 C CA . ARG C 1 94 ? -48.691 -16.276 62.490 1.00 130.61 119 ARG B CA 1
ATOM 3415 C C . ARG C 1 94 ? -49.573 -15.710 61.378 1.00 126.63 119 ARG B C 1
ATOM 3416 O O . ARG C 1 94 ? -49.099 -14.970 60.512 1.00 125.14 119 ARG B O 1
ATOM 3424 N N . SER C 1 95 ? -50.865 -16.050 61.391 1.00 125.74 120 SER B N 1
ATOM 3425 C CA . SER C 1 95 ? -51.814 -15.529 60.412 1.00 119.64 120 SER B CA 1
ATOM 3426 C C . SER C 1 95 ? -52.517 -14.269 60.901 1.00 125.63 120 SER B C 1
ATOM 3427 O O . SER C 1 95 ? -52.734 -13.339 60.116 1.00 127.82 120 SER B O 1
ATOM 3430 N N . GLY C 1 96 ? -52.889 -14.223 62.178 1.00 125.88 121 GLY B N 1
ATOM 3431 C CA . GLY C 1 96 ? -53.469 -13.018 62.743 1.00 120.24 121 GLY B CA 1
ATOM 3432 C C . GLY C 1 96 ? -54.896 -12.741 62.326 1.00 120.66 121 GLY B C 1
ATOM 3433 O O . GLY C 1 96 ? -55.284 -11.573 62.209 1.00 124.00 121 GLY B O 1
ATOM 3434 N N . MET C 1 97 ? -55.690 -13.783 62.098 1.00 117.99 122 MET B N 1
ATOM 3435 C CA . MET C 1 97 ? -57.097 -13.644 61.752 1.00 114.71 122 MET B CA 1
ATOM 3436 C C . MET C 1 97 ? -57.956 -14.206 62.877 1.00 111.52 122 MET B C 1
ATOM 3437 O O . MET C 1 97 ? -57.821 -15.377 63.246 1.00 111.19 122 MET B O 1
ATOM 3442 N N . SER C 1 98 ? -58.849 -13.369 63.396 1.00 110.25 123 SER B N 1
ATOM 3443 C CA . SER C 1 98 ? -59.705 -13.684 64.532 1.00 104.95 123 SER B CA 1
ATOM 3444 C C . SER C 1 98 ? -61.007 -14.321 64.069 1.00 102.91 123 SER B C 1
ATOM 3445 O O . SER C 1 98 ? -61.551 -13.949 63.029 1.00 106.55 123 SER B O 1
ATOM 3448 N N . ARG C 1 99 ? -61.512 -15.265 64.877 1.00 104.90 124 ARG B N 1
ATOM 3449 C CA . ARG C 1 99 ? -62.725 -16.011 64.533 1.00 99.86 124 ARG B CA 1
ATOM 3450 C C . ARG C 1 99 ? -63.811 -15.098 63.952 1.00 99.74 124 ARG B C 1
ATOM 3451 O O . ARG C 1 99 ? -64.353 -15.386 62.878 1.00 99.66 124 ARG B O 1
ATOM 3459 N N . GLY C 1 100 ? -64.062 -13.945 64.588 1.00 103.87 125 GLY B N 1
ATOM 3460 C CA . GLY C 1 100 ? -65.074 -13.014 64.095 1.00 98.52 125 GLY B CA 1
ATOM 3461 C C . GLY C 1 100 ? -64.964 -12.715 62.611 1.00 95.50 125 GLY B C 1
ATOM 3462 O O . GLY C 1 100 ? -65.979 -12.540 61.927 1.00 93.89 125 GLY B O 1
ATOM 3463 N N . GLU C 1 101 ? -63.739 -12.689 62.085 1.00 96.77 126 GLU B N 1
ATOM 3464 C CA . GLU C 1 101 ? -63.519 -12.428 60.669 1.00 94.23 126 GLU B CA 1
ATOM 3465 C C . GLU C 1 101 ? -63.764 -13.655 59.794 1.00 93.62 126 GLU B C 1
ATOM 3466 O O . GLU C 1 101 ? -64.133 -13.497 58.626 1.00 89.94 126 GLU B O 1
ATOM 3472 N N . ILE C 1 102 ? -63.562 -14.874 60.312 1.00 88.99 127 ILE B N 1
ATOM 3473 C CA . ILE C 1 102 ? -63.879 -16.057 59.512 1.00 84.38 127 ILE B CA 1
ATOM 3474 C C . ILE C 1 102 ? -65.392 -16.210 59.348 1.00 85.31 127 ILE B C 1
ATOM 3475 O O . ILE C 1 102 ? -65.877 -16.597 58.277 1.00 94.18 127 ILE B O 1
ATOM 3480 N N . ASN C 1 103 ? -66.165 -15.909 60.395 1.00 90.58 128 ASN B N 1
ATOM 3481 C CA . ASN C 1 103 ? -67.620 -15.952 60.252 1.00 92.78 128 ASN B CA 1
ATOM 3482 C C . ASN C 1 103 ? -68.116 -14.838 59.342 1.00 86.91 128 ASN B C 1
ATOM 3483 O O . ASN C 1 103 ? -69.049 -15.039 58.554 1.00 86.96 128 ASN B O 1
ATOM 3488 N N . ALA C 1 104 ? -67.515 -13.652 59.450 1.00 81.79 129 ALA B N 1
ATOM 3489 C CA . ALA C 1 104 ? -67.917 -12.547 58.591 1.00 82.37 129 ALA B CA 1
ATOM 3490 C C . ALA C 1 104 ? -67.638 -12.867 57.127 1.00 82.13 129 ALA B C 1
ATOM 3491 O O . ALA C 1 104 ? -68.482 -12.616 56.258 1.00 77.10 129 ALA B O 1
ATOM 3493 N N . TYR C 1 105 ? -66.466 -13.442 56.836 1.00 78.58 130 TYR B N 1
ATOM 3494 C CA . TYR C 1 105 ? -66.150 -13.822 55.463 1.00 78.13 130 TYR B CA 1
ATOM 3495 C C . TYR C 1 105 ? -67.059 -14.945 54.979 1.00 80.57 130 TYR B C 1
ATOM 3496 O O . TYR C 1 105 ? -67.502 -14.939 53.823 1.00 74.91 130 TYR B O 1
ATOM 3505 N N . ALA C 1 106 ? -67.346 -15.917 55.849 1.00 81.92 131 ALA B N 1
ATOM 3506 C CA . ALA C 1 106 ? -68.273 -16.984 55.492 1.00 76.60 131 ALA B CA 1
ATOM 3507 C C . ALA C 1 106 ? -69.670 -16.444 55.222 1.00 78.94 131 ALA B C 1
ATOM 3508 O O . ALA C 1 106 ? -70.398 -16.998 54.390 1.00 79.81 131 ALA B O 1
ATOM 3510 N N . ALA C 1 107 ? -70.062 -15.367 55.908 1.00 77.35 132 ALA B N 1
ATOM 3511 C CA . ALA C 1 107 ? -71.383 -14.796 55.685 1.00 76.98 132 ALA B CA 1
ATOM 3512 C C . ALA C 1 107 ? -71.429 -13.990 54.394 1.00 78.24 132 ALA B C 1
ATOM 3513 O O . ALA C 1 107 ? -72.459 -13.975 53.708 1.00 77.31 132 ALA B O 1
ATOM 3515 N N . LEU C 1 108 ? -70.326 -13.319 54.046 1.00 73.83 133 LEU B N 1
ATOM 3516 C CA . LEU C 1 108 ? -70.268 -12.573 52.795 1.00 67.77 133 LEU B CA 1
ATOM 3517 C C . LEU C 1 108 ? -70.369 -13.491 51.582 1.00 75.86 133 LEU B C 1
ATOM 3518 O O . LEU C 1 108 ? -70.968 -13.113 50.569 1.00 77.81 133 LEU B O 1
ATOM 3523 N N . ALA C 1 109 ? -69.802 -14.697 51.661 1.00 68.17 134 ALA B N 1
ATOM 3524 C CA . ALA C 1 109 ? -69.816 -15.589 50.510 1.00 67.75 134 ALA B CA 1
ATOM 3525 C C . ALA C 1 109 ? -71.201 -16.159 50.227 1.00 71.21 134 ALA B C 1
ATOM 3526 O O . ALA C 1 109 ? -71.424 -16.691 49.135 1.00 72.25 134 ALA B O 1
ATOM 3528 N N . GLU C 1 110 ? -72.133 -16.063 51.174 1.00 70.92 135 GLU B N 1
ATOM 3529 C CA . GLU C 1 110 ? -73.497 -16.538 50.976 1.00 75.55 135 GLU B CA 1
ATOM 3530 C C . GLU C 1 110 ? -74.474 -15.403 50.688 1.00 74.67 135 GLU B C 1
ATOM 3531 O O . GLU C 1 110 ? -75.662 -15.662 50.459 1.00 81.43 135 GLU B O 1
ATOM 3537 N N . ASP C 1 111 ? -73.992 -14.161 50.651 1.00 69.79 136 ASP B N 1
ATOM 3538 C CA . ASP C 1 111 ? -74.854 -12.987 50.524 1.00 69.55 136 ASP B CA 1
ATOM 3539 C C . ASP C 1 111 ? -74.831 -12.468 49.082 1.00 65.89 136 ASP B C 1
ATOM 3540 O O . ASP C 1 111 ? -74.426 -11.340 48.780 1.00 61.72 136 ASP B O 1
ATOM 3545 N N . LEU C 1 112 ? -75.327 -13.347 48.154 1.00 59.87 137 LEU B N 1
ATOM 3546 C CA . LEU C 1 112 ? -75.389 -12.943 46.755 1.00 58.04 137 LEU B CA 1
ATOM 3547 C C . LEU C 1 112 ? -76.685 -12.188 46.466 1.00 62.13 137 LEU B C 1
ATOM 3548 O O . LEU C 1 112 ? -77.719 -12.449 47.092 1.00 65.50 137 LEU B O 1
ATOM 3553 N N . PRO C 1 113 ? -76.666 -11.250 45.524 1.00 58.70 138 PRO B N 1
ATOM 3554 C CA . PRO C 1 113 ? -77.905 -10.560 45.151 1.00 59.07 138 PRO B CA 1
ATOM 3555 C C . PRO C 1 113 ? -78.921 -11.518 44.549 1.00 58.14 138 PRO B C 1
ATOM 3556 O O . PRO C 1 113 ? -78.586 -12.592 44.045 1.00 63.51 138 PRO B O 1
ATOM 3560 N N . ASP C 1 114 ? -80.189 -11.101 44.598 1.00 58.78 139 ASP B N 1
ATOM 3561 C CA . ASP C 1 114 ? -81.271 -11.926 44.075 1.00 53.10 139 ASP B CA 1
ATOM 3562 C C . ASP C 1 114 ? -81.284 -12.004 42.552 1.00 59.22 139 ASP B C 1
ATOM 3563 O O . ASP C 1 114 ? -81.967 -12.875 42.003 1.00 62.58 139 ASP B O 1
ATOM 3568 N N . THR C 1 115 ? -80.550 -11.133 41.853 1.00 58.84 140 THR B N 1
ATOM 3569 C CA . THR C 1 115 ? -80.544 -11.178 40.394 1.00 60.03 140 THR B CA 1
ATOM 3570 C C . THR C 1 115 ? -79.771 -12.370 39.847 1.00 61.43 140 THR B C 1
ATOM 3571 O O . THR C 1 115 ? -79.818 -12.616 38.634 1.00 54.94 140 THR B O 1
ATOM 3575 N N . LEU C 1 116 ? -79.066 -13.103 40.709 1.00 55.92 141 LEU B N 1
ATOM 3576 C CA . LEU C 1 116 ? -78.309 -14.283 40.315 1.00 55.57 141 LEU B CA 1
ATOM 3577 C C . LEU C 1 116 ? -79.195 -15.509 40.497 1.00 58.09 141 LEU B C 1
ATOM 3578 O O . LEU C 1 116 ? -79.467 -15.928 41.627 1.00 58.78 141 LEU B O 1
ATOM 3583 N N . ASN C 1 117 ? -79.628 -16.092 39.384 1.00 53.58 142 ASN B N 1
ATOM 3584 C CA . ASN C 1 117 ? -80.504 -17.250 39.444 1.00 52.36 142 ASN B CA 1
ATOM 3585 C C . ASN C 1 117 ? -79.830 -18.406 40.175 1.00 64.73 142 ASN B C 1
ATOM 3586 O O . ASN C 1 117 ? -78.628 -18.645 40.025 1.00 64.60 142 ASN B O 1
ATOM 3591 N N . HIS C 1 118 ? -80.622 -19.115 40.985 1.00 70.92 143 HIS B N 1
ATOM 3592 C CA . HIS C 1 118 ? -80.202 -20.291 41.749 1.00 61.11 143 HIS B CA 1
ATOM 3593 C C . HIS C 1 118 ? -79.080 -19.986 42.736 1.00 57.27 143 HIS B C 1
ATOM 3594 O O . HIS C 1 118 ? -78.375 -20.901 43.170 1.00 60.54 143 HIS B O 1
ATOM 3601 N N . ALA C 1 119 ? -78.913 -18.713 43.109 1.00 62.66 144 ALA B N 1
ATOM 3602 C CA . ALA C 1 119 ? -77.927 -18.292 44.109 1.00 66.29 144 ALA B CA 1
ATOM 3603 C C . ALA C 1 119 ? -76.514 -18.736 43.726 1.00 60.71 144 ALA B C 1
ATOM 3604 O O . ALA C 1 119 ? -75.745 -19.234 44.550 1.00 57.59 144 ALA B O 1
ATOM 3606 N N . THR C 1 120 ? -76.174 -18.553 42.451 1.00 58.24 145 THR B N 1
ATOM 3607 C CA . THR C 1 120 ? -74.864 -18.934 41.972 1.00 57.28 145 THR B CA 1
ATOM 3608 C C . THR C 1 120 ? -74.428 -17.924 40.920 1.00 59.56 145 THR B C 1
ATOM 3609 O O . THR C 1 120 ? -75.275 -17.425 40.164 1.00 56.13 145 THR B O 1
ATOM 3613 N N . PRO C 1 121 ? -73.137 -17.581 40.864 1.00 64.10 146 PRO B N 1
ATOM 3614 C CA . PRO C 1 121 ? -72.669 -16.634 39.839 1.00 56.26 146 PRO B CA 1
ATOM 3615 C C . PRO C 1 121 ? -72.747 -17.167 38.415 1.00 60.98 146 PRO B C 1
ATOM 3616 O O . PRO C 1 121 ? -72.654 -16.362 37.477 1.00 58.24 146 PRO B O 1
ATOM 3620 N N . PHE C 1 122 ? -72.937 -18.475 38.221 1.00 60.58 147 PHE B N 1
ATOM 3621 C CA . PHE C 1 122 ? -72.855 -19.102 36.907 1.00 63.56 147 PHE B CA 1
ATOM 3622 C C . PHE C 1 122 ? -74.230 -19.312 36.286 1.00 60.57 147 PHE B C 1
ATOM 3623 O O . PHE C 1 122 ? -75.224 -19.532 36.982 1.00 65.10 147 PHE B O 1
ATOM 3631 N N . VAL C 1 123 ? -74.264 -19.261 34.952 1.00 57.71 148 VAL B N 1
ATOM 3632 C CA . VAL C 1 123 ? -75.488 -19.566 34.216 1.00 59.42 148 VAL B CA 1
ATOM 3633 C C . VAL C 1 123 ? -75.941 -20.989 34.512 1.00 65.09 148 VAL B C 1
ATOM 3634 O O . VAL C 1 123 ? -77.125 -21.244 34.757 1.00 70.56 148 VAL B O 1
ATOM 3638 N N . ASP C 1 124 ? -75.008 -21.934 34.501 1.00 71.53 149 ASP B N 1
ATOM 3639 C CA . ASP C 1 124 ? -75.309 -23.315 34.848 1.00 67.94 149 ASP B CA 1
ATOM 3640 C C . ASP C 1 124 ? -75.349 -23.454 36.364 1.00 68.94 149 ASP B C 1
ATOM 3641 O O . ASP C 1 124 ? -74.346 -23.207 37.044 1.00 68.07 149 ASP B O 1
ATOM 3646 N N . SER C 1 125 ? -76.503 -23.863 36.889 1.00 67.03 150 SER B N 1
ATOM 3647 C CA . SER C 1 125 ? -76.699 -23.950 38.329 1.00 71.88 150 SER B CA 1
ATOM 3648 C C . SER C 1 125 ? -75.965 -25.118 38.975 1.00 73.37 150 SER B C 1
ATOM 3649 O O . SER C 1 125 ? -75.933 -25.196 40.208 1.00 77.29 150 SER B O 1
ATOM 3652 N N . GLU C 1 126 ? -75.371 -26.020 38.194 1.00 73.66 151 GLU B N 1
ATOM 3653 C CA . GLU C 1 126 ? -74.707 -27.195 38.747 1.00 80.60 151 GLU B CA 1
ATOM 3654 C C . GLU C 1 126 ? -73.189 -27.136 38.603 1.00 77.00 151 GLU B C 1
ATOM 3655 O O . GLU C 1 126 ? -72.526 -28.177 38.612 1.00 87.34 151 GLU B O 1
ATOM 3661 N N . VAL C 1 127 ? -72.623 -25.942 38.486 1.00 73.39 152 VAL B N 1
ATOM 3662 C CA . VAL C 1 127 ? -71.183 -25.797 38.316 1.00 69.81 152 VAL B CA 1
ATOM 3663 C C . VAL C 1 127 ? -70.463 -25.817 39.656 1.00 72.79 152 VAL B C 1
ATOM 3664 O O . VAL C 1 127 ? -69.489 -26.550 39.835 1.00 71.75 152 VAL B O 1
ATOM 3668 N N . GLU C 1 128 ? -70.935 -25.019 40.618 1.00 71.75 153 GLU B N 1
ATOM 3669 C CA . GLU C 1 128 ? -70.286 -24.972 41.925 1.00 70.83 153 GLU B CA 1
ATOM 3670 C C . GLU C 1 128 ? -70.325 -26.317 42.629 1.00 74.97 153 GLU B C 1
ATOM 3671 O O . GLU C 1 128 ? -69.437 -26.620 43.432 1.00 82.04 153 GLU B O 1
ATOM 3677 N N . GLY C 1 129 ? -71.352 -27.120 42.359 1.00 79.35 154 GLY B N 1
ATOM 3678 C CA . GLY C 1 129 ? -71.476 -28.450 42.913 1.00 84.43 154 GLY B CA 1
ATOM 3679 C C . GLY C 1 129 ? -70.574 -29.489 42.297 1.00 80.55 154 GLY B C 1
ATOM 3680 O O . GLY C 1 129 ? -70.518 -30.614 42.795 1.00 94.92 154 GLY B O 1
ATOM 3681 N N . THR C 1 130 ? -69.867 -29.139 41.226 1.00 81.69 155 THR B N 1
ATOM 3682 C CA . THR C 1 130 ? -68.939 -30.062 40.591 1.00 83.95 155 THR B CA 1
ATOM 3683 C C . THR C 1 130 ? -67.813 -30.426 41.550 1.00 87.67 155 THR B C 1
ATOM 3684 O O . THR C 1 130 ? -67.338 -29.591 42.328 1.00 82.76 155 THR B O 1
ATOM 3688 N N . ALA C 1 131 ? -67.397 -31.690 41.500 1.00 96.17 156 ALA B N 1
ATOM 3689 C CA . ALA C 1 131 ? -66.236 -32.156 42.247 1.00 93.50 156 ALA B CA 1
ATOM 3690 C C . ALA C 1 131 ? -64.980 -31.679 41.525 1.00 89.20 156 ALA B C 1
ATOM 3691 O O . ALA C 1 131 ? -64.706 -32.097 40.395 1.00 86.51 156 ALA B O 1
ATOM 3693 N N . TRP C 1 132 ? -64.219 -30.798 42.169 1.00 92.34 157 TRP B N 1
ATOM 3694 C CA . TRP C 1 132 ? -63.020 -30.211 41.566 1.00 91.21 157 TRP B CA 1
ATOM 3695 C C . TRP C 1 132 ? -61.800 -31.097 41.816 1.00 90.49 157 TRP B C 1
ATOM 3696 O O . TRP C 1 132 ? -60.808 -30.700 42.421 1.00 94.16 157 TRP B O 1
ATOM 3707 N N . ASP C 1 133 ? -61.898 -32.326 41.317 1.00 89.32 158 ASP B N 1
ATOM 3708 C CA . ASP C 1 133 ? -60.905 -33.342 41.637 1.00 94.14 158 ASP B CA 1
ATOM 3709 C C . ASP C 1 133 ? -59.606 -33.125 40.867 1.00 94.70 158 ASP B C 1
ATOM 3710 O O . ASP C 1 133 ? -58.514 -33.203 41.450 1.00 89.27 158 ASP B O 1
ATOM 3715 N N . GLU C 1 134 ? -59.701 -32.840 39.569 1.00 91.00 159 GLU B N 1
ATOM 3716 C CA . GLU C 1 134 ? -58.529 -32.783 38.712 1.00 91.46 159 GLU B CA 1
ATOM 3717 C C . GLU C 1 134 ? -58.176 -31.354 38.330 1.00 94.00 159 GLU B C 1
ATOM 3718 O O . GLU C 1 134 ? -59.055 -30.524 38.101 1.00 93.56 159 GLU B O 1
ATOM 3724 N N . ILE C 1 135 ? -56.871 -31.090 38.225 1.00 89.00 160 ILE B N 1
ATOM 3725 C CA . ILE C 1 135 ? -56.351 -29.757 37.924 1.00 87.80 160 ILE B CA 1
ATOM 3726 C C . ILE C 1 135 ? -56.845 -29.243 36.583 1.00 84.29 160 ILE B C 1
ATOM 3727 O O . ILE C 1 135 ? -56.880 -28.028 36.364 1.00 84.95 160 ILE B O 1
ATOM 3732 N N . GLU C 1 136 ? -57.244 -30.138 35.676 1.00 85.85 161 GLU B N 1
ATOM 3733 C CA . GLU C 1 136 ? -57.784 -29.679 34.403 1.00 83.44 161 GLU B CA 1
ATOM 3734 C C . GLU C 1 136 ? -59.171 -29.081 34.583 1.00 80.75 161 GLU B C 1
ATOM 3735 O O . GLU C 1 136 ? -59.522 -28.104 33.914 1.00 83.08 161 GLU B O 1
ATOM 3741 N N . THR C 1 137 ? -59.971 -29.649 35.486 1.00 84.32 162 THR B N 1
ATOM 3742 C CA . THR C 1 137 ? -61.286 -29.079 35.754 1.00 83.09 162 THR B CA 1
ATOM 3743 C C . THR C 1 137 ? -61.164 -27.701 36.395 1.00 76.87 162 THR B C 1
ATOM 3744 O O . THR C 1 137 ? -61.945 -26.795 36.080 1.00 69.88 162 THR B O 1
ATOM 3748 N N . PHE C 1 138 ? -60.181 -27.517 37.284 1.00 70.11 163 PHE B N 1
ATOM 3749 C CA . PHE C 1 138 ? -59.961 -26.201 37.873 1.00 71.34 163 PHE B CA 1
ATOM 3750 C C . PHE C 1 138 ? -59.386 -25.229 36.851 1.00 73.46 163 PHE B C 1
ATOM 3751 O O . PHE C 1 138 ? -59.897 -24.115 36.683 1.00 66.23 163 PHE B O 1
ATOM 3759 N N . LEU C 1 139 ? -58.309 -25.631 36.170 1.00 70.89 164 LEU B N 1
ATOM 3760 C CA . LEU C 1 139 ? -57.639 -24.721 35.250 1.00 65.91 164 LEU B CA 1
ATOM 3761 C C . LEU C 1 139 ? -58.569 -24.291 34.127 1.00 65.66 164 LEU B C 1
ATOM 3762 O O . LEU C 1 139 ? -58.520 -23.140 33.679 1.00 68.13 164 LEU B O 1
ATOM 3767 N N . ASP C 1 140 ? -59.434 -25.193 33.665 1.00 71.26 165 ASP B N 1
ATOM 3768 C CA . ASP C 1 140 ? -60.435 -24.794 32.680 1.00 70.30 165 ASP B CA 1
ATOM 3769 C C . ASP C 1 140 ? -61.427 -23.817 33.291 1.00 64.66 165 ASP B C 1
ATOM 3770 O O . ASP C 1 140 ? -61.813 -22.828 32.658 1.00 62.79 165 ASP B O 1
ATOM 3775 N N . MET C 1 141 ? -61.827 -24.062 34.535 1.00 68.51 166 MET B N 1
ATOM 3776 C CA . MET C 1 141 ? -62.736 -23.145 35.204 1.00 66.37 166 MET B CA 1
ATOM 3777 C C . MET C 1 141 ? -62.036 -21.837 35.551 1.00 62.98 166 MET B C 1
ATOM 3778 O O . MET C 1 141 ? -62.572 -20.754 35.291 1.00 56.18 166 MET B O 1
ATOM 3783 N N . CYS C 1 142 ? -60.834 -21.921 36.127 1.00 62.74 167 CYS B N 1
ATOM 3784 C CA . CYS C 1 142 ? -60.087 -20.721 36.494 1.00 54.46 167 CYS B CA 1
ATOM 3785 C C . CYS C 1 142 ? -59.844 -19.827 35.280 1.00 55.27 167 CYS B C 1
ATOM 3786 O O . CYS C 1 142 ? -60.089 -18.616 35.328 1.00 50.02 167 CYS B O 1
ATOM 3789 N N . TYR C 1 143 ? -59.372 -20.411 34.175 1.00 56.98 168 TYR B N 1
ATOM 3790 C CA . TYR C 1 143 ? -59.093 -19.611 32.986 1.00 49.88 168 TYR B CA 1
ATOM 3791 C C . TYR C 1 143 ? -60.365 -19.046 32.374 1.00 48.65 168 TYR B C 1
ATOM 3792 O O . TYR C 1 143 ? -60.331 -17.965 31.778 1.00 51.98 168 TYR B O 1
ATOM 3801 N N . SER C 1 144 ? -61.491 -19.754 32.505 1.00 51.95 169 SER B N 1
ATOM 3802 C CA . SER C 1 144 ? -62.730 -19.308 31.869 1.00 55.83 169 SER B CA 1
ATOM 3803 C C . SER C 1 144 ? -63.317 -18.085 32.561 1.00 51.28 169 SER B C 1
ATOM 3804 O O . SER C 1 144 ? -63.816 -17.170 31.893 1.00 52.51 169 SER B O 1
ATOM 3807 N N . VAL C 1 145 ? -63.294 -18.056 33.894 1.00 43.79 170 VAL B N 1
ATOM 3808 C CA . VAL C 1 145 ? -63.880 -16.915 34.580 1.00 48.68 170 VAL B CA 1
ATOM 3809 C C . VAL C 1 145 ? -62.896 -15.753 34.611 1.00 47.13 170 VAL B C 1
ATOM 3810 O O . VAL C 1 145 ? -63.300 -14.589 34.487 1.00 43.37 170 VAL B O 1
ATOM 3814 N N . LEU C 1 146 ? -61.598 -16.039 34.742 1.00 49.56 171 LEU B N 1
ATOM 3815 C CA . LEU C 1 146 ? -60.607 -14.972 34.661 1.00 43.45 171 LEU B CA 1
ATOM 3816 C C . LEU C 1 146 ? -60.642 -14.294 33.300 1.00 46.16 171 LEU B C 1
ATOM 3817 O O . LEU C 1 146 ? -60.489 -13.072 33.206 1.00 45.60 171 LEU B O 1
ATOM 3822 N N . MET C 1 147 ? -60.851 -15.069 32.230 1.00 43.27 172 MET B N 1
ATOM 3823 C CA . MET C 1 147 ? -60.971 -14.460 30.911 1.00 46.16 172 MET B CA 1
ATOM 3824 C C . MET C 1 147 ? -62.173 -13.531 30.852 1.00 51.54 172 MET B C 1
ATOM 3825 O O . MET C 1 147 ? -62.104 -12.455 30.248 1.00 47.82 172 MET B O 1
ATOM 3830 N N . GLN C 1 148 ? -63.282 -13.923 31.484 1.00 51.41 173 GLN B N 1
ATOM 3831 C CA . GLN C 1 148 ? -64.462 -13.067 31.476 1.00 50.30 173 GLN B CA 1
ATOM 3832 C C . GLN C 1 148 ? -64.215 -11.778 32.247 1.00 51.82 173 GLN B C 1
ATOM 3833 O O . GLN C 1 148 ? -64.829 -10.748 31.945 1.00 59.98 173 GLN B O 1
ATOM 3839 N N . ALA C 1 149 ? -63.318 -11.808 33.235 1.00 46.54 174 ALA B N 1
ATOM 3840 C CA . ALA C 1 149 ? -62.957 -10.579 33.932 1.00 49.03 174 ALA B CA 1
ATOM 3841 C C . ALA C 1 149 ? -62.002 -9.717 33.109 1.00 49.35 174 ALA B C 1
ATOM 3842 O O . ALA C 1 149 ? -62.019 -8.486 33.237 1.00 46.69 174 ALA B O 1
ATOM 3844 N N . TRP C 1 150 ? -61.181 -10.333 32.251 1.00 48.18 175 TRP B N 1
ATOM 3845 C CA . TRP C 1 150 ? -60.271 -9.555 31.414 1.00 50.06 175 TRP B CA 1
ATOM 3846 C C . TRP C 1 150 ? -61.013 -8.767 30.339 1.00 52.78 175 TRP B C 1
ATOM 3847 O O . TRP C 1 150 ? -60.587 -7.665 29.984 1.00 56.16 175 TRP B O 1
ATOM 3858 N N . ILE C 1 151 ? -62.114 -9.306 29.808 1.00 58.64 176 ILE B N 1
ATOM 3859 C CA . ILE C 1 151 ? -62.835 -8.610 28.744 1.00 63.62 176 ILE B CA 1
ATOM 3860 C C . ILE C 1 151 ? -63.548 -7.378 29.287 1.00 58.56 176 ILE B C 1
ATOM 3861 O O . ILE C 1 151 ? -63.691 -6.371 28.587 1.00 69.11 176 ILE B O 1
ATOM 3866 N N . VAL C 1 152 ? -64.032 -7.441 30.529 1.00 57.11 177 VAL B N 1
ATOM 3867 C CA . VAL C 1 152 ? -64.725 -6.292 31.109 1.00 59.20 177 VAL B CA 1
ATOM 3868 C C . VAL C 1 152 ? -63.769 -5.268 31.695 1.00 58.13 177 VAL B C 1
ATOM 3869 O O . VAL C 1 152 ? -64.203 -4.164 32.044 1.00 67.84 177 VAL B O 1
ATOM 3873 N N . THR C 1 153 ? -62.481 -5.601 31.818 1.00 60.62 178 THR B N 1
ATOM 3874 C CA . THR C 1 153 ? -61.492 -4.614 32.243 1.00 59.41 178 THR B CA 1
ATOM 3875 C C . THR C 1 153 ? -61.320 -3.522 31.200 1.00 64.24 178 THR B C 1
ATOM 3876 O O . THR C 1 153 ? -60.952 -2.390 31.530 1.00 72.73 178 THR B O 1
ATOM 3880 N N . CYS C 1 154 ? -61.617 -3.840 29.949 1.00 72.28 179 CYS B N 1
ATOM 3881 C CA . CYS C 1 154 ? -61.322 -2.993 28.809 1.00 79.72 179 CYS B CA 1
ATOM 3882 C C . CYS C 1 154 ? -62.195 -1.737 28.805 1.00 86.13 179 CYS B C 1
ATOM 3883 O O . CYS C 1 154 ? -63.286 -1.699 29.375 1.00 93.58 179 CYS B O 1
ATOM 3886 N N . LYS C 1 155 ? -61.693 -0.701 28.140 1.00 93.87 180 LYS B N 1
ATOM 3887 C CA . LYS C 1 155 ? -62.327 0.621 28.086 1.00 98.11 180 LYS B CA 1
ATOM 3888 C C . LYS C 1 155 ? -62.731 0.972 26.662 1.00 98.97 180 LYS B C 1
ATOM 3889 O O . LYS C 1 155 ? -63.893 1.345 26.427 1.00 107.77 180 LYS B O 1
ATOM 3895 N N . GLU C 1 168 ? -67.849 -5.557 22.223 1.00 90.64 193 GLU B N 1
ATOM 3896 C CA . GLU C 1 168 ? -69.169 -5.887 22.747 1.00 98.28 193 GLU B CA 1
ATOM 3897 C C . GLU C 1 168 ? -69.228 -7.330 23.258 1.00 102.86 193 GLU B C 1
ATOM 3898 O O . GLU C 1 168 ? -69.020 -7.584 24.446 1.00 102.57 193 GLU B O 1
ATOM 3904 N N . LYS C 1 169 ? -69.523 -8.270 22.363 1.00 104.07 194 LYS B N 1
ATOM 3905 C CA . LYS C 1 169 ? -69.601 -9.690 22.704 1.00 105.57 194 LYS B CA 1
ATOM 3906 C C . LYS C 1 169 ? -68.379 -10.386 22.115 1.00 102.08 194 LYS B C 1
ATOM 3907 O O . LYS C 1 169 ? -68.435 -11.017 21.059 1.00 95.90 194 LYS B O 1
ATOM 3913 N N . ARG C 1 170 ? -67.258 -10.247 22.809 1.00 102.69 195 ARG B N 1
ATOM 3914 C CA . ARG C 1 170 ? -66.077 -11.048 22.543 1.00 94.99 195 ARG B CA 1
ATOM 3915 C C . ARG C 1 170 ? -66.134 -12.393 23.252 1.00 91.13 195 ARG B C 1
ATOM 3916 O O . ARG C 1 170 ? -65.229 -13.215 23.073 1.00 82.18 195 ARG B O 1
ATOM 3924 N N . LEU C 1 171 ? -67.177 -12.627 24.053 1.00 96.50 196 LEU B N 1
ATOM 3925 C CA . LEU C 1 171 ? -67.397 -13.948 24.634 1.00 98.95 196 LEU B CA 1
ATOM 3926 C C . LEU C 1 171 ? -67.736 -14.962 23.554 1.00 93.52 196 LEU B C 1
ATOM 3927 O O . LEU C 1 171 ? -67.239 -16.094 23.572 1.00 90.12 196 LEU B O 1
ATOM 3932 N N . GLN C 1 172 ? -68.602 -14.576 22.613 1.00 96.88 197 GLN B N 1
ATOM 3933 C CA . GLN C 1 172 ? -68.947 -15.476 21.519 1.00 101.38 197 GLN B CA 1
ATOM 3934 C C . GLN C 1 172 ? -67.719 -15.802 20.679 1.00 97.65 197 GLN B C 1
ATOM 3935 O O . GLN C 1 172 ? -67.557 -16.936 20.213 1.00 96.81 197 GLN B O 1
ATOM 3941 N N . LYS C 1 173 ? -66.830 -14.823 20.494 1.00 92.99 198 LYS B N 1
ATOM 3942 C CA . LYS C 1 173 ? -65.561 -15.089 19.827 1.00 94.14 198 LYS B CA 1
ATOM 3943 C C . LYS C 1 173 ? -64.723 -16.075 20.633 1.00 93.13 198 LYS B C 1
ATOM 3944 O O . LYS C 1 173 ? -64.383 -17.162 20.153 1.00 97.61 198 LYS B O 1
ATOM 3950 N N . TYR C 1 174 ? -64.397 -15.717 21.878 1.00 90.44 199 TYR B N 1
ATOM 3951 C CA . TYR C 1 174 ? -63.503 -16.547 22.680 1.00 91.61 199 TYR B CA 1
ATOM 3952 C C . TYR C 1 174 ? -64.095 -17.926 22.950 1.00 95.13 199 TYR B C 1
ATOM 3953 O O . TYR C 1 174 ? -63.351 -18.884 23.187 1.00 92.11 199 TYR B O 1
ATOM 3962 N N . ARG C 1 175 ? -65.421 -18.057 22.919 1.00 96.54 200 ARG B N 1
ATOM 3963 C CA . ARG C 1 175 ? -66.008 -19.384 23.064 1.00 87.14 200 ARG B CA 1
ATOM 3964 C C . ARG C 1 175 ? -65.784 -20.212 21.806 1.00 91.34 200 ARG B C 1
ATOM 3965 O O . ARG C 1 175 ? -65.436 -21.396 21.886 1.00 88.91 200 ARG B O 1
ATOM 3973 N N . GLN C 1 176 ? -65.942 -19.596 20.634 1.00 98.36 201 GLN B N 1
ATOM 3974 C CA . GLN C 1 176 ? -65.807 -20.331 19.382 1.00 96.30 201 GLN B CA 1
ATOM 3975 C C . GLN C 1 176 ? -64.367 -20.779 19.137 1.00 94.56 201 GLN B C 1
ATOM 3976 O O . GLN C 1 176 ? -64.142 -21.876 18.619 1.00 89.64 201 GLN B O 1
ATOM 3982 N N . GLN C 1 177 ? -63.389 -19.977 19.534 1.00 96.80 202 GLN B N 1
ATOM 3983 C CA . GLN C 1 177 ? -61.992 -20.183 19.163 1.00 100.19 202 GLN B CA 1
ATOM 3984 C C . GLN C 1 177 ? -61.250 -20.814 20.343 1.00 101.97 202 GLN B C 1
ATOM 3985 O O . GLN C 1 177 ? -61.755 -21.808 20.882 1.00 97.79 202 GLN B O 1
ATOM 3991 N N . GLY C 1 178 ? -60.066 -20.324 20.732 1.00 102.69 203 GLY B N 1
ATOM 3992 C CA . GLY C 1 178 ? -59.402 -20.824 21.930 1.00 99.68 203 GLY B CA 1
ATOM 3993 C C . GLY C 1 178 ? -60.277 -20.645 23.162 1.00 104.00 203 GLY B C 1
ATOM 3994 O O . GLY C 1 178 ? -60.868 -19.587 23.381 1.00 98.77 203 GLY B O 1
ATOM 3995 N N . ARG C 1 179 ? -60.296 -21.668 24.007 1.00 95.96 204 ARG B N 1
ATOM 3996 C CA . ARG C 1 179 ? -61.416 -21.916 24.897 1.00 93.64 204 ARG B CA 1
ATOM 3997 C C . ARG C 1 179 ? -61.562 -20.886 26.018 1.00 92.76 204 ARG B C 1
ATOM 3998 O O . ARG C 1 179 ? -60.594 -20.482 26.676 1.00 91.98 204 ARG B O 1
ATOM 4006 N N . ILE C 1 180 ? -62.801 -20.424 26.176 1.00 90.35 205 ILE B N 1
ATOM 4007 C CA . ILE C 1 180 ? -63.459 -20.230 27.467 1.00 81.66 205 ILE B CA 1
ATOM 4008 C C . ILE C 1 180 ? -64.681 -21.155 27.447 1.00 83.50 205 ILE B C 1
ATOM 4009 O O . ILE C 1 180 ? -65.465 -21.124 26.496 1.00 82.59 205 ILE B O 1
ATOM 4014 N N . ASN C 1 181 ? -64.770 -22.054 28.424 1.00 76.03 206 ASN B N 1
ATOM 4015 C CA . ASN C 1 181 ? -65.779 -23.133 28.419 1.00 73.87 206 ASN B CA 1
ATOM 4016 C C . ASN C 1 181 ? -67.171 -22.552 28.702 1.00 70.54 206 ASN B C 1
ATOM 4017 O O . ASN C 1 181 ? -67.380 -21.948 29.767 1.00 66.19 206 ASN B O 1
ATOM 4022 N N . PRO C 1 182 ? -68.134 -22.677 27.771 1.00 74.63 207 PRO B N 1
ATOM 4023 C CA . PRO C 1 182 ? -69.515 -22.234 28.060 1.00 74.30 207 PRO B CA 1
ATOM 4024 C C . PRO C 1 182 ? -70.080 -22.774 29.356 1.00 71.52 207 PRO B C 1
ATOM 4025 O O . PRO C 1 182 ? -70.972 -22.135 29.917 1.00 71.36 207 PRO B O 1
ATOM 4029 N N . ARG C 1 183 ? -69.568 -23.900 29.869 1.00 67.82 208 ARG B N 1
ATOM 4030 C CA . ARG C 1 183 ? -70.072 -24.426 31.132 1.00 67.07 208 ARG B CA 1
ATOM 4031 C C . ARG C 1 183 ? -69.838 -23.450 32.273 1.00 67.04 208 ARG B C 1
ATOM 4032 O O . ARG C 1 183 ? -70.641 -23.388 33.211 1.00 70.15 208 ARG B O 1
ATOM 4040 N N . TYR C 1 184 ? -68.754 -22.679 32.218 1.00 60.52 209 TYR B N 1
ATOM 4041 C CA . TYR C 1 184 ? -68.412 -21.750 33.285 1.00 65.83 209 TYR B CA 1
ATOM 4042 C C . TYR C 1 184 ? -68.684 -20.299 32.904 1.00 58.13 209 TYR B C 1
ATOM 4043 O O . TYR C 1 184 ? -68.038 -19.390 33.429 1.00 50.59 209 TYR B O 1
ATOM 4052 N N . LEU C 1 185 ? -69.642 -20.071 32.012 1.00 55.84 210 LEU B N 1
ATOM 4053 C CA . LEU C 1 185 ? -70.110 -18.722 31.731 1.00 50.22 210 LEU B CA 1
ATOM 4054 C C . LEU C 1 185 ? -70.738 -18.102 32.970 1.00 54.06 210 LEU B C 1
ATOM 4055 O O . LEU C 1 185 ? -71.551 -18.735 33.650 1.00 56.29 210 LEU B O 1
ATOM 4060 N N . LEU C 1 186 ? -70.370 -16.854 33.249 1.00 57.80 211 LEU B N 1
ATOM 4061 C CA . LEU C 1 186 ? -70.998 -16.078 34.306 1.00 47.83 211 LEU B CA 1
ATOM 4062 C C . LEU C 1 186 ? -72.289 -15.444 33.802 1.00 53.52 211 LEU B C 1
ATOM 4063 O O . LEU C 1 186 ? -72.436 -15.141 32.614 1.00 58.12 211 LEU B O 1
ATOM 4068 N N . GLN C 1 187 ? -73.227 -15.237 34.716 1.00 56.12 212 GLN B N 1
ATOM 4069 C CA . GLN C 1 187 ? -74.429 -14.506 34.355 1.00 56.34 212 GLN B CA 1
ATOM 4070 C C . GLN C 1 187 ? -74.093 -13.026 34.171 1.00 59.01 212 GLN B C 1
ATOM 4071 O O . GLN C 1 187 ? -73.190 -12.500 34.834 1.00 56.00 212 GLN B O 1
ATOM 4077 N N . PRO C 1 188 ? -74.799 -12.338 33.265 1.00 55.94 213 PRO B N 1
ATOM 4078 C CA . PRO C 1 188 ? -74.464 -10.934 32.967 1.00 56.11 213 PRO B CA 1
ATOM 4079 C C . PRO C 1 188 ? -74.365 -10.034 34.191 1.00 58.69 213 PRO B C 1
ATOM 4080 O O . PRO C 1 188 ? -73.517 -9.133 34.208 1.00 58.77 213 PRO B O 1
ATOM 4084 N N . GLU C 1 189 ? -75.198 -10.243 35.218 1.00 56.09 214 GLU B N 1
ATOM 4085 C CA . GLU C 1 189 ? -75.114 -9.403 36.411 1.00 55.37 214 GLU B CA 1
ATOM 4086 C C . GLU C 1 189 ? -73.798 -9.609 37.155 1.00 53.11 214 GLU B C 1
ATOM 4087 O O . GLU C 1 189 ? -73.265 -8.662 37.744 1.00 56.18 214 GLU B O 1
ATOM 4093 N N . ALA C 1 190 ? -73.256 -10.829 37.141 1.00 55.10 215 ALA B N 1
ATOM 4094 C CA . ALA C 1 190 ? -71.957 -11.056 37.767 1.00 52.89 215 ALA B CA 1
ATOM 4095 C C . ALA C 1 190 ? -70.834 -10.367 37.000 1.00 50.91 215 ALA B C 1
ATOM 4096 O O . ALA C 1 190 ? -69.896 -9.849 37.615 1.00 51.55 215 ALA B O 1
ATOM 4098 N N . ARG C 1 191 ? -70.921 -10.331 35.668 1.00 49.16 216 ARG B N 1
ATOM 4099 C CA . ARG C 1 191 ? -69.887 -9.681 34.867 1.00 52.40 216 ARG B CA 1
ATOM 4100 C C . ARG C 1 191 ? -69.851 -8.177 35.112 1.00 53.58 216 ARG B C 1
ATOM 4101 O O . ARG C 1 191 ? -68.770 -7.595 35.264 1.00 54.75 216 ARG B O 1
ATOM 4109 N N . ARG C 1 192 ? -71.022 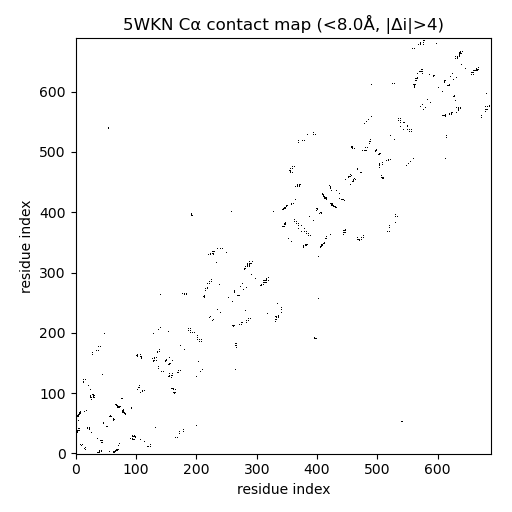-7.530 35.147 1.00 55.65 217 ARG B N 1
ATOM 4110 C CA . ARG C 1 192 ? -71.076 -6.085 35.346 1.00 51.26 217 ARG B CA 1
ATOM 4111 C C . ARG C 1 192 ? -70.548 -5.678 36.714 1.00 49.23 217 ARG B C 1
ATOM 4112 O O . ARG C 1 192 ? -69.913 -4.626 36.840 1.00 50.69 217 ARG B O 1
ATOM 4120 N N . ILE C 1 193 ? -70.802 -6.485 37.747 1.00 46.10 218 ILE B N 1
ATOM 4121 C CA . ILE C 1 193 ? -70.281 -6.172 39.074 1.00 44.96 218 ILE B CA 1
ATOM 4122 C C . ILE C 1 193 ? -68.762 -6.268 39.082 1.00 51.59 218 ILE B C 1
ATOM 4123 O O . ILE C 1 193 ? -68.075 -5.426 39.674 1.00 48.10 218 ILE B O 1
ATOM 4128 N N . ILE C 1 194 ? -68.214 -7.298 38.432 1.00 50.30 219 ILE B N 1
ATOM 4129 C CA . ILE C 1 194 ? -66.764 -7.412 38.314 1.00 50.12 219 ILE B CA 1
ATOM 4130 C C . ILE C 1 194 ? -66.208 -6.230 37.535 1.00 49.56 219 ILE B C 1
ATOM 4131 O O . ILE C 1 194 ? -65.163 -5.671 37.888 1.00 47.93 219 ILE B O 1
ATOM 4136 N N . GLN C 1 195 ? -66.916 -5.815 36.480 1.00 45.80 220 GLN B N 1
ATOM 4137 C CA . GLN C 1 195 ? -66.474 -4.680 35.678 1.00 53.41 220 GLN B CA 1
ATOM 4138 C C . GLN C 1 195 ? -66.368 -3.407 36.514 1.00 50.59 220 GLN B C 1
ATOM 4139 O O . GLN C 1 195 ? -65.393 -2.658 36.392 1.00 47.85 220 GLN B O 1
ATOM 4145 N N . ASN C 1 196 ? -67.352 -3.148 37.381 1.00 52.11 221 ASN B N 1
ATOM 4146 C CA . ASN C 1 196 ? -67.319 -1.921 38.171 1.00 56.83 221 ASN B CA 1
ATOM 4147 C C . ASN C 1 196 ? -66.313 -1.992 39.315 1.00 54.57 221 ASN B C 1
ATOM 4148 O O . ASN C 1 196 ? -65.745 -0.963 39.697 1.00 57.23 221 ASN B O 1
ATOM 4153 N N . VAL C 1 197 ? -66.067 -3.184 39.861 1.00 50.82 222 VAL B N 1
ATOM 4154 C CA . VAL C 1 197 ? -65.030 -3.329 40.878 1.00 50.03 222 VAL B CA 1
ATOM 4155 C C . VAL C 1 197 ? -63.657 -3.044 40.281 1.00 51.01 222 VAL B C 1
ATOM 4156 O O . VAL C 1 197 ? -62.828 -2.363 40.899 1.00 47.66 222 VAL B O 1
ATOM 4160 N N . ILE C 1 198 ? -63.396 -3.549 39.068 1.00 50.01 223 ILE B N 1
ATOM 4161 C CA . ILE C 1 198 ? -62.117 -3.290 38.407 1.00 46.73 223 ILE B CA 1
ATOM 4162 C C . ILE C 1 198 ? -61.970 -1.807 38.090 1.00 48.80 223 ILE B C 1
ATOM 4163 O O . ILE C 1 198 ? -60.872 -1.244 38.179 1.00 50.82 223 ILE B O 1
ATOM 4168 N N . ARG C 1 199 ? -63.070 -1.147 37.727 1.00 50.23 224 ARG B N 1
ATOM 4169 C CA . ARG C 1 199 ? -62.999 0.277 37.423 1.00 54.59 224 ARG B CA 1
ATOM 4170 C C . ARG C 1 199 ? -62.701 1.091 38.678 1.00 51.14 224 ARG B C 1
ATOM 4171 O O . ARG C 1 199 ? -61.854 1.991 38.654 1.00 50.97 224 ARG B O 1
ATOM 4179 N N . LYS C 1 200 ? -63.363 0.770 39.790 1.00 51.94 225 LYS B N 1
ATOM 4180 C CA . LYS C 1 200 ? -63.120 1.505 41.026 1.00 54.17 225 LYS B CA 1
ATOM 4181 C C . LYS C 1 200 ? -61.767 1.156 41.632 1.00 54.37 225 LYS B C 1
ATOM 4182 O O . LYS C 1 200 ? -61.179 1.977 42.345 1.00 61.69 225 LYS B O 1
ATOM 4188 N N . GLY C 1 201 ? -61.251 -0.037 41.352 1.00 51.46 226 GLY B N 1
ATOM 4189 C CA . GLY C 1 201 ? -60.021 -0.484 41.971 1.00 50.39 226 GLY B CA 1
ATOM 4190 C C . GLY C 1 201 ? -58.764 -0.094 41.226 1.00 48.86 226 GLY B C 1
ATOM 4191 O O . GLY C 1 201 ? -58.336 -0.792 40.306 1.00 53.97 226 GLY B O 1
ATOM 4192 N N . MET C 1 202 ? -58.162 1.028 41.614 1.00 56.20 227 MET B N 1
ATOM 4193 C CA . MET C 1 202 ? -56.868 1.394 41.049 1.00 58.15 227 MET B CA 1
ATOM 4194 C C . MET C 1 202 ? -55.810 0.354 41.405 1.00 52.81 227 MET B C 1
ATOM 4195 O O . MET C 1 202 ? -54.945 0.024 40.584 1.00 52.73 227 MET B O 1
ATOM 4200 N N . VAL C 1 203 ? -55.879 -0.193 42.617 1.00 49.49 228 VAL B N 1
ATOM 4201 C CA . VAL C 1 203 ? -54.896 -1.185 43.034 1.00 53.07 228 VAL B CA 1
ATOM 4202 C C . VAL C 1 203 ? -55.017 -2.441 42.182 1.00 46.62 228 VAL B C 1
ATOM 4203 O O . VAL C 1 203 ? -54.011 -3.060 41.822 1.00 48.21 228 VAL B O 1
ATOM 4207 N N . VAL C 1 204 ? -56.243 -2.820 41.819 1.00 44.46 229 VAL B N 1
ATOM 4208 C CA . VAL C 1 204 ? -56.436 -4.002 40.986 1.00 49.34 229 VAL B CA 1
ATOM 4209 C C . VAL C 1 204 ? -55.820 -3.791 39.605 1.00 51.54 229 VAL B C 1
ATOM 4210 O O . VAL C 1 204 ? -55.080 -4.644 39.099 1.00 47.29 229 VAL B O 1
ATOM 4214 N N . ARG C 1 205 ? -56.116 -2.648 38.976 1.00 48.33 230 ARG B N 1
ATOM 4215 C CA . ARG C 1 205 ? -55.597 -2.370 37.644 1.00 44.31 230 ARG B CA 1
ATOM 4216 C C . ARG C 1 205 ? -54.088 -2.171 37.642 1.00 48.27 230 ARG B C 1
ATOM 4217 O O . ARG C 1 205 ? -53.454 -2.365 36.600 1.00 49.57 230 ARG B O 1
ATOM 4225 N N . HIS C 1 206 ? -53.505 -1.791 38.781 1.00 48.30 231 HIS B N 1
ATOM 4226 C CA . HIS C 1 206 ? -52.052 -1.689 38.882 1.00 51.29 231 HIS B CA 1
ATOM 4227 C C . HIS C 1 206 ? -51.386 -3.056 38.747 1.00 55.54 231 HIS B C 1
ATOM 4228 O O . HIS C 1 206 ? -50.319 -3.175 38.134 1.00 51.63 231 HIS B O 1
ATOM 4235 N N . PHE C 1 207 ? -51.992 -4.100 39.324 1.00 47.66 232 PHE B N 1
ATOM 4236 C CA . PHE C 1 207 ? -51.423 -5.436 39.206 1.00 49.87 232 PHE B CA 1
ATOM 4237 C C . PHE C 1 207 ? -51.735 -6.071 37.856 1.00 54.22 232 PHE B C 1
ATOM 4238 O O . PHE C 1 207 ? -50.937 -6.871 37.351 1.00 49.78 232 PHE B O 1
ATOM 4246 N N . LEU C 1 208 ? -52.875 -5.720 37.257 1.00 47.50 233 LEU B N 1
ATOM 4247 C CA . LEU C 1 208 ? -53.198 -6.227 35.930 1.00 45.78 233 LEU B CA 1
ATOM 4248 C C . LEU C 1 208 ? -52.144 -5.827 34.896 1.00 48.32 233 LEU B C 1
ATOM 4249 O O . LEU C 1 208 ? -51.868 -6.602 33.974 1.00 51.22 233 LEU B O 1
ATOM 4254 N N . THR C 1 209 ? -51.528 -4.645 35.040 1.00 47.84 234 THR B N 1
ATOM 4255 C CA . THR C 1 209 ? -50.495 -4.235 34.087 1.00 56.16 234 THR B CA 1
ATOM 4256 C C . THR C 1 209 ? -49.293 -5.173 34.131 1.00 49.13 234 THR B C 1
ATOM 4257 O O . THR C 1 209 ? -48.694 -5.467 33.090 1.00 46.82 234 THR B O 1
ATOM 4261 N N . PHE C 1 210 ? -48.919 -5.647 35.322 1.00 50.41 235 PHE B N 1
ATOM 4262 C CA . PHE C 1 210 ? -47.822 -6.605 35.411 1.00 53.70 235 PHE B CA 1
ATOM 4263 C C . PHE C 1 210 ? -48.154 -7.905 34.689 1.00 49.32 235 PHE B C 1
ATOM 4264 O O . PHE C 1 210 ? -47.261 -8.540 34.121 1.00 49.05 235 PHE B O 1
ATOM 4272 N N . GLU C 1 211 ? -49.426 -8.309 34.684 1.00 49.56 236 GLU B N 1
ATOM 4273 C CA . GLU C 1 211 ? -49.813 -9.485 33.913 1.00 47.94 236 GLU B CA 1
ATOM 4274 C C . GLU C 1 211 ? -49.766 -9.197 32.419 1.00 52.42 236 GLU B C 1
ATOM 4275 O O . GLU C 1 211 ? -49.302 -10.032 31.634 1.00 46.92 236 GLU B O 1
ATOM 4281 N N . LEU C 1 212 ? -50.250 -8.021 32.006 1.00 47.05 237 LEU B N 1
ATOM 4282 C CA . LEU C 1 212 ? -50.167 -7.656 30.597 1.00 44.23 237 LEU B CA 1
ATOM 4283 C C . LEU C 1 212 ? -48.714 -7.553 30.142 1.00 48.64 237 LEU B C 1
ATOM 4284 O O . LEU C 1 212 ? -48.369 -8.020 29.051 1.00 52.74 237 LEU B O 1
ATOM 4289 N N . GLN C 1 213 ? -47.844 -6.968 30.970 1.00 47.17 238 GLN B N 1
ATOM 4290 C CA . GLN C 1 213 ? -46.427 -6.909 30.625 1.00 51.58 238 GLN B CA 1
ATOM 4291 C C . GLN C 1 213 ? -45.844 -8.308 30.478 1.00 56.33 238 GLN B C 1
ATOM 4292 O O . GLN C 1 213 ? -45.064 -8.574 29.556 1.00 55.85 238 GLN B O 1
ATOM 4298 N N . LEU C 1 214 ? -46.226 -9.222 31.366 1.00 48.48 239 LEU B N 1
ATOM 4299 C CA . LEU C 1 214 ? -45.696 -10.575 31.296 1.00 53.47 239 LEU B CA 1
ATOM 4300 C C . LEU C 1 214 ? -46.223 -11.328 30.081 1.00 57.18 239 LEU B C 1
ATOM 4301 O O . LEU C 1 214 ? -45.493 -12.125 29.485 1.00 65.06 239 LEU B O 1
ATOM 4306 N N . ALA C 1 215 ? -47.475 -11.092 29.689 1.00 56.62 240 ALA B N 1
ATOM 4307 C CA . ALA C 1 215 ? -47.989 -11.762 28.502 1.00 57.51 240 ALA B CA 1
ATOM 4308 C C . ALA C 1 215 ? -47.288 -11.272 27.238 1.00 61.49 240 ALA B C 1
ATOM 4309 O O . ALA C 1 215 ? -47.146 -12.034 26.274 1.00 59.38 240 ALA B O 1
ATOM 4311 N N . ARG C 1 216 ? -46.822 -10.018 27.237 1.00 67.31 241 ARG B N 1
ATOM 4312 C CA . ARG C 1 216 ? -46.157 -9.438 26.072 1.00 69.57 241 ARG B CA 1
ATOM 4313 C C . ARG C 1 216 ? -44.751 -10.003 25.886 1.00 75.99 241 ARG B C 1
ATOM 4314 O O . ARG C 1 216 ? -44.396 -10.452 24.791 1.00 83.53 241 ARG B O 1
ATOM 4322 N N . ALA C 1 217 ? -43.932 -9.974 26.937 1.00 77.97 242 ALA B N 1
ATOM 4323 C CA . ALA C 1 217 ? -42.608 -10.598 26.921 1.00 82.57 242 ALA B CA 1
ATOM 4324 C C . ALA C 1 217 ? -42.792 -12.061 27.293 1.00 84.00 242 ALA B C 1
ATOM 4325 O O . ALA C 1 217 ? -42.958 -12.399 28.467 1.00 87.45 242 ALA B O 1
ATOM 4327 N N . GLN C 1 218 ? -42.749 -12.937 26.301 1.00 85.95 243 GLN B N 1
ATOM 4328 C CA . GLN C 1 218 ? -43.220 -14.306 26.462 1.00 85.29 243 GLN B CA 1
ATOM 4329 C C . GLN C 1 218 ? -42.048 -15.280 26.553 1.00 95.53 243 GLN B C 1
ATOM 4330 O O . GLN C 1 218 ? -41.379 -15.562 25.552 1.00 98.63 243 GLN B O 1
ATOM 4336 N N . SER C 1 219 ? -41.793 -15.776 27.760 1.00 95.19 244 SER B N 1
ATOM 4337 C CA . SER C 1 219 ? -41.263 -17.119 27.942 1.00 98.78 244 SER B CA 1
ATOM 4338 C C . SER C 1 219 ? -42.394 -18.119 28.132 1.00 93.26 244 SER B C 1
ATOM 4339 O O . SER C 1 219 ? -42.143 -19.285 28.458 1.00 93.92 244 SER B O 1
ATOM 4342 N N . LEU C 1 220 ? -43.633 -17.664 27.937 1.00 90.39 245 LEU B N 1
ATOM 4343 C CA . LEU C 1 220 ? -44.867 -18.417 28.113 1.00 81.74 245 LEU B CA 1
ATOM 4344 C C . LEU C 1 220 ? -45.650 -18.462 26.804 1.00 81.55 245 LEU B C 1
ATOM 4345 O O . LEU C 1 220 ? -46.867 -18.252 26.775 1.00 70.97 245 LEU B O 1
ATOM 4350 N N . VAL C 1 221 ? -44.949 -18.711 25.695 1.00 73.13 246 VAL B N 1
ATOM 4351 C CA . VAL C 1 221 ? -45.625 -18.802 24.408 1.00 72.64 246 VAL B CA 1
ATOM 4352 C C . VAL C 1 221 ? -46.569 -19.996 24.383 1.00 80.57 246 VAL B C 1
ATOM 4353 O O . VAL C 1 221 ? -47.625 -19.952 23.736 1.00 82.62 246 VAL B O 1
ATOM 4357 N N . SER C 1 222 ? -46.217 -21.073 25.093 1.00 76.16 247 SER B N 1
ATOM 4358 C CA . SER C 1 222 ? -47.033 -22.280 25.144 1.00 68.56 247 SER B CA 1
ATOM 4359 C C . SER C 1 222 ? -48.105 -22.232 26.227 1.00 73.35 247 SER B C 1
ATOM 4360 O O . SER C 1 222 ? -49.027 -23.060 26.203 1.00 67.55 247 SER B O 1
ATOM 4363 N N . ASN C 1 223 ? -48.006 -21.290 27.169 1.00 67.02 248 ASN B N 1
ATOM 4364 C CA . ASN C 1 223 ? -48.981 -21.168 28.248 1.00 53.49 248 ASN B CA 1
ATOM 4365 C C . ASN C 1 223 ? -50.305 -20.666 27.686 1.00 54.96 248 ASN B C 1
ATOM 4366 O O . ASN C 1 223 ? -50.364 -19.591 27.082 1.00 56.93 248 ASN B O 1
ATOM 4371 N N . ARG C 1 224 ? -51.371 -21.441 27.878 1.00 52.60 249 ARG B N 1
ATOM 4372 C CA . ARG C 1 224 ? -52.649 -21.072 27.278 1.00 55.48 249 ARG B CA 1
ATOM 4373 C C . ARG C 1 224 ? -53.240 -19.821 27.920 1.00 51.05 249 ARG B C 1
ATOM 4374 O O . ARG C 1 224 ? -53.950 -19.061 27.253 1.00 45.58 249 ARG B O 1
ATOM 4382 N N . TYR C 1 225 ? -52.950 -19.584 29.201 1.00 47.29 250 TYR B N 1
ATOM 4383 C CA . TYR C 1 225 ? -53.547 -18.449 29.895 1.00 49.09 250 TYR B CA 1
ATOM 4384 C C . TYR C 1 225 ? -52.920 -17.132 29.448 1.00 48.63 250 TYR B C 1
ATOM 4385 O O . TYR C 1 225 ? -53.625 -16.202 29.041 1.00 45.18 250 TYR B O 1
ATOM 4394 N N . TYR C 1 226 ? -51.592 -17.035 29.509 1.00 44.24 251 TYR B N 1
ATOM 4395 C CA . TYR C 1 226 ? -50.936 -15.807 29.086 1.00 42.58 251 TYR B CA 1
ATOM 4396 C C . TYR C 1 226 ? -51.075 -15.558 27.586 1.00 46.34 251 TYR B C 1
ATOM 4397 O O . TYR C 1 226 ? -51.013 -14.402 27.159 1.00 44.86 251 TYR B O 1
ATOM 4406 N N . ALA C 1 227 ? -51.281 -16.601 26.777 1.00 47.15 252 ALA B N 1
ATOM 4407 C CA . ALA C 1 227 ? -51.585 -16.355 25.370 1.00 48.28 252 ALA B CA 1
ATOM 4408 C C . ALA C 1 227 ? -52.911 -15.623 25.219 1.00 46.22 252 ALA B C 1
ATOM 4409 O O . ALA C 1 227 ? -53.030 -14.709 24.396 1.00 46.26 252 ALA B O 1
ATOM 4411 N N . MET C 1 228 ? -53.916 -16.003 26.011 1.00 46.19 253 MET B N 1
ATOM 4412 C CA . MET C 1 228 ? -55.196 -15.307 25.955 1.00 46.90 253 MET B CA 1
ATOM 4413 C C . MET C 1 228 ? -55.102 -13.923 26.589 1.00 49.52 253 MET B C 1
ATOM 4414 O O . MET C 1 228 ? -55.802 -13.001 26.161 1.00 52.59 253 MET B O 1
ATOM 4419 N N . VAL C 1 229 ? -54.250 -13.757 27.604 1.00 45.88 254 VAL B N 1
ATOM 4420 C CA . VAL C 1 229 ? -54.057 -12.442 28.208 1.00 48.16 254 VAL B CA 1
ATOM 4421 C C . VAL C 1 229 ? -53.392 -11.492 27.218 1.00 50.39 254 VAL B C 1
ATOM 4422 O O . VAL C 1 229 ? -53.746 -10.309 27.136 1.00 52.98 254 VAL B O 1
ATOM 4426 N N . GLY C 1 230 ? -52.410 -11.988 26.462 1.00 50.34 255 GLY B N 1
ATOM 4427 C CA . GLY C 1 230 ? -51.733 -11.147 25.492 1.00 50.27 255 GLY B CA 1
ATOM 4428 C C . GLY C 1 230 ? -52.633 -10.700 24.359 1.00 57.53 255 GLY B C 1
ATOM 4429 O O . GLY C 1 230 ? -52.471 -9.596 23.829 1.00 57.72 255 GLY B O 1
ATOM 4430 N N . ASP C 1 231 ? -53.588 -11.545 23.964 1.00 56.07 256 ASP B N 1
ATOM 4431 C CA . ASP C 1 231 ? -54.535 -11.134 22.932 1.00 67.87 256 ASP B CA 1
ATOM 4432 C C . ASP C 1 231 ? -55.501 -10.087 23.468 1.00 63.64 256 ASP B C 1
ATOM 4433 O O . ASP C 1 231 ? -55.761 -9.077 22.805 1.00 70.15 256 ASP B O 1
ATOM 4438 N N . VAL C 1 232 ? -56.034 -10.307 24.671 1.00 64.21 257 VAL B N 1
ATOM 4439 C CA . VAL C 1 232 ? -56.832 -9.279 25.331 1.00 63.79 257 VAL B CA 1
ATOM 4440 C C . VAL C 1 232 ? -56.002 -8.017 25.532 1.00 59.58 257 VAL B C 1
ATOM 4441 O O . VAL C 1 232 ? -56.493 -6.898 25.351 1.00 59.85 257 VAL B O 1
ATOM 4445 N N . GLY C 1 233 ? -54.721 -8.177 25.877 1.00 59.86 258 GLY B N 1
ATOM 4446 C CA . GLY C 1 233 ? -53.859 -7.024 26.080 1.00 61.00 258 GLY B CA 1
ATOM 4447 C C . GLY C 1 233 ? -53.645 -6.195 24.827 1.00 68.14 258 GLY B C 1
ATOM 4448 O O . GLY C 1 233 ? -53.312 -5.010 24.914 1.00 71.67 258 GLY B O 1
ATOM 4449 N N . LYS C 1 234 ? -53.820 -6.798 23.649 1.00 70.39 259 LYS B N 1
ATOM 4450 C CA . LYS C 1 234 ? -53.718 -6.025 22.416 1.00 72.84 259 LYS B CA 1
ATOM 4451 C C . LYS C 1 234 ? -54.796 -4.952 22.359 1.00 77.84 259 LYS B C 1
ATOM 4452 O O . LYS C 1 234 ? -54.561 -3.848 21.854 1.00 71.78 259 LYS B O 1
ATOM 4458 N N . TYR C 1 235 ? -55.983 -5.257 22.882 0.83 74.41 260 TYR B N 1
ATOM 4459 C CA . TYR C 1 235 ? -57.054 -4.272 22.913 0.83 68.09 260 TYR B CA 1
ATOM 4460 C C . TYR C 1 235 ? -56.851 -3.269 24.044 0.83 70.67 260 TYR B C 1
ATOM 4461 O O . TYR C 1 235 ? -57.158 -2.083 23.887 0.83 73.17 260 TYR B O 1
ATOM 4470 N N . ILE C 1 236 ? -56.325 -3.719 25.183 1.00 71.27 261 ILE B N 1
ATOM 4471 C CA . ILE C 1 236 ? -56.150 -2.825 26.324 1.00 66.14 261 ILE B CA 1
ATOM 4472 C C . ILE C 1 236 ? -54.975 -1.883 26.096 1.00 59.73 261 ILE B C 1
ATOM 4473 O O . ILE C 1 236 ? -55.088 -0.668 26.298 1.00 61.54 261 ILE B O 1
ATOM 4478 N N . GLU C 1 237 ? -53.836 -2.424 25.670 1.00 60.68 262 GLU B N 1
ATOM 4479 C CA . GLU C 1 237 ? -52.640 -1.610 25.496 1.00 65.72 262 GLU B CA 1
ATOM 4480 C C . GLU C 1 237 ? -52.854 -0.555 24.418 1.00 69.11 262 GLU B C 1
ATOM 4481 O O . GLU C 1 237 ? -53.439 -0.823 23.362 1.00 65.80 262 GLU B O 1
ATOM 4487 N N . ASN C 1 238 ? -52.381 0.658 24.703 1.00 56.76 263 ASN B N 1
ATOM 4488 C CA . ASN C 1 238 ? -52.479 1.787 23.785 1.00 54.72 263 ASN B CA 1
ATOM 4489 C C . ASN C 1 238 ? -53.931 2.083 23.405 1.00 58.89 263 ASN B C 1
ATOM 4490 O O . ASN C 1 238 ? -54.212 2.573 22.310 1.00 53.90 263 ASN B O 1
ATOM 4495 N N . CYS C 1 239 ? -54.866 1.801 24.314 1.00 64.31 264 CYS B N 1
ATOM 4496 C CA . CYS C 1 239 ? -56.250 2.221 24.130 1.00 60.16 264 CYS B CA 1
ATOM 4497 C C . CYS C 1 239 ? -56.348 3.741 24.225 1.00 57.17 264 CYS B C 1
ATOM 4498 O O . CYS C 1 239 ? -55.739 4.360 25.104 1.00 48.60 264 CYS B O 1
ATOM 4501 N N . GLY C 1 240 ? -57.110 4.344 23.313 1.00 55.80 265 GLY B N 1
ATOM 4502 C CA . GLY C 1 240 ? -57.161 5.787 23.194 1.00 45.83 265 GLY B CA 1
ATOM 4503 C C . GLY C 1 240 ? -55.976 6.416 22.496 1.00 50.65 265 GLY B C 1
ATOM 4504 O O . GLY C 1 240 ? -55.868 7.648 22.479 1.00 44.37 265 GLY B O 1
ATOM 4505 N N . MET C 1 241 ? -55.076 5.616 21.925 1.00 49.06 266 MET B N 1
ATOM 4506 C CA . MET C 1 241 ? -53.909 6.131 21.225 1.00 45.83 266 MET B CA 1
ATOM 4507 C C . MET C 1 241 ? -54.015 5.949 19.719 1.00 47.51 266 MET B C 1
ATOM 4508 O O . MET C 1 241 ? -53.052 6.241 19.005 1.00 48.30 266 MET B O 1
ATOM 4513 N N . GLY C 1 242 ? -55.165 5.485 19.224 1.00 46.74 267 GLY B N 1
ATOM 4514 C CA . GLY C 1 242 ? -55.294 5.217 17.800 1.00 47.56 267 GLY B CA 1
ATOM 4515 C C . GLY C 1 242 ? -55.046 6.445 16.947 1.00 50.46 267 GLY B C 1
ATOM 4516 O O . GLY C 1 242 ? -54.229 6.418 16.022 1.00 52.34 267 GLY B O 1
ATOM 4517 N N . GLY C 1 243 ? -55.746 7.546 17.252 1.00 47.66 268 GLY B N 1
ATOM 4518 C CA . GLY C 1 243 ? -55.546 8.776 16.500 1.00 45.46 268 GLY B CA 1
ATOM 4519 C C . GLY C 1 243 ? -54.104 9.239 16.492 1.00 46.95 268 GLY B C 1
ATOM 4520 O O . GLY C 1 243 ? -53.612 9.740 15.478 1.00 50.17 268 GLY B O 1
ATOM 4521 N N . PHE C 1 244 ? -53.400 9.052 17.608 1.00 46.11 269 PHE B N 1
ATOM 4522 C CA . PHE C 1 244 ? -51.998 9.440 17.685 1.00 44.17 269 PHE B CA 1
ATOM 4523 C C . PHE C 1 244 ? -51.130 8.578 16.767 1.00 48.99 269 PHE B C 1
ATOM 4524 O O . PHE C 1 244 ? -50.315 9.102 16.001 1.00 49.38 269 PHE B O 1
ATOM 4532 N N . PHE C 1 245 ? -51.307 7.253 16.810 1.00 46.21 270 PHE B N 1
ATOM 4533 C CA . PHE C 1 245 ? -50.450 6.369 16.022 1.00 49.45 270 PHE B CA 1
ATOM 4534 C C . PHE C 1 245 ? -50.788 6.408 14.536 1.00 47.96 270 PHE B C 1
ATOM 4535 O O . PHE C 1 245 ? -49.879 6.341 13.703 1.00 48.04 270 PHE B O 1
ATOM 4543 N N . LEU C 1 246 ? -52.072 6.523 14.189 1.00 47.01 271 LEU B N 1
ATOM 4544 C CA . LEU C 1 246 ? -52.453 6.706 12.790 1.00 54.70 271 LEU B CA 1
ATOM 4545 C C . LEU C 1 246 ? -51.873 7.996 12.216 1.00 52.98 271 LEU B C 1
ATOM 4546 O O . LEU C 1 246 ? -51.417 8.018 11.067 1.00 48.20 271 LEU B O 1
ATOM 4551 N N . THR C 1 247 ? -51.887 9.080 12.999 1.00 49.14 272 THR B N 1
ATOM 4552 C CA . THR C 1 247 ? -51.290 10.333 12.544 1.00 53.09 272 THR B CA 1
ATOM 4553 C C . THR C 1 247 ? -49.792 10.173 12.308 1.00 54.23 272 THR B C 1
ATOM 4554 O O . THR C 1 247 ? -49.265 10.649 11.294 1.00 55.80 272 THR B O 1
ATOM 4558 N N . LEU C 1 248 ? -49.091 9.504 13.229 1.00 46.44 273 LEU B N 1
ATOM 4559 C CA . LEU C 1 248 ? -47.669 9.244 13.028 1.00 52.45 273 LEU B CA 1
ATOM 4560 C C . LEU C 1 248 ? -47.434 8.356 11.815 1.00 58.82 273 LEU B C 1
ATOM 4561 O O . LEU C 1 248 ? -46.405 8.473 11.139 1.00 59.42 273 LEU B O 1
ATOM 4566 N N . LYS C 1 249 ? -48.361 7.436 11.544 1.00 53.04 274 LYS B N 1
ATOM 4567 C CA . LYS C 1 249 ? -48.161 6.505 10.442 1.00 58.80 274 LYS B CA 1
ATOM 4568 C C . LYS C 1 249 ? -48.317 7.203 9.098 1.00 53.20 274 LYS B C 1
ATOM 4569 O O . LYS C 1 249 ? -47.444 7.095 8.231 1.00 55.99 274 LYS B O 1
ATOM 4575 N N . TYR C 1 250 ? -49.406 7.950 8.922 1.00 51.00 275 TYR B N 1
ATOM 4576 C CA . TYR C 1 250 ? -49.779 8.516 7.630 1.00 51.64 275 TYR B CA 1
ATOM 4577 C C . TYR C 1 250 ? -49.223 9.917 7.405 1.00 55.69 275 TYR B C 1
ATOM 4578 O O . TYR C 1 250 ? -48.498 10.149 6.435 1.00 63.35 275 TYR B O 1
ATOM 4587 N N . ALA C 1 251 ? -49.553 10.863 8.281 1.00 54.04 276 ALA B N 1
ATOM 4588 C CA . ALA C 1 251 ? -49.087 12.228 8.072 1.00 58.89 276 ALA B CA 1
ATOM 4589 C C . ALA C 1 251 ? -47.574 12.343 8.129 1.00 54.30 276 ALA B C 1
ATOM 4590 O O . ALA C 1 251 ? -47.018 13.368 7.727 1.00 67.82 276 ALA B O 1
ATOM 4592 N N . LEU C 1 252 ? -46.891 11.328 8.621 1.00 52.89 277 LEU B N 1
ATOM 4593 C CA . LEU C 1 252 ? -45.529 11.557 9.053 1.00 58.84 277 LEU B CA 1
ATOM 4594 C C . LEU C 1 252 ? -44.616 10.355 8.860 1.00 66.17 277 LEU B C 1
ATOM 4595 O O . LEU C 1 252 ? -43.396 10.465 9.033 1.00 67.10 277 LEU B O 1
ATOM 4600 N N . GLY C 1 253 ? -45.190 9.193 8.541 1.00 58.34 278 GLY B N 1
ATOM 4601 C CA . GLY C 1 253 ? -44.365 8.026 8.253 1.00 61.99 278 GLY B CA 1
ATOM 4602 C C . GLY C 1 253 ? -43.468 8.188 7.036 1.00 76.83 278 GLY B C 1
ATOM 4603 O O . GLY C 1 253 ? -42.490 7.442 6.891 1.00 74.99 278 GLY B O 1
ATOM 4604 N N . THR C 1 254 ? -43.780 9.144 6.168 1.00 71.89 279 THR B N 1
ATOM 4605 C CA . THR C 1 254 ? -42.970 9.500 5.018 1.00 71.79 279 THR B CA 1
ATOM 4606 C C . THR C 1 254 ? -42.801 11.014 4.989 1.00 68.32 279 THR B C 1
ATOM 4607 O O . THR C 1 254 ? -43.584 11.757 5.584 1.00 66.31 279 THR B O 1
ATOM 4611 N N . ARG C 1 255 ? -41.770 11.470 4.284 1.00 63.81 280 ARG B N 1
ATOM 4612 C CA . ARG C 1 255 ? -41.494 12.902 4.171 1.00 67.66 280 ARG B CA 1
ATOM 4613 C C . ARG C 1 255 ? -42.308 13.504 3.022 1.00 71.26 280 ARG B C 1
ATOM 4614 O O . ARG C 1 255 ? -41.789 13.848 1.958 1.00 78.24 280 ARG B O 1
ATOM 4622 N N . TRP C 1 256 ? -43.612 13.626 3.253 1.00 66.30 281 TRP B N 1
ATOM 4623 C CA . TRP C 1 256 ? -44.446 14.372 2.322 1.00 68.42 281 TRP B CA 1
ATOM 4624 C C . TRP C 1 256 ? -43.940 15.811 2.222 1.00 72.09 281 TRP B C 1
ATOM 4625 O O . TRP C 1 256 ? -43.611 16.424 3.246 1.00 68.25 281 TRP B O 1
ATOM 4636 N N . PRO C 1 257 ? -43.866 16.387 1.017 1.00 69.86 282 PRO B N 1
ATOM 4637 C CA . PRO C 1 257 ? -43.436 17.792 0.912 1.00 68.40 282 PRO B CA 1
ATOM 4638 C C . PRO C 1 257 ? -44.451 18.784 1.468 1.00 61.07 282 PRO B C 1
ATOM 4639 O O . PRO C 1 257 ? -44.059 19.892 1.848 1.00 62.59 282 PRO B O 1
ATOM 4643 N N . THR C 1 258 ? -45.734 18.424 1.534 1.00 60.08 283 THR B N 1
ATOM 4644 C CA . THR C 1 258 ? -46.736 19.275 2.168 1.00 58.69 283 THR B CA 1
ATOM 4645 C C . THR C 1 258 ? -46.548 19.404 3.683 1.00 67.03 283 THR B C 1
ATOM 4646 O O . THR C 1 258 ? -47.230 20.224 4.310 1.00 63.08 283 THR B O 1
ATOM 4650 N N . LEU C 1 259 ? -45.641 18.632 4.289 1.00 65.71 284 LEU B N 1
ATOM 4651 C CA . LEU C 1 259 ? -45.362 18.812 5.709 1.00 65.45 284 LEU B CA 1
ATOM 4652 C C . LEU C 1 259 ? -44.723 20.161 6.002 1.00 69.71 284 LEU B C 1
ATOM 4653 O O . LEU C 1 259 ? -44.784 20.629 7.144 1.00 73.39 284 LEU B O 1
ATOM 4658 N N . ALA C 1 260 ? -44.120 20.798 5.002 1.00 66.63 285 ALA B N 1
ATOM 4659 C CA . ALA C 1 260 ? -43.464 22.079 5.213 1.00 64.23 285 ALA B CA 1
ATOM 4660 C C . ALA C 1 260 ? -44.430 23.258 5.180 1.00 62.57 285 ALA B C 1
ATOM 4661 O O . ALA C 1 260 ? -43.981 24.401 5.322 1.00 67.19 285 ALA B O 1
ATOM 4663 N N . LEU C 1 261 ? -45.730 23.021 4.997 1.00 55.82 286 LEU B N 1
ATOM 4664 C CA . LEU C 1 261 ? -46.706 24.088 5.177 1.00 54.90 286 LEU B CA 1
ATOM 4665 C C . LEU C 1 261 ? -46.555 24.708 6.562 1.00 65.10 286 LEU B C 1
ATOM 4666 O O . LEU C 1 261 ? -46.338 24.006 7.556 1.00 64.61 286 LEU B O 1
ATOM 4671 N N . ALA C 1 262 ? -46.669 26.038 6.622 1.00 66.35 287 ALA B N 1
ATOM 4672 C CA . ALA C 1 262 ? -46.533 26.744 7.893 1.00 63.47 287 ALA B CA 1
ATOM 4673 C C . ALA C 1 262 ? -47.671 26.410 8.855 1.00 66.60 287 ALA B C 1
ATOM 4674 O O . ALA C 1 262 ? -47.475 26.444 10.076 1.00 70.78 287 ALA B O 1
ATOM 4676 N N . ALA C 1 263 ? -48.856 26.074 8.333 1.00 56.98 288 ALA B N 1
ATOM 4677 C CA . ALA C 1 263 ? -49.968 25.687 9.197 1.00 63.09 288 ALA B CA 1
ATOM 4678 C C . ALA C 1 263 ? -49.702 24.401 9.980 1.00 63.87 288 ALA B C 1
ATOM 4679 O O . ALA C 1 263 ? -50.431 24.117 10.935 1.00 69.85 288 ALA B O 1
ATOM 4681 N N . PHE C 1 264 ? -48.703 23.608 9.590 1.00 61.89 289 PHE B N 1
ATOM 4682 C CA . PHE C 1 264 ? -48.328 22.407 10.329 1.00 62.82 289 PHE B CA 1
ATOM 4683 C C . PHE C 1 264 ? -47.172 22.652 11.280 1.00 62.59 289 PHE B C 1
ATOM 4684 O O . PHE C 1 264 ? -46.853 21.771 12.086 1.00 65.75 289 PHE B O 1
ATOM 4692 N N . SER C 1 265 ? -46.531 23.815 11.188 1.00 59.20 290 SER B N 1
ATOM 4693 C CA . SER C 1 265 ? -45.313 24.051 11.952 1.00 62.20 290 SER B CA 1
ATOM 4694 C C . SER C 1 265 ? -45.557 23.915 13.447 1.00 60.30 290 SER B C 1
ATOM 4695 O O . SER C 1 265 ? -44.683 23.444 14.185 1.00 68.28 290 SER B O 1
ATOM 4698 N N . GLY C 1 266 ? -46.735 24.326 13.915 1.00 56.83 291 GLY B N 1
ATOM 4699 C CA . GLY C 1 266 ? -46.997 24.265 15.341 1.00 60.76 291 GLY B CA 1
ATOM 4700 C C . GLY C 1 266 ? -47.292 22.854 15.804 1.00 59.30 291 GLY B C 1
ATOM 4701 O O . GLY C 1 266 ? -46.730 22.383 16.797 1.00 56.97 291 GLY B O 1
ATOM 4702 N N . GLU C 1 267 ? -48.156 22.153 15.074 1.00 57.66 292 GLU B N 1
ATOM 4703 C CA . GLU C 1 267 ? -48.537 20.799 15.437 1.00 52.43 292 GLU B CA 1
ATOM 4704 C C . GLU C 1 267 ? -47.402 19.797 15.241 1.00 59.14 292 GLU B C 1
ATOM 4705 O O . GLU C 1 267 ? -47.405 18.744 15.889 1.00 58.27 292 GLU B O 1
ATOM 4711 N N . LEU C 1 268 ? -46.434 20.093 14.369 1.00 61.77 293 LEU B N 1
ATOM 4712 C CA . LEU C 1 268 ? -45.301 19.186 14.202 1.00 59.80 293 LEU B CA 1
ATOM 4713 C C . LEU C 1 268 ? -44.447 19.150 15.460 1.00 55.97 293 LEU B C 1
ATOM 4714 O O . LEU C 1 268 ? -44.060 18.075 15.931 1.00 59.71 293 LEU B O 1
ATOM 4719 N N . THR C 1 269 ? -44.141 20.321 16.016 1.00 53.93 294 THR B N 1
ATOM 4720 C CA . THR C 1 269 ? -43.443 20.369 17.294 1.00 60.05 294 THR B CA 1
ATOM 4721 C C . THR C 1 269 ? -44.300 19.800 18.421 1.00 54.97 294 THR B C 1
ATOM 4722 O O . THR C 1 269 ? -43.764 19.220 19.373 1.00 51.93 294 THR B O 1
ATOM 4726 N N . LYS C 1 270 ? -45.622 19.953 18.337 1.00 45.38 295 LYS B N 1
ATOM 4727 C CA . LYS C 1 270 ? -46.485 19.354 19.346 1.00 44.67 295 LYS B CA 1
ATOM 4728 C C . LYS C 1 270 ? -46.323 17.839 19.360 1.00 54.68 295 LYS B C 1
ATOM 4729 O O . LYS C 1 270 ? -46.105 17.235 20.417 1.00 50.09 295 LYS B O 1
ATOM 4735 N N . LEU C 1 271 ? -46.387 17.208 18.185 1.00 50.68 296 LEU B N 1
ATOM 4736 C CA . LEU C 1 271 ? -46.206 15.763 18.136 1.00 50.18 296 LEU B CA 1
ATOM 4737 C C . LEU C 1 271 ? -44.790 15.354 18.506 1.00 51.54 296 LEU B C 1
ATOM 4738 O O . LEU C 1 271 ? -44.578 14.233 18.983 1.00 48.37 296 LEU B O 1
ATOM 4743 N N . LYS C 1 272 ? -43.806 16.226 18.283 1.00 49.19 297 LYS B N 1
ATOM 4744 C CA . LYS C 1 272 ? -42.464 15.913 18.757 1.00 52.34 297 LYS B CA 1
ATOM 4745 C C . LYS C 1 272 ? -42.438 15.809 20.276 1.00 52.21 297 LYS B C 1
ATOM 4746 O O . LYS C 1 272 ? -41.819 14.893 20.828 1.00 56.35 297 LYS B O 1
ATOM 4752 N N . SER C 1 273 ? -43.111 16.728 20.976 1.00 47.26 298 SER B N 1
ATOM 4753 C CA . SER C 1 273 ? -43.168 16.599 22.429 1.00 50.45 298 SER B CA 1
ATOM 4754 C C . SER C 1 273 ? -44.009 15.393 22.829 1.00 48.04 298 SER B C 1
ATOM 4755 O O . SER C 1 273 ? -43.657 14.669 23.766 1.00 54.98 298 SER B O 1
ATOM 4758 N N . LEU C 1 274 ? -45.098 15.136 22.100 1.00 43.19 299 LEU B N 1
ATOM 4759 C CA . LEU C 1 274 ? -45.941 13.984 22.401 1.00 46.38 299 LEU B CA 1
ATOM 4760 C C . LEU C 1 274 ? -45.186 12.669 22.218 1.00 51.47 299 LEU B C 1
ATOM 4761 O O . LEU C 1 274 ? -45.346 11.738 23.018 1.00 49.04 299 LEU B O 1
ATOM 4766 N N . MET C 1 275 ? -44.370 12.563 21.167 1.00 50.49 300 MET B N 1
ATOM 4767 C CA . MET C 1 275 ? -43.572 11.354 20.984 1.00 54.23 300 MET B CA 1
ATOM 4768 C C . MET C 1 275 ? -42.430 11.262 21.990 1.00 52.46 300 MET B C 1
ATOM 4769 O O . MET C 1 275 ? -42.108 10.162 22.449 1.00 57.53 300 MET B O 1
ATOM 4774 N N . ALA C 1 276 ? -41.824 12.392 22.359 1.00 49.45 301 ALA B N 1
ATOM 4775 C CA . ALA C 1 276 ? -40.843 12.379 23.438 1.00 51.18 301 ALA B CA 1
ATOM 4776 C C . ALA C 1 276 ? -41.491 12.024 24.768 1.00 52.84 301 ALA B C 1
ATOM 4777 O O . ALA C 1 276 ? -40.845 11.417 25.630 1.00 58.38 301 ALA B O 1
ATOM 4779 N N . LEU C 1 277 ? -42.758 12.401 24.952 1.00 49.52 302 LEU B N 1
ATOM 4780 C CA . LEU C 1 277 ? -43.480 12.019 26.157 1.00 48.39 302 LEU B CA 1
ATOM 4781 C C . LEU C 1 277 ? -43.678 10.508 26.218 1.00 54.64 302 LEU B C 1
ATOM 4782 O O . LEU C 1 277 ? -43.498 9.898 27.278 1.00 57.05 302 LEU B O 1
ATOM 4787 N N . TYR C 1 278 ? -44.034 9.889 25.084 1.00 49.47 303 TYR B N 1
ATOM 4788 C CA . TYR C 1 278 ? -44.229 8.442 25.043 1.00 54.91 303 TYR B CA 1
ATOM 4789 C C . TYR C 1 278 ? -42.951 7.699 25.414 1.00 57.47 303 TYR B C 1
ATOM 4790 O O . TYR C 1 278 ? -43.000 6.672 26.099 1.00 58.20 303 TYR B O 1
ATOM 4799 N N . GLN C 1 279 ? -41.796 8.203 24.970 1.00 59.83 304 GLN B N 1
ATOM 4800 C CA . GLN C 1 279 ? -40.530 7.569 25.320 1.00 59.84 304 GLN B CA 1
ATOM 4801 C C . GLN C 1 279 ? -40.196 7.772 26.791 1.00 62.33 304 GLN B C 1
ATOM 4802 O O . GLN C 1 279 ? -39.631 6.880 27.433 1.00 67.83 304 GLN B O 1
ATOM 4808 N N . THR C 1 280 ? -40.525 8.943 27.339 1.00 60.64 305 THR B N 1
ATOM 4809 C CA . THR C 1 280 ? -40.147 9.247 28.715 1.00 61.81 305 THR B CA 1
ATOM 4810 C C . THR C 1 280 ? -40.880 8.351 29.704 1.00 65.01 305 THR B C 1
ATOM 4811 O O . THR C 1 280 ? -40.284 7.879 30.678 1.00 73.04 305 THR B O 1
ATOM 4815 N N . LEU C 1 281 ? -42.169 8.092 29.464 1.00 60.35 306 LEU B N 1
ATOM 4816 C CA . LEU C 1 281 ? -42.957 7.306 30.408 1.00 64.82 306 LEU B CA 1
ATOM 4817 C C . LEU C 1 281 ? -42.607 5.826 30.389 1.00 64.64 306 LEU B C 1
ATOM 4818 O O . LEU C 1 281 ? -42.979 5.106 31.320 1.00 67.25 306 LEU B O 1
ATOM 4823 N N . GLY C 1 282 ? -41.904 5.359 29.364 1.00 65.04 307 GLY B N 1
ATOM 4824 C CA . GLY C 1 282 ? -41.507 3.969 29.312 1.00 64.91 307 GLY B CA 1
ATOM 4825 C C . GLY C 1 282 ? -42.684 3.032 29.171 1.00 68.28 307 GLY B C 1
ATOM 4826 O O . GLY C 1 282 ? -43.465 3.143 28.220 1.00 72.58 307 GLY B O 1
ATOM 4827 N N . GLU C 1 283 ? -42.832 2.106 30.118 1.00 69.32 308 GLU B N 1
ATOM 4828 C CA . GLU C 1 283 ? -43.872 1.094 30.007 1.00 72.88 308 GLU B CA 1
ATOM 4829 C C . GLU C 1 283 ? -45.213 1.553 30.559 1.00 71.11 308 GLU B C 1
ATOM 4830 O O . GLU C 1 283 ? -46.240 0.953 30.228 1.00 73.55 308 GLU B O 1
ATOM 4836 N N . GLN C 1 284 ? -45.238 2.621 31.354 1.00 65.29 309 GLN B N 1
ATOM 4837 C CA . GLN C 1 284 ? -46.505 3.263 31.665 1.00 63.98 309 GLN B CA 1
ATOM 4838 C C . GLN C 1 284 ? -47.213 3.753 30.409 1.00 66.03 309 GLN B C 1
ATOM 4839 O O . GLN C 1 284 ? -48.441 3.890 30.418 1.00 67.61 309 GLN B O 1
ATOM 4845 N N . ALA C 1 285 ? -46.465 4.001 29.327 1.00 61.19 310 ALA B N 1
ATOM 4846 C CA . ALA C 1 285 ? -47.053 4.531 28.101 1.00 57.50 310 ALA B CA 1
ATOM 4847 C C . ALA C 1 285 ? -48.050 3.564 27.481 1.00 61.66 310 ALA B C 1
ATOM 4848 O O . ALA C 1 285 ? -48.977 3.989 26.782 1.00 59.49 310 ALA B O 1
ATOM 4850 N N . ARG C 1 286 ? -47.874 2.267 27.715 1.00 65.48 311 ARG B N 1
ATOM 4851 C CA . ARG C 1 286 ? -48.764 1.272 27.141 1.00 59.75 311 ARG B CA 1
ATOM 4852 C C . ARG C 1 286 ? -50.106 1.196 27.856 1.00 58.66 311 ARG B C 1
ATOM 4853 O O . ARG C 1 286 ? -51.071 0.691 27.272 1.00 55.26 311 ARG B O 1
ATOM 4861 N N . TYR C 1 287 ? -50.197 1.686 29.092 1.00 57.11 312 TYR B N 1
ATOM 4862 C CA . TYR C 1 287 ? -51.380 1.491 29.926 1.00 56.39 312 TYR B CA 1
ATOM 4863 C C . TYR C 1 287 ? -51.912 2.812 30.461 1.00 59.11 312 TYR B C 1
ATOM 4864 O O . TYR C 1 287 ? -52.325 2.909 31.621 1.00 64.27 312 TYR B O 1
ATOM 4873 N N . LEU C 1 288 ? -51.926 3.850 29.622 1.00 53.96 313 LEU B N 1
ATOM 4874 C CA . LEU C 1 288 ? -52.402 5.152 30.081 1.00 52.77 313 LEU B CA 1
ATOM 4875 C C . LEU C 1 288 ? -53.900 5.129 30.349 1.00 53.12 313 LEU B C 1
ATOM 4876 O O . LEU C 1 288 ? -54.370 5.732 31.320 1.00 57.83 313 LEU B O 1
ATOM 4881 N N . ALA C 1 289 ? -54.667 4.446 29.497 1.00 51.76 314 ALA B N 1
ATOM 4882 C CA . ALA C 1 289 ? -56.106 4.355 29.714 1.00 50.04 314 ALA B CA 1
ATOM 4883 C C . ALA C 1 289 ? -56.429 3.442 30.891 1.00 56.07 314 ALA B C 1
ATOM 4884 O O . ALA C 1 289 ? -57.340 3.731 31.675 1.00 51.65 314 ALA B O 1
ATOM 4886 N N . LEU C 1 290 ? -55.683 2.342 31.040 1.00 55.48 315 LEU B N 1
ATOM 4887 C CA . LEU C 1 290 ? -55.961 1.404 32.125 1.00 54.90 315 LEU B CA 1
ATOM 4888 C C . LEU C 1 290 ? -55.642 2.012 33.488 1.00 57.72 315 LEU B C 1
ATOM 4889 O O . LEU C 1 290 ? -56.413 1.847 34.440 1.00 53.14 315 LEU B O 1
ATOM 4894 N N . LEU C 1 291 ? -54.511 2.708 33.608 1.00 54.92 316 LEU B N 1
ATOM 4895 C CA . LEU C 1 291 ? -54.164 3.366 34.862 1.00 53.20 316 LEU B CA 1
ATOM 4896 C C . LEU C 1 291 ? -54.847 4.719 35.036 1.00 58.73 316 LEU B C 1
ATOM 4897 O O . LEU C 1 291 ? -54.629 5.371 36.063 1.00 63.11 316 LEU B O 1
ATOM 4902 N N . GLU C 1 292 ? -55.664 5.148 34.071 1.00 52.61 317 GLU B N 1
ATOM 4903 C CA . GLU C 1 292 ? -56.353 6.444 34.114 1.00 65.87 317 GLU B CA 1
ATOM 4904 C C . GLU C 1 292 ? -55.376 7.602 34.335 1.00 64.52 317 GLU B C 1
ATOM 4905 O O . GLU C 1 292 ? -55.578 8.472 35.187 1.00 63.69 317 GLU B O 1
ATOM 4911 N N . SER C 1 293 ? -54.302 7.610 33.540 1.00 59.10 318 SER B N 1
ATOM 4912 C CA . SER C 1 293 ? -53.290 8.653 33.633 1.00 60.31 318 SER B CA 1
ATOM 4913 C C . SER C 1 293 ? -53.815 9.948 33.015 1.00 54.02 318 SER B C 1
ATOM 4914 O O . SER C 1 293 ? -54.528 9.912 32.011 1.00 55.25 318 SER B O 1
ATOM 4917 N N . PRO C 1 294 ? -53.511 11.104 33.605 1.00 59.98 319 PRO B N 1
ATOM 4918 C CA . PRO C 1 294 ? -53.917 12.366 32.966 1.00 64.73 319 PRO B CA 1
ATOM 4919 C C . PRO C 1 294 ? -53.257 12.585 31.614 1.00 59.65 319 PRO B C 1
ATOM 4920 O O . PRO C 1 294 ? -53.850 13.247 30.752 1.00 56.16 319 PRO B O 1
ATOM 4924 N N . HIS C 1 295 ? -52.069 12.012 31.392 1.00 59.47 320 HIS B N 1
ATOM 4925 C CA . HIS C 1 295 ? -51.364 12.113 30.120 1.00 53.44 320 HIS B CA 1
ATOM 4926 C C . HIS C 1 295 ? -52.119 11.481 28.960 1.00 51.43 320 HIS B C 1
ATOM 4927 O O . HIS C 1 295 ? -51.783 11.760 27.803 1.00 51.29 320 HIS B O 1
ATOM 4934 N N . LEU C 1 296 ? -53.111 10.634 29.236 1.00 47.18 321 LEU B N 1
ATOM 4935 C CA . LEU C 1 296 ? -53.844 9.975 28.162 1.00 48.62 321 LEU B CA 1
ATOM 4936 C C . LEU C 1 296 ? -54.450 10.992 27.204 1.00 50.14 321 LEU B C 1
ATOM 4937 O O . LEU C 1 296 ? -54.303 10.877 25.982 1.00 55.06 321 LEU B O 1
ATOM 4942 N N . MET C 1 297 ? -55.128 12.002 27.743 1.00 53.84 322 MET B N 1
ATOM 4943 C CA . MET C 1 297 ? -55.800 12.974 26.894 1.00 55.05 322 MET B CA 1
ATOM 4944 C C . MET C 1 297 ? -54.819 13.837 26.113 1.00 58.34 322 MET B C 1
ATOM 4945 O O . MET C 1 297 ? -55.192 14.384 25.067 1.00 54.68 322 MET B O 1
ATOM 4950 N N . ASP C 1 298 ? -53.575 13.955 26.584 1.00 51.59 323 ASP B N 1
ATOM 4951 C CA . ASP C 1 298 ? -52.570 14.705 25.841 1.00 50.22 323 ASP B CA 1
ATOM 4952 C C . ASP C 1 298 ? -52.336 14.142 24.445 1.00 46.45 323 ASP B C 1
ATOM 4953 O O . ASP C 1 298 ? -51.884 14.880 23.566 1.00 48.74 323 ASP B O 1
ATOM 4958 N N . PHE C 1 299 ? -52.624 12.860 24.224 1.00 46.57 324 PHE B N 1
ATOM 4959 C CA . PHE C 1 299 ? -52.464 12.224 22.922 1.00 49.97 324 PHE B CA 1
ATOM 4960 C C . PHE C 1 299 ? -53.730 12.288 22.075 1.00 44.11 324 PHE B C 1
ATOM 4961 O O . PHE C 1 299 ? -53.762 11.710 20.988 1.00 45.80 324 PHE B O 1
ATOM 4969 N N . ALA C 1 300 ? -54.769 12.969 22.544 1.00 43.17 325 ALA B N 1
ATOM 4970 C CA . ALA C 1 300 ? -55.995 13.060 21.771 1.00 44.92 325 ALA B CA 1
ATOM 4971 C C . ALA C 1 300 ? -55.784 13.933 20.538 1.00 51.13 325 ALA B C 1
ATOM 4972 O O . ALA C 1 300 ? -55.032 14.911 20.556 1.00 44.05 325 ALA B O 1
ATOM 4974 N N . ALA C 1 301 ? -56.460 13.552 19.452 1.00 52.54 326 ALA B N 1
ATOM 4975 C CA . ALA C 1 301 ? -56.292 14.221 18.170 1.00 55.40 326 ALA B CA 1
ATOM 4976 C C . ALA C 1 301 ? -56.694 15.685 18.212 1.00 61.99 326 ALA B C 1
ATOM 4977 O O . ALA C 1 301 ? -56.259 16.452 17.348 1.00 61.20 326 ALA B O 1
ATOM 4979 N N . ALA C 1 302 ? -57.508 16.095 19.189 1.00 60.10 327 ALA B N 1
ATOM 4980 C CA . ALA C 1 302 ? -57.923 17.490 19.253 1.00 54.04 327 ALA B CA 1
ATOM 4981 C C . ALA C 1 302 ? -56.755 18.431 19.513 1.00 49.92 327 ALA B C 1
ATOM 4982 O O . ALA C 1 302 ? -56.909 19.642 19.338 1.00 50.84 327 ALA B O 1
ATOM 4984 N N . ASN C 1 303 ? -55.599 17.901 19.926 1.00 49.83 328 ASN B N 1
ATOM 4985 C CA . ASN C 1 303 ? -54.388 18.688 20.129 1.00 46.62 328 ASN B CA 1
ATOM 4986 C C . ASN C 1 303 ? -53.572 18.857 18.857 1.00 51.06 328 ASN B C 1
ATOM 4987 O O . ASN C 1 303 ? -52.566 19.575 18.872 1.00 48.97 328 ASN B O 1
ATOM 4992 N N . TYR C 1 304 ? -53.966 18.208 17.773 1.00 55.93 329 TYR B N 1
ATOM 4993 C CA . TYR C 1 304 ? -53.304 18.381 16.490 1.00 54.67 329 TYR B CA 1
ATOM 4994 C C . TYR C 1 304 ? -54.318 18.125 15.380 1.00 59.25 329 TYR B C 1
ATOM 4995 O O . TYR C 1 304 ? -54.118 17.222 14.559 1.00 55.50 329 TYR B O 1
ATOM 5004 N N . PRO C 1 305 ? -55.407 18.906 15.309 1.00 64.52 330 PRO B N 1
ATOM 5005 C CA . PRO C 1 305 ? -56.495 18.550 14.380 1.00 63.06 330 PRO B CA 1
ATOM 5006 C C . PRO C 1 305 ? -56.119 18.699 12.918 1.00 61.29 330 PRO B C 1
ATOM 5007 O O . PRO C 1 305 ? -56.704 18.009 12.073 1.00 56.87 330 PRO B O 1
ATOM 5011 N N . LEU C 1 306 ? -55.175 19.583 12.587 1.00 54.08 331 LEU B N 1
ATOM 5012 C CA . LEU C 1 306 ? -54.799 19.744 11.186 1.00 61.34 331 LEU B CA 1
ATOM 5013 C C . LEU C 1 306 ? -54.072 18.505 10.667 1.00 63.85 331 LEU B C 1
ATOM 5014 O O . LEU C 1 306 ? -54.423 17.962 9.611 1.00 59.87 331 LEU B O 1
ATOM 5019 N N . LEU C 1 307 ? -53.071 18.024 11.412 1.00 53.52 332 LEU B N 1
ATOM 5020 C CA . LEU C 1 307 ? -52.331 16.843 10.980 1.00 53.66 332 LEU B CA 1
ATOM 5021 C C . LEU C 1 307 ? -53.183 15.583 11.067 1.00 60.01 332 LEU B C 1
ATOM 5022 O O . LEU C 1 307 ? -53.104 14.710 10.192 1.00 58.43 332 LEU B O 1
ATOM 5027 N N . TYR C 1 308 ? -53.990 15.459 12.123 1.00 52.35 333 TYR B N 1
ATOM 5028 C CA . TYR C 1 308 ? -54.946 14.361 12.175 1.00 52.30 333 TYR B CA 1
ATOM 5029 C C . TYR C 1 308 ? -55.848 14.376 10.948 1.00 53.80 333 TYR B C 1
ATOM 5030 O O . TYR C 1 308 ? -56.138 13.323 10.367 1.00 53.94 333 TYR B O 1
ATOM 5039 N N . SER C 1 309 ? -56.280 15.568 10.525 1.00 58.87 334 SER B N 1
ATOM 5040 C CA . SER C 1 309 ? -57.073 15.684 9.304 1.00 60.89 334 SER B CA 1
ATOM 5041 C C . SER C 1 309 ? -56.247 15.319 8.076 1.00 56.31 334 SER B C 1
ATOM 5042 O O . SER C 1 309 ? -56.740 14.654 7.158 1.00 52.84 334 SER B O 1
ATOM 5045 N N . TYR C 1 310 ? -54.985 15.745 8.052 1.00 56.37 335 TYR B N 1
ATOM 5046 C CA . TYR C 1 310 ? -54.083 15.429 6.954 1.00 53.15 335 TYR B CA 1
ATOM 5047 C C . TYR C 1 310 ? -53.748 13.943 6.904 1.00 66.82 335 TYR B C 1
ATOM 5048 O O . TYR C 1 310 ? -53.572 13.389 5.813 1.00 66.57 335 TYR B O 1
ATOM 5057 N N . ALA C 1 311 ? -53.663 13.280 8.065 1.00 64.46 336 ALA B N 1
ATOM 5058 C CA . ALA C 1 311 ? -53.335 11.857 8.097 1.00 56.43 336 ALA B CA 1
ATOM 5059 C C . ALA C 1 311 ? -54.530 10.991 7.734 1.00 58.68 336 ALA B C 1
ATOM 5060 O O . ALA C 1 311 ? -54.365 9.936 7.113 1.00 62.74 336 ALA B O 1
ATOM 5062 N N . MET C 1 312 ? -55.737 11.399 8.133 1.00 56.84 337 MET B N 1
ATOM 5063 C CA . MET C 1 312 ? -56.915 10.621 7.770 1.00 55.48 337 MET B CA 1
ATOM 5064 C C . MET C 1 312 ? -57.117 10.619 6.262 1.00 67.95 337 MET B C 1
ATOM 5065 O O . MET C 1 312 ? -57.508 9.598 5.683 1.00 64.98 337 MET B O 1
ATOM 5070 N N . GLY C 1 313 ? -56.843 11.751 5.607 1.00 67.02 338 GLY B N 1
ATOM 5071 C CA . GLY C 1 313 ? -56.980 11.803 4.163 1.00 65.22 338 GLY B CA 1
ATOM 5072 C C . GLY C 1 313 ? -55.982 10.907 3.461 1.00 67.73 338 GLY B C 1
ATOM 5073 O O . GLY C 1 313 ? -56.320 10.230 2.486 1.00 69.74 338 GLY B O 1
ATOM 5074 N N . ILE C 1 314 ? -54.742 10.884 3.953 1.00 63.10 339 ILE B N 1
ATOM 5075 C CA . ILE C 1 314 ? -53.727 9.993 3.402 1.00 63.57 339 ILE B CA 1
ATOM 5076 C C . ILE C 1 314 ? -54.141 8.536 3.572 1.00 71.31 339 ILE B C 1
ATOM 5077 O O . ILE C 1 314 ? -54.094 7.748 2.621 1.00 75.45 339 ILE B O 1
ATOM 5082 N N . GLY C 1 315 ? -54.554 8.155 4.782 1.00 63.87 340 GLY B N 1
ATOM 5083 C CA . GLY C 1 315 ? -54.963 6.783 5.021 1.00 67.47 340 GLY B CA 1
ATOM 5084 C C . GLY C 1 315 ? -56.289 6.420 4.390 1.00 75.99 340 GLY B C 1
ATOM 5085 O O . GLY C 1 315 ? -56.600 5.231 4.262 1.00 79.29 340 GLY B O 1
ATOM 5086 N N . TYR C 1 316 ? -57.084 7.418 4.001 1.00 74.62 341 TYR B N 1
ATOM 5087 C CA . TYR C 1 316 ? -58.328 7.125 3.301 1.00 81.44 341 TYR B CA 1
ATOM 5088 C C . TYR C 1 316 ? -58.061 6.559 1.912 1.00 85.06 341 TYR B C 1
ATOM 5089 O O . TYR C 1 316 ? -58.780 5.660 1.458 1.00 84.02 341 TYR B O 1
ATOM 5098 N N . VAL C 1 317 ? -57.024 7.053 1.236 1.00 81.26 342 VAL B N 1
ATOM 5099 C CA . VAL C 1 317 ? -56.701 6.592 -0.107 1.00 84.44 342 VAL B CA 1
ATOM 5100 C C . VAL C 1 317 ? -55.622 5.515 -0.120 1.00 86.69 342 VAL B C 1
ATOM 5101 O O . VAL C 1 317 ? -55.511 4.784 -1.115 1.00 94.92 342 VAL B O 1
ATOM 5105 N N . LEU C 1 318 ? -54.830 5.390 0.943 1.00 81.77 343 LEU B N 1
ATOM 5106 C CA . LEU C 1 318 ? -53.742 4.420 0.942 1.00 78.68 343 LEU B CA 1
ATOM 5107 C C . LEU C 1 318 ? -54.161 3.064 1.493 1.00 81.21 343 LEU B C 1
ATOM 5108 O O . LEU C 1 318 ? -53.777 2.031 0.936 1.00 87.10 343 LEU B O 1
ATOM 5113 N N . ASP C 1 319 ? -54.939 3.043 2.572 1.00 82.62 344 ASP B N 1
ATOM 5114 C CA . ASP C 1 319 ? -55.285 1.812 3.266 1.00 87.05 344 ASP B CA 1
ATOM 5115 C C . ASP C 1 319 ? -56.722 1.408 2.966 1.00 90.91 344 ASP B C 1
ATOM 5116 O O . ASP C 1 319 ? -57.617 2.254 2.883 1.00 85.80 344 ASP B O 1
ATOM 5121 N N . VAL C 1 320 ? -56.931 0.098 2.819 1.00 98.55 345 VAL B N 1
ATOM 5122 C CA . VAL C 1 320 ? -58.257 -0.454 2.563 1.00 103.61 345 VAL B CA 1
ATOM 5123 C C . VAL C 1 320 ? -59.127 -0.471 3.813 1.00 103.31 345 VAL B C 1
ATOM 5124 O O . VAL C 1 320 ? -60.360 -0.481 3.704 1.00 106.35 345 VAL B O 1
ATOM 5128 N N . ASN C 1 321 ? -58.522 -0.472 4.997 1.00 104.37 346 ASN B N 1
ATOM 5129 C CA . ASN C 1 321 ? -59.266 -0.711 6.225 1.00 108.02 346 ASN B CA 1
ATOM 5130 C C . ASN C 1 321 ? -59.842 0.555 6.847 1.00 111.36 346 ASN B C 1
ATOM 5131 O O . ASN C 1 321 ? -60.734 0.455 7.697 1.00 115.40 346 ASN B O 1
ATOM 5136 N N . MET C 1 322 ? -59.381 1.738 6.438 1.00 102.73 347 MET B N 1
ATOM 5137 C CA . MET C 1 322 ? -59.827 2.978 7.060 1.00 107.63 347 MET B CA 1
ATOM 5138 C C . MET C 1 322 ? -61.166 3.472 6.529 1.00 121.83 347 MET B C 1
ATOM 5139 O O . MET C 1 322 ? -61.459 4.672 6.629 1.00 123.85 347 MET B O 1
ATOM 5144 N N . ARG C 1 323 ? -61.991 2.596 5.959 1.00 123.66 348 ARG B N 1
ATOM 5145 C CA . ARG C 1 323 ? -63.382 2.972 5.750 1.00 127.06 348 ARG B CA 1
ATOM 5146 C C . ARG C 1 323 ? -64.134 3.038 7.077 1.00 131.75 348 ARG B C 1
ATOM 5147 O O . ARG C 1 323 ? -65.015 3.886 7.243 1.00 134.44 348 ARG B O 1
ATOM 5155 N N . ASN C 1 324 ? -63.745 2.217 8.058 1.00 132.14 349 ASN B N 1
ATOM 5156 C CA . ASN C 1 324 ? -64.533 2.061 9.272 1.00 134.25 349 ASN B CA 1
ATOM 5157 C C . ASN C 1 324 ? -64.234 3.108 10.341 1.00 137.54 349 ASN B C 1
ATOM 5158 O O . ASN C 1 324 ? -65.014 3.225 11.293 1.00 142.29 349 ASN B O 1
ATOM 5163 N N . TYR C 1 325 ? -63.138 3.865 10.225 1.00 132.45 350 TYR B N 1
ATOM 5164 C CA . TYR C 1 325 ? -62.706 4.704 11.339 1.00 133.03 350 TYR B CA 1
ATOM 5165 C C . TYR C 1 325 ? -63.179 6.151 11.249 1.00 139.00 350 TYR B C 1
ATOM 5166 O O . TYR C 1 325 ? -63.630 6.706 12.257 1.00 133.69 350 TYR B O 1
ATOM 5175 N N . ALA C 1 326 ? -63.073 6.787 10.080 0.90 139.24 351 ALA B N 1
ATOM 5176 C CA . ALA C 1 326 ? -63.422 8.201 9.954 0.90 134.49 351 ALA B CA 1
ATOM 5177 C C . ALA C 1 326 ? -64.919 8.418 10.147 0.90 132.51 351 ALA B C 1
ATOM 5178 O O . ALA C 1 326 ? -65.692 8.322 9.189 0.90 134.08 351 ALA B O 1
ATOM 5180 N N . PHE C 1 327 ? -65.341 8.722 11.383 0.79 129.98 352 PHE B N 1
ATOM 5181 C CA . PHE C 1 327 ? -66.763 8.831 11.729 0.79 128.17 352 PHE B CA 1
ATOM 5182 C C . PHE C 1 327 ? -67.009 10.105 12.539 0.79 126.87 352 PHE B C 1
ATOM 5183 O O . PHE C 1 327 ? -67.037 10.073 13.772 0.79 124.77 352 PHE B O 1
ATOM 5191 N N . SER C 1 328 ? -67.186 11.222 11.829 1.00 126.93 353 SER B N 1
ATOM 5192 C CA . SER C 1 328 ? -67.726 12.459 12.388 1.00 120.53 353 SER B CA 1
ATOM 5193 C C . SER C 1 328 ? -66.987 12.936 13.634 1.00 116.42 353 SER B C 1
ATOM 5194 O O . SER C 1 328 ? -67.498 12.813 14.752 1.00 121.36 353 SER B O 1
ATOM 5197 N N . ARG C 1 329 ? -65.791 13.487 13.454 1.00 113.26 354 ARG B N 1
ATOM 5198 C CA . ARG C 1 329 ? -65.062 14.134 14.536 1.00 108.49 354 ARG B CA 1
ATOM 5199 C C . ARG C 1 329 ? -65.356 15.628 14.516 1.00 101.69 354 ARG B C 1
ATOM 5200 O O . ARG C 1 329 ? -65.466 16.232 13.446 1.00 101.08 354 ARG B O 1
ATOM 5208 N N . SER C 1 330 ? -65.487 16.219 15.706 1.00 102.39 355 SER B N 1
ATOM 5209 C CA . SER C 1 330 ? -65.865 17.627 15.797 1.00 98.33 355 SER B CA 1
ATOM 5210 C C . SER C 1 330 ? -64.768 18.534 15.250 1.00 99.14 355 SER B C 1
ATOM 5211 O O . SER C 1 330 ? -65.046 19.485 14.510 1.00 99.09 355 SER B O 1
ATOM 5214 N N . TYR C 1 331 ? -63.514 18.260 15.610 1.00 95.93 356 TYR B N 1
ATOM 5215 C CA . TYR C 1 331 ? -62.381 19.047 15.139 1.00 92.79 356 TYR B CA 1
ATOM 5216 C C . TYR C 1 331 ? -61.886 18.614 13.763 1.00 91.80 356 TYR B C 1
ATOM 5217 O O . TYR C 1 331 ? -60.904 19.181 13.272 1.00 86.89 356 TYR B O 1
ATOM 5226 N N . MET C 1 332 ? -62.532 17.628 13.143 1.00 94.35 357 MET B N 1
ATOM 5227 C CA . MET C 1 332 ? -62.187 17.205 11.790 1.00 92.71 357 MET B CA 1
ATOM 5228 C C . MET C 1 332 ? -62.303 18.376 10.819 1.00 89.10 357 MET B C 1
ATOM 5229 O O . MET C 1 332 ? -63.363 19.000 10.711 1.00 92.20 357 MET B O 1
ATOM 5234 N N . ASN C 1 333 ? -61.214 18.664 10.100 1.00 79.61 358 ASN B N 1
ATOM 5235 C CA . ASN C 1 333 ? -61.127 19.907 9.336 1.00 78.28 358 ASN B CA 1
ATOM 5236 C C . ASN C 1 333 ? -61.799 19.805 7.969 1.00 80.31 358 ASN B C 1
ATOM 5237 O O . ASN C 1 333 ? -62.349 20.796 7.475 1.00 84.58 358 ASN B O 1
ATOM 5242 N N . LYS C 1 334 ? -61.736 18.633 7.333 1.00 82.23 359 LYS B N 1
ATOM 5243 C CA . LYS C 1 334 ? -62.415 18.351 6.067 1.00 85.42 359 LYS B CA 1
ATOM 5244 C C . LYS C 1 334 ? -61.826 19.115 4.882 1.00 82.28 359 LYS B C 1
ATOM 5245 O O . LYS C 1 334 ? -62.095 18.768 3.727 1.00 83.88 359 LYS B O 1
ATOM 5251 N N . THR C 1 335 ? -61.021 20.144 5.141 1.00 75.23 360 THR B N 1
ATOM 5252 C CA . THR C 1 335 ? -60.228 20.781 4.096 1.00 74.55 360 THR B CA 1
ATOM 5253 C C . THR C 1 335 ? -58.810 20.221 4.052 1.00 73.75 360 THR B C 1
ATOM 5254 O O . THR C 1 335 ? -58.314 19.876 2.975 1.00 75.90 360 THR B O 1
ATOM 5258 N N . TYR C 1 336 ? -58.153 20.100 5.212 1.00 71.05 361 TYR B N 1
ATOM 5259 C CA . TYR C 1 336 ? -56.872 19.402 5.282 1.00 66.67 361 TYR B CA 1
ATOM 5260 C C . TYR C 1 336 ? -57.029 17.902 5.084 1.00 62.48 361 TYR B C 1
ATOM 5261 O O . TYR C 1 336 ? -56.036 17.207 4.846 1.00 61.70 361 TYR B O 1
ATOM 5270 N N . PHE C 1 337 ? -58.252 17.391 5.192 1.00 59.18 362 PHE B N 1
ATOM 5271 C CA . PHE C 1 337 ? -58.519 16.033 4.752 1.00 63.47 362 PHE B CA 1
ATOM 5272 C C . PHE C 1 337 ? -58.326 15.910 3.244 1.00 71.27 362 PHE B C 1
ATOM 5273 O O . PHE C 1 337 ? -57.686 14.964 2.766 1.00 68.89 362 PHE B O 1
ATOM 5281 N N . GLN C 1 338 ? -58.855 16.873 2.480 1.00 71.42 363 GLN B N 1
ATOM 5282 C CA . GLN C 1 338 ? -58.686 16.845 1.032 1.00 68.49 363 GLN B CA 1
ATOM 5283 C C . GLN C 1 338 ? -57.236 17.077 0.636 1.00 64.65 363 GLN B C 1
ATOM 5284 O O . GLN C 1 338 ? -56.766 16.504 -0.351 1.00 70.72 363 GLN B O 1
ATOM 5290 N N . LEU C 1 339 ? -56.509 17.901 1.390 1.00 63.34 364 LEU B N 1
ATOM 5291 C CA . LEU C 1 339 ? -55.083 18.048 1.125 1.00 63.79 364 LEU B CA 1
ATOM 5292 C C . LEU C 1 339 ? -54.336 16.742 1.370 1.00 70.01 364 LEU B C 1
ATOM 5293 O O . LEU C 1 339 ? -53.395 16.421 0.632 1.00 66.56 364 LEU B O 1
ATOM 5298 N N . GLY C 1 340 ? -54.757 15.965 2.373 1.00 68.56 365 GLY B N 1
ATOM 5299 C CA . GLY C 1 340 ? -54.071 14.717 2.668 1.00 61.09 365 GLY B CA 1
ATOM 5300 C C . GLY C 1 340 ? -54.266 13.670 1.587 1.00 65.54 365 GLY B C 1
ATOM 5301 O O . GLY C 1 340 ? -53.312 13.014 1.164 1.00 66.60 365 GLY B O 1
ATOM 5302 N N . MET C 1 341 ? -55.506 13.498 1.125 1.00 62.15 366 MET B N 1
ATOM 5303 C CA . MET C 1 341 ? -55.758 12.516 0.075 1.00 74.96 366 MET B CA 1
ATOM 5304 C C . MET C 1 341 ? -55.068 12.900 -1.232 1.00 78.35 366 MET B C 1
ATOM 5305 O O . MET C 1 341 ? -54.556 12.029 -1.945 1.00 82.54 366 MET B O 1
ATOM 5310 N N . GLU C 1 342 ? -55.032 14.194 -1.565 1.00 71.66 367 GLU B N 1
ATOM 5311 C CA . GLU C 1 342 ? -54.370 14.609 -2.799 1.00 74.43 367 GLU B CA 1
ATOM 5312 C C . GLU C 1 342 ? -52.861 14.425 -2.713 1.00 73.17 367 GLU B C 1
ATOM 5313 O O . GLU C 1 342 ? -52.209 14.194 -3.737 1.00 82.91 367 GLU B O 1
ATOM 5319 N N . THR C 1 343 ? -52.288 14.534 -1.513 1.00 71.31 368 THR B N 1
ATOM 5320 C CA . THR C 1 343 ? -50.852 14.324 -1.352 1.00 74.61 368 THR B CA 1
ATOM 5321 C C . THR C 1 343 ? -50.475 12.864 -1.574 1.00 80.83 368 THR B C 1
ATOM 5322 O O . THR C 1 343 ? -49.460 12.567 -2.217 1.00 83.63 368 THR B O 1
ATOM 5326 N N . ALA C 1 344 ? -51.263 11.943 -1.031 1.00 77.08 369 ALA B N 1
ATOM 5327 C CA . ALA C 1 344 ? -51.041 10.520 -1.228 1.00 82.84 369 ALA B CA 1
ATOM 5328 C C . ALA C 1 344 ? -51.744 9.984 -2.471 1.00 90.49 369 ALA B C 1
ATOM 5329 O O . ALA C 1 344 ? -51.636 8.785 -2.753 1.00 86.58 369 ALA B O 1
ATOM 5331 N N . ARG C 1 345 ? -52.449 10.843 -3.215 1.00 91.21 370 ARG B N 1
ATOM 5332 C CA . ARG C 1 345 ? -53.168 10.411 -4.414 1.00 92.21 370 ARG B CA 1
ATOM 5333 C C . ARG C 1 345 ? -52.224 9.754 -5.411 1.00 93.48 370 ARG B C 1
ATOM 5334 O O . ARG C 1 345 ? -52.382 8.578 -5.759 1.00 91.22 370 ARG B O 1
ATOM 5342 N N . LYS C 1 346 ? -51.239 10.506 -5.889 1.00 89.91 371 LYS B N 1
ATOM 5343 C CA . LYS C 1 346 ? -50.194 9.970 -6.746 1.00 100.40 371 LYS B CA 1
ATOM 5344 C C . LYS C 1 346 ? -48.875 9.984 -5.986 1.00 102.37 371 LYS B C 1
ATOM 5345 O O . LYS C 1 346 ? -48.602 10.908 -5.210 1.00 93.80 371 LYS B O 1
ATOM 5351 N N . GLN C 1 347 ? -48.075 8.942 -6.193 1.00 103.53 372 GLN B N 1
ATOM 5352 C CA . GLN C 1 347 ? -46.775 8.818 -5.547 1.00 108.13 372 GLN B CA 1
ATOM 5353 C C . GLN C 1 347 ? -45.647 8.954 -6.567 1.00 111.67 372 GLN B C 1
ATOM 5354 O O . GLN C 1 347 ? -45.092 7.957 -7.030 1.00 118.97 372 GLN B O 1
ATOM 5360 N N . LEU D 2 5 ? -55.955 -3.373 13.576 1.00 89.36 6 LEU D N 1
ATOM 5361 C CA . LEU D 2 5 ? -56.725 -2.485 14.439 1.00 96.82 6 LEU D CA 1
ATOM 5362 C C . LEU D 2 5 ? -55.811 -1.836 15.471 1.00 93.75 6 LEU D C 1
ATOM 5363 O O . LEU D 2 5 ? -55.558 -0.631 15.428 1.00 93.01 6 LEU D O 1
ATOM 5368 N N . SER D 2 6 ? -55.324 -2.647 16.403 1.00 96.82 7 SER D N 1
ATOM 5369 C CA . SER D 2 6 ? -54.343 -2.187 17.368 1.00 88.77 7 SER D CA 1
ATOM 5370 C C . SER D 2 6 ? -52.942 -2.277 16.774 1.00 82.92 7 SER D C 1
ATOM 5371 O O . SER D 2 6 ? -52.704 -2.956 15.771 1.00 85.44 7 SER D O 1
ATOM 5374 N N . PHE D 2 7 ? -52.009 -1.579 17.409 1.00 81.89 8 PHE D N 1
ATOM 5375 C CA . PHE D 2 7 ? -50.621 -1.544 16.979 1.00 72.52 8 PHE D CA 1
ATOM 5376 C C . PHE D 2 7 ? -49.782 -2.384 17.926 1.00 78.89 8 PHE D C 1
ATOM 5377 O O . PHE D 2 7 ? -49.845 -2.202 19.146 1.00 89.74 8 PHE D O 1
ATOM 5385 N N . SER D 2 8 ? -49.005 -3.296 17.362 1.00 74.36 9 SER D N 1
ATOM 5386 C CA . SER D 2 8 ? -48.040 -4.049 18.126 1.00 77.40 9 SER D CA 1
ATOM 5387 C C . SER D 2 8 ? -46.978 -3.095 18.656 1.00 79.08 9 SER D C 1
ATOM 5388 O O . SER D 2 8 ? -46.932 -1.928 18.267 1.00 79.23 9 SER D O 1
ATOM 5391 N N . PRO D 2 9 ? -46.103 -3.561 19.555 1.00 81.98 10 PRO D N 1
ATOM 5392 C CA . PRO D 2 9 ? -44.824 -2.864 19.745 1.00 75.02 10 PRO D CA 1
ATOM 5393 C C . PRO D 2 9 ? -44.011 -2.842 18.457 1.00 81.99 10 PRO D C 1
ATOM 5394 O O . PRO D 2 9 ? -44.583 -2.862 17.361 1.00 88.11 10 PRO D O 1
ATOM 5398 N N . ASP D 2 10 ? -42.685 -2.835 18.553 1.00 79.80 11 ASP D N 1
ATOM 5399 C CA . ASP D 2 10 ? -41.856 -2.463 17.412 1.00 78.71 11 ASP D CA 1
ATOM 5400 C C . ASP D 2 10 ? -42.353 -1.133 16.857 1.00 84.86 11 ASP D C 1
ATOM 5401 O O . ASP D 2 10 ? -42.594 -0.982 15.655 1.00 76.05 11 ASP D O 1
ATOM 5406 N N . GLU D 2 11 ? -42.570 -0.173 17.765 1.00 89.57 12 GLU D N 1
ATOM 5407 C CA . GLU D 2 11 ? -43.073 1.130 17.350 1.00 79.10 12 GLU D CA 1
ATOM 5408 C C . GLU D 2 11 ? -41.999 1.850 16.553 1.00 76.22 12 GLU D C 1
ATOM 5409 O O . GLU D 2 11 ? -41.427 2.860 16.987 1.00 67.90 12 GLU D O 1
ATOM 5415 N N . ILE D 2 12 ? -41.756 1.307 15.359 1.00 75.75 13 ILE D N 1
ATOM 5416 C CA . ILE D 2 12 ? -40.955 1.902 14.299 1.00 75.62 13 ILE D CA 1
ATOM 5417 C C . ILE D 2 12 ? -41.597 3.226 13.910 1.00 76.80 13 ILE D C 1
ATOM 5418 O O . ILE D 2 12 ? -40.980 4.075 13.253 1.00 68.48 13 ILE D O 1
ATOM 5423 N N . ASN D 2 13 ? -42.851 3.403 14.323 1.00 78.31 14 ASN D N 1
ATOM 5424 C CA . ASN D 2 13 ? -43.505 4.702 14.348 1.00 65.69 14 ASN D CA 1
ATOM 5425 C C . ASN D 2 13 ? -42.732 5.675 15.238 1.00 79.25 14 ASN D C 1
ATOM 5426 O O . ASN D 2 13 ? -43.331 6.444 15.994 1.00 89.34 14 ASN D O 1
ATOM 5431 N N . LYS D 2 14 ? -41.399 5.643 15.169 1.00 85.37 15 LYS D N 1
ATOM 5432 C CA . LYS D 2 14 ? -40.541 6.735 15.602 1.00 78.85 15 LYS D CA 1
ATOM 5433 C C . LYS D 2 14 ? -39.443 6.941 14.570 1.00 82.42 15 LYS D C 1
ATOM 5434 O O . LYS D 2 14 ? -38.326 7.349 14.901 1.00 77.53 15 LYS D O 1
ATOM 5440 N N . LEU D 2 15 ? -39.745 6.596 13.313 1.00 84.54 16 LEU D N 1
ATOM 5441 C CA . LEU D 2 15 ? -39.056 7.165 12.161 1.00 82.00 16 LEU D CA 1
ATOM 5442 C C . LEU D 2 15 ? -39.387 8.627 11.972 1.00 84.54 16 LEU D C 1
ATOM 5443 O O . LEU D 2 15 ? -38.842 9.255 11.064 1.00 95.13 16 LEU D O 1
ATOM 5448 N N . ILE D 2 16 ? -40.300 9.163 12.771 1.00 80.90 17 ILE D N 1
ATOM 5449 C CA . ILE D 2 16 ? -40.953 10.420 12.427 1.00 83.35 17 ILE D CA 1
ATOM 5450 C C . ILE D 2 16 ? -40.256 11.626 13.029 1.00 89.23 17 ILE D C 1
ATOM 5451 O O . ILE D 2 16 ? -40.368 12.743 12.506 1.00 93.35 17 ILE D O 1
ATOM 5456 N N . GLU D 2 17 ? -39.526 11.433 14.111 1.00 83.32 18 GLU D N 1
ATOM 5457 C CA . GLU D 2 17 ? -38.717 12.530 14.600 1.00 84.51 18 GLU D CA 1
ATOM 5458 C C . GLU D 2 17 ? -37.603 12.864 13.607 1.00 91.26 18 GLU D C 1
ATOM 5459 O O . GLU D 2 17 ? -37.137 14.011 13.573 1.00 99.60 18 GLU D O 1
ATOM 5465 N N . THR D 2 18 ? -37.150 11.883 12.800 1.00 87.08 19 THR D N 1
ATOM 5466 C CA . THR D 2 18 ? -36.349 12.225 11.628 1.00 91.92 19 THR D CA 1
ATOM 5467 C C . THR D 2 18 ? -37.243 12.728 10.508 1.00 93.56 19 THR D C 1
ATOM 5468 O O . THR D 2 18 ? -36.836 13.615 9.748 1.00 99.94 19 THR D O 1
ATOM 5472 N N . GLY D 2 19 ? -38.468 12.195 10.417 1.00 92.26 20 GLY D N 1
ATOM 5473 C CA . GLY D 2 19 ? -39.496 12.825 9.622 1.00 87.27 20 GLY D CA 1
ATOM 5474 C C . GLY D 2 19 ? -39.764 14.272 9.971 1.00 84.81 20 GLY D C 1
ATOM 5475 O O . GLY D 2 19 ? -40.420 14.980 9.191 1.00 87.62 20 GLY D O 1
ATOM 5476 N N . LEU D 2 20 ? -39.271 14.715 11.117 1.00 87.00 21 LEU D N 1
ATOM 5477 C CA . LEU D 2 20 ? -39.261 16.115 11.521 1.00 91.52 21 LEU D CA 1
ATOM 5478 C C . LEU D 2 20 ? -37.957 16.818 11.165 1.00 98.03 21 LEU D C 1
ATOM 5479 O O . LEU D 2 20 ? -37.449 17.632 11.951 1.00 89.38 21 LEU D O 1
ATOM 5484 N N . ASN D 2 21 ? -37.368 16.496 10.010 1.00 99.70 22 ASN D N 1
ATOM 5485 C CA . ASN D 2 21 ? -36.241 17.275 9.512 1.00 93.86 22 ASN D CA 1
ATOM 5486 C C . ASN D 2 21 ? -36.687 18.633 8.992 1.00 94.33 22 ASN D C 1
ATOM 5487 O O . ASN D 2 21 ? -35.866 19.552 8.899 1.00 100.19 22 ASN D O 1
ATOM 5492 N N . THR D 2 22 ? -37.967 18.773 8.651 1.00 89.95 23 THR D N 1
ATOM 5493 C CA . THR D 2 22 ? -38.531 20.038 8.203 1.00 94.16 23 THR D CA 1
ATOM 5494 C C . THR D 2 22 ? -38.599 21.087 9.310 1.00 95.82 23 THR D C 1
ATOM 5495 O O . THR D 2 22 ? -38.989 22.227 9.030 1.00 92.01 23 THR D O 1
ATOM 5499 N N . VAL D 2 23 ? -38.233 20.739 10.542 1.00 99.69 24 VAL D N 1
ATOM 5500 C CA . VAL D 2 23 ? -38.242 21.688 11.653 1.00 99.62 24 VAL D CA 1
ATOM 5501 C C . VAL D 2 23 ? -37.040 22.622 11.559 1.00 101.68 24 VAL D C 1
ATOM 5502 O O . VAL D 2 23 ? -36.022 22.285 10.953 1.00 101.60 24 VAL D O 1
#

Organism: Parainfluenza virus 5 (strain W3) (NCBI:txid11208)